Protein AF-0000000087418586 (afdb_homodimer)

Solvent-accessible surface area (backbone atoms only — not comparable to full-atom values): 34370 Å² total; per-residue (Å²): 130,86,79,67,45,50,27,26,28,8,31,23,42,46,46,51,40,34,38,41,31,36,26,47,48,90,53,94,56,73,76,43,78,44,77,47,77,43,59,61,83,60,32,40,68,51,51,50,52,46,50,56,50,46,52,48,64,65,28,51,88,71,74,44,54,54,76,41,34,44,19,29,7,34,12,32,47,40,51,45,36,47,85,77,23,21,34,31,73,30,95,53,37,49,69,34,60,66,32,48,54,29,59,46,34,31,72,75,57,56,24,47,52,47,46,41,27,30,39,42,18,25,25,48,19,29,38,70,74,30,68,27,46,96,49,52,34,30,36,24,35,36,29,22,69,47,36,38,22,13,37,30,51,76,81,35,78,48,39,48,68,60,75,40,33,21,40,56,24,49,36,61,54,57,50,57,92,90,48,80,88,64,91,61,59,30,38,22,46,46,45,8,36,48,17,45,34,49,52,48,43,56,33,60,74,35,56,66,59,27,37,53,50,16,61,73,37,54,63,88,54,56,71,72,64,55,68,47,84,69,59,90,46,62,40,35,55,43,33,60,77,35,73,68,35,65,89,64,56,41,57,66,48,38,52,54,23,26,74,74,60,28,25,33,35,40,39,53,45,47,45,17,26,38,47,48,8,39,52,50,15,48,45,41,32,41,49,18,34,42,30,34,33,40,32,44,68,56,53,70,64,34,54,80,70,29,51,51,46,21,50,52,27,21,61,72,49,26,41,70,94,52,56,82,55,44,45,80,42,64,50,65,53,67,93,51,24,33,40,50,8,5,32,48,50,14,31,73,70,54,98,130,86,81,67,48,48,26,26,29,7,31,23,44,45,47,51,41,35,39,39,30,37,26,46,49,91,52,91,57,73,75,44,79,44,79,46,78,44,60,62,84,60,33,39,67,51,53,49,51,48,50,55,48,46,52,48,65,64,28,50,86,70,75,44,54,55,78,41,34,44,18,29,7,34,10,32,46,39,51,47,35,49,85,77,22,22,34,31,72,28,96,54,35,50,70,34,60,66,33,48,54,30,59,46,34,31,72,76,58,56,24,49,50,46,49,41,26,30,41,41,17,26,26,49,20,28,37,70,75,30,66,28,45,94,50,53,34,30,35,25,36,35,29,23,69,46,37,37,22,12,39,29,50,75,81,35,77,50,38,49,66,64,76,40,32,20,40,56,24,50,37,59,56,56,51,57,90,90,48,80,89,62,91,61,58,30,39,21,47,46,46,7,38,49,18,44,35,51,51,48,44,55,33,61,74,35,57,66,59,27,37,54,49,16,60,73,37,53,63,88,54,56,73,73,64,57,66,48,82,71,59,89,46,62,39,35,55,44,32,60,75,35,74,69,35,66,89,64,57,42,56,65,49,37,51,54,24,26,74,74,62,31,25,34,36,41,39,54,43,46,46,18,27,38,47,49,8,39,51,49,14,48,47,40,31,40,48,18,32,42,30,34,34,37,32,44,70,57,52,68,64,34,54,80,70,29,52,51,46,21,51,53,27,20,62,74,49,26,40,70,95,52,57,81,54,43,45,80,42,66,49,64,54,67,92,49,24,33,39,49,7,5,32,47,48,14,31,74,70,53,96

Organism: NCBI:txid2527985

Radius of gyration: 28.53 Å; Cα contacts (8 Å, |Δi|>4): 1600; chains: 2; bounding box: 80×79×68 Å

Structure (mmCIF, N/CA/C/O backbone):
data_AF-0000000087418586-model_v1
#
loop_
_entity.id
_entity.type
_entity.pdbx_description
1 polymer Glucokinase
#
loop_
_atom_site.group_PDB
_atom_site.id
_atom_site.type_symbol
_atom_site.label_atom_id
_atom_site.label_alt_id
_atom_site.label_comp_id
_atom_site.label_asym_id
_atom_site.label_entity_id
_atom_site.label_seq_id
_atom_site.pdbx_PDB_ins_code
_atom_site.Cartn_x
_atom_site.Cartn_y
_atom_site.Cartn_z
_atom_site.occupancy
_atom_site.B_iso_or_equiv
_atom_site.auth_seq_id
_atom_site.auth_comp_id
_atom_site.auth_asym_id
_atom_site.auth_atom_id
_atom_site.pdbx_PDB_model_num
ATOM 1 N N . MET A 1 1 ? 45.812 -18.609 -8.195 1 31.28 1 MET A N 1
ATOM 2 C CA . MET A 1 1 ? 44.844 -18.391 -9.258 1 31.28 1 MET A CA 1
ATOM 3 C C . MET A 1 1 ? 43.438 -18.234 -8.672 1 31.28 1 MET A C 1
ATOM 5 O O . MET A 1 1 ? 42.938 -19.141 -7.988 1 31.28 1 MET A O 1
ATOM 9 N N . THR A 1 2 ? 43 -17.297 -8.055 1 42.44 2 THR A N 1
ATOM 10 C CA . THR A 1 2 ? 42 -16.859 -7.078 1 42.44 2 THR A CA 1
ATOM 11 C C . THR A 1 2 ? 40.594 -17.297 -7.5 1 42.44 2 THR A C 1
ATOM 13 O O . THR A 1 2 ? 40.094 -16.859 -8.531 1 42.44 2 THR A O 1
ATOM 16 N N . ASP A 1 3 ? 40.188 -18.562 -7.496 1 49.25 3 ASP A N 1
ATOM 17 C CA . ASP A 1 3 ? 39.25 -19.516 -8.039 1 49.25 3 ASP A CA 1
ATOM 18 C C . ASP A 1 3 ? 37.812 -19 -7.945 1 49.25 3 ASP A C 1
ATOM 20 O O . ASP A 1 3 ? 37.219 -19 -6.867 1 49.25 3 ASP A O 1
ATOM 24 N N . LYS A 1 4 ? 37.5 -17.984 -8.562 1 61.44 4 LYS A N 1
ATOM 25 C CA . LYS A 1 4 ? 36.25 -17.203 -8.5 1 61.44 4 LYS A CA 1
ATOM 26 C C . LYS A 1 4 ? 35.062 -18.047 -8.891 1 61.44 4 LYS A C 1
ATOM 28 O O . LYS A 1 4 ? 35 -18.594 -9.992 1 61.44 4 LYS A O 1
ATOM 33 N N . ARG A 1 5 ? 34.344 -18.594 -7.973 1 70.88 5 ARG A N 1
ATOM 34 C CA . ARG A 1 5 ? 33.062 -19.25 -8.219 1 70.88 5 ARG A CA 1
ATOM 35 C C . ARG A 1 5 ? 32.25 -18.5 -9.266 1 70.88 5 ARG A C 1
ATOM 37 O O . ARG A 1 5 ? 31.984 -17.312 -9.125 1 70.88 5 ARG A O 1
ATOM 44 N N . ALA A 1 6 ? 32 -19.266 -10.43 1 90.19 6 ALA A N 1
ATOM 45 C CA . ALA A 1 6 ? 31.469 -18.578 -11.602 1 90.19 6 ALA A CA 1
ATOM 46 C C . ALA A 1 6 ? 30 -18.938 -11.812 1 90.19 6 ALA A C 1
ATOM 48 O O . ALA A 1 6 ? 29.312 -18.312 -12.617 1 90.19 6 ALA A O 1
ATOM 49 N N . TYR A 1 7 ? 29.578 -19.891 -11 1 96.75 7 TYR A N 1
ATOM 50 C CA . TYR A 1 7 ? 28.234 -20.406 -11.281 1 96.75 7 TYR A CA 1
ATOM 51 C C . TYR A 1 7 ? 27.281 -20.078 -10.148 1 96.75 7 TYR A C 1
ATOM 53 O O . TYR A 1 7 ? 27.703 -19.797 -9.023 1 96.75 7 TYR A O 1
ATOM 61 N N . ALA A 1 8 ? 26.047 -20.047 -10.477 1 97.88 8 ALA A N 1
ATOM 62 C CA . ALA A 1 8 ? 24.953 -19.875 -9.531 1 97.88 8 ALA A CA 1
ATOM 63 C C . ALA A 1 8 ? 23.859 -20.922 -9.758 1 97.88 8 ALA A C 1
ATOM 65 O O . ALA A 1 8 ? 23.703 -21.422 -10.875 1 97.88 8 ALA A O 1
ATOM 66 N N . LEU A 1 9 ? 23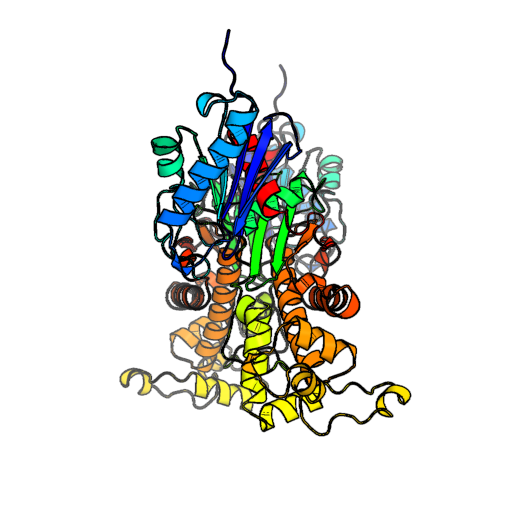.188 -21.219 -8.695 1 98.25 9 LEU A N 1
ATOM 67 C CA . LEU A 1 9 ? 22.031 -22.109 -8.773 1 98.25 9 LEU A CA 1
ATOM 68 C C . LEU A 1 9 ? 20.766 -21.391 -8.352 1 98.25 9 LEU A C 1
ATOM 70 O O . LEU A 1 9 ? 20.797 -20.547 -7.461 1 98.25 9 LEU A O 1
ATOM 74 N N . GLY A 1 10 ? 19.688 -21.688 -9.047 1 98.38 10 GLY A N 1
ATOM 75 C CA . GLY A 1 10 ? 18.328 -21.375 -8.609 1 98.38 10 GLY A CA 1
ATOM 76 C C . GLY A 1 10 ? 17.516 -22.594 -8.242 1 98.38 10 GLY A C 1
ATOM 77 O O . GLY A 1 10 ? 17.562 -23.609 -8.938 1 98.38 10 GLY A O 1
ATOM 78 N N . VAL A 1 11 ? 16.781 -22.531 -7.109 1 98 11 VAL A N 1
ATOM 79 C CA . VAL A 1 11 ? 15.938 -23.625 -6.668 1 98 11 VAL A CA 1
ATOM 80 C C . VAL A 1 11 ? 14.516 -23.125 -6.422 1 98 11 VAL A C 1
ATOM 82 O O . VAL A 1 11 ? 14.312 -22.172 -5.664 1 98 11 VAL A O 1
ATOM 85 N N . GLU A 1 12 ? 13.578 -23.688 -7.062 1 96.25 12 GLU A N 1
ATOM 86 C CA . GLU A 1 12 ? 12.156 -23.438 -6.805 1 96.25 12 GLU A CA 1
ATOM 87 C C . GLU A 1 12 ? 11.516 -24.625 -6.102 1 96.25 12 GLU A C 1
ATOM 89 O O . GLU A 1 12 ? 11.516 -25.75 -6.629 1 96.25 12 GLU A O 1
ATOM 94 N N . ILE A 1 13 ? 11.008 -24.359 -4.953 1 92.62 13 ILE A N 1
ATOM 95 C CA . ILE A 1 13 ? 10.273 -25.375 -4.207 1 92.62 13 ILE A CA 1
ATOM 96 C C . ILE A 1 13 ? 8.781 -25.047 -4.207 1 92.62 13 ILE A C 1
ATOM 98 O O . ILE A 1 13 ? 8.328 -24.188 -3.441 1 92.62 13 ILE A O 1
ATOM 102 N N . GLY A 1 14 ? 8.07 -25.703 -5.066 1 86.5 14 GLY A N 1
ATOM 103 C CA . GLY A 1 14 ? 6.633 -25.516 -5.145 1 86.5 14 GLY A CA 1
ATOM 104 C C . GLY A 1 14 ? 5.852 -26.594 -4.41 1 86.5 14 GLY A C 1
ATOM 105 O O . GLY A 1 14 ? 6.434 -27.422 -3.705 1 86.5 14 GLY A O 1
ATOM 106 N N . GLY A 1 15 ? 4.57 -26.531 -4.531 1 77.81 15 GLY A N 1
ATOM 107 C CA . GLY A 1 15 ? 3.727 -27.531 -3.912 1 77.81 15 GLY A CA 1
ATOM 108 C C . GLY A 1 15 ? 3.801 -28.891 -4.609 1 77.81 15 GLY A C 1
ATOM 109 O O . GLY A 1 15 ? 3.76 -29.922 -3.955 1 77.81 15 GLY A O 1
ATOM 110 N N . THR A 1 16 ? 3.945 -28.844 -5.949 1 77 16 THR A N 1
ATOM 111 C CA . THR A 1 16 ? 3.885 -30.094 -6.699 1 77 16 THR A CA 1
ATOM 112 C C . THR A 1 16 ? 5.141 -30.266 -7.551 1 77 16 THR A C 1
ATOM 114 O O . THR A 1 16 ? 5.398 -31.359 -8.055 1 77 16 THR A O 1
ATOM 117 N N . LYS A 1 17 ? 5.898 -29.172 -7.637 1 85.19 17 LYS A N 1
ATOM 118 C CA . LYS A 1 17 ? 7.051 -29.25 -8.531 1 85.19 17 LYS A CA 1
ATOM 119 C C . LYS A 1 17 ? 8.305 -28.688 -7.863 1 85.19 17 LYS A C 1
ATOM 121 O O . LYS A 1 17 ? 8.227 -27.75 -7.078 1 85.19 17 LYS A O 1
ATOM 126 N N . LEU A 1 18 ? 9.383 -29.328 -8.188 1 93 18 LEU A N 1
ATOM 127 C CA . LEU A 1 18 ? 10.719 -28.891 -7.812 1 93 18 LEU A CA 1
ATOM 128 C C . LEU A 1 18 ? 11.57 -28.609 -9.055 1 93 18 LEU A C 1
ATOM 130 O O . LEU A 1 18 ? 11.625 -29.438 -9.961 1 93 18 LEU A O 1
ATOM 134 N N . GLN A 1 19 ? 12.133 -27.406 -9.102 1 96.62 19 GLN A N 1
ATOM 135 C CA . GLN A 1 19 ? 13.008 -27.047 -10.211 1 96.62 19 GLN A CA 1
ATOM 136 C C . GLN A 1 19 ? 14.344 -26.516 -9.703 1 96.62 19 GLN A C 1
ATOM 138 O O . GLN A 1 19 ? 14.391 -25.797 -8.695 1 96.62 19 GLN A O 1
ATOM 143 N N . ILE A 1 20 ? 15.398 -26.906 -10.391 1 98.19 20 ILE A N 1
ATOM 144 C CA . ILE A 1 20 ? 16.734 -26.391 -10.117 1 98.19 20 ILE A CA 1
ATOM 145 C C . ILE A 1 20 ? 17.391 -25.938 -11.414 1 98.19 20 ILE A C 1
ATOM 147 O O . ILE A 1 20 ? 17.422 -26.672 -12.398 1 98.19 20 ILE A O 1
ATOM 151 N N . GLY A 1 21 ? 17.844 -24.672 -11.398 1 97.69 21 GLY A N 1
ATOM 152 C CA . GLY A 1 21 ? 18.516 -24.109 -12.562 1 97.69 21 GLY A CA 1
ATOM 153 C C . GLY A 1 21 ? 19.984 -23.781 -12.312 1 97.69 21 GLY A C 1
ATOM 154 O O . GLY A 1 21 ? 20.344 -23.344 -11.227 1 97.69 21 GLY A O 1
ATOM 155 N N . LEU A 1 22 ? 20.797 -24.062 -13.352 1 97.88 22 LEU A N 1
ATOM 156 C CA . LEU A 1 22 ? 22.219 -23.719 -13.336 1 97.88 22 LEU A CA 1
ATOM 157 C C . LEU A 1 22 ? 22.531 -22.609 -14.336 1 97.88 22 LEU A C 1
ATOM 159 O O . LEU A 1 22 ? 22.031 -22.641 -15.469 1 97.88 22 LEU A O 1
ATOM 163 N N . GLY A 1 23 ? 23.25 -21.578 -13.883 1 96.38 23 GLY A N 1
ATOM 164 C CA . GLY A 1 23 ? 23.734 -20.516 -14.742 1 96.38 23 GLY A CA 1
ATOM 165 C C . GLY A 1 23 ? 25.031 -19.891 -14.266 1 96.38 23 GLY A C 1
ATOM 166 O O . GLY A 1 23 ? 25.484 -20.172 -13.148 1 96.38 23 GLY A O 1
ATOM 167 N N . THR A 1 24 ? 25.641 -19.109 -15.156 1 95.62 24 THR A N 1
ATOM 168 C CA . THR A 1 24 ? 26.828 -18.359 -14.734 1 95.62 24 THR A CA 1
ATOM 169 C C . THR A 1 24 ? 26.453 -17.062 -14.047 1 95.62 24 THR A C 1
ATOM 171 O O . THR A 1 24 ? 25.312 -16.594 -14.172 1 95.62 24 THR A O 1
ATOM 174 N N . LEU A 1 25 ? 27.344 -16.484 -13.25 1 94.56 25 LEU A N 1
ATOM 175 C CA . LEU A 1 25 ? 27.062 -15.25 -12.508 1 94.56 25 LEU A CA 1
ATOM 176 C C . LEU A 1 25 ? 26.922 -14.062 -13.453 1 94.56 25 LEU A C 1
ATOM 178 O O . LEU A 1 25 ? 26.219 -13.094 -13.133 1 94.56 25 LEU A O 1
ATOM 182 N N . ASP A 1 26 ? 27.406 -14.148 -14.664 1 89.75 26 ASP A N 1
ATOM 183 C CA . ASP A 1 26 ? 27.453 -13 -15.57 1 89.75 26 ASP A CA 1
ATOM 184 C C . ASP A 1 26 ? 26.406 -13.125 -16.672 1 89.75 26 ASP A C 1
ATOM 186 O O . ASP A 1 26 ? 26.406 -12.367 -17.641 1 89.75 26 ASP A O 1
ATOM 190 N N . SER A 1 27 ? 25.547 -14.148 -16.562 1 87.38 27 SER A N 1
ATOM 191 C CA . SER A 1 27 ? 24.516 -14.359 -17.578 1 87.38 27 SER A CA 1
ATOM 192 C C . SER A 1 27 ? 23.125 -14.156 -17 1 87.38 27 SER A C 1
ATOM 194 O O . SER A 1 27 ? 22.953 -14.117 -15.773 1 87.38 27 SER A O 1
ATOM 196 N N . GLU A 1 28 ? 22.219 -13.945 -17.953 1 89.62 28 GLU A N 1
ATOM 197 C CA . GLU A 1 28 ? 20.828 -13.828 -17.547 1 89.62 28 GLU A CA 1
ATOM 198 C C . GLU A 1 28 ? 20.031 -15.086 -17.891 1 89.62 28 GLU A C 1
ATOM 200 O O . GLU A 1 28 ? 18.844 -15.188 -17.594 1 89.62 28 GLU A O 1
ATOM 205 N N . THR A 1 29 ? 20.719 -16.047 -18.406 1 91.06 29 THR A N 1
ATOM 206 C CA . THR A 1 29 ? 20.031 -17.219 -18.938 1 91.06 29 THR A CA 1
ATOM 207 C C . THR A 1 29 ? 20.172 -18.406 -17.984 1 91.06 29 THR A C 1
ATOM 209 O O . THR A 1 29 ? 21.062 -18.422 -17.141 1 91.06 29 THR A O 1
ATOM 212 N N . ILE A 1 30 ? 19.219 -19.328 -18.094 1 95.12 30 ILE A N 1
ATOM 213 C CA . ILE A 1 30 ? 19.344 -20.641 -17.469 1 95.12 30 ILE A CA 1
ATOM 214 C C . ILE A 1 30 ? 20.094 -21.594 -18.406 1 95.12 30 ILE A C 1
ATOM 216 O O . ILE A 1 30 ? 19.609 -21.906 -19.484 1 95.12 30 ILE A O 1
ATOM 220 N N . GLU A 1 31 ? 21.234 -22.047 -18.047 1 95.06 31 GLU A N 1
ATOM 221 C CA . GLU A 1 31 ? 22.031 -22.922 -18.891 1 95.06 31 GLU A CA 1
ATOM 222 C C . GLU A 1 31 ? 21.484 -24.344 -18.906 1 95.06 31 GLU A C 1
ATOM 224 O O . GLU A 1 31 ? 21.484 -25.016 -19.938 1 95.06 31 GLU A O 1
ATOM 229 N N . GLN A 1 32 ? 21.125 -24.781 -17.719 1 96.31 32 GLN A N 1
ATOM 230 C CA . GLN A 1 32 ? 20.531 -26.109 -17.562 1 96.31 32 GLN A CA 1
ATOM 231 C C . GLN A 1 32 ? 19.406 -26.078 -16.516 1 96.31 32 GLN A C 1
ATOM 233 O O . GLN A 1 32 ? 19.469 -25.312 -15.555 1 96.31 32 GLN A O 1
ATOM 238 N N . LEU A 1 33 ? 18.438 -26.922 -16.812 1 97 33 LEU A N 1
ATOM 239 C CA . LEU A 1 33 ? 17.281 -27.016 -15.922 1 97 33 LEU A CA 1
ATOM 240 C C . LEU A 1 33 ? 17.016 -28.453 -15.523 1 97 33 LEU A C 1
ATOM 242 O O . LEU A 1 33 ? 17.031 -29.359 -16.375 1 97 33 LEU A O 1
ATOM 246 N N . TRP A 1 34 ? 16.875 -28.672 -14.203 1 97.31 34 TRP A N 1
ATOM 247 C CA . TRP A 1 34 ? 16.484 -29.953 -13.625 1 97.31 34 TRP A CA 1
ATOM 248 C C . TRP A 1 34 ? 15.094 -29.875 -13 1 97.31 34 TRP A C 1
ATOM 250 O O . TRP A 1 34 ? 14.75 -28.875 -12.367 1 97.31 34 TRP A O 1
ATOM 260 N N . ARG A 1 35 ? 14.234 -30.875 -13.25 1 96.19 35 ARG A N 1
ATOM 261 C CA . ARG A 1 35 ? 12.867 -30.859 -12.742 1 96.19 35 ARG A CA 1
ATOM 262 C C . ARG A 1 35 ? 12.516 -32.188 -12.086 1 96.19 35 ARG A C 1
ATOM 264 O O . ARG A 1 35 ? 12.992 -33.25 -12.516 1 96.19 35 ARG A O 1
ATOM 271 N N . ALA A 1 36 ? 11.719 -32.094 -11.07 1 93.25 36 ALA A N 1
ATOM 272 C CA . ALA A 1 36 ? 11.141 -33.25 -10.43 1 93.25 36 ALA A CA 1
ATOM 273 C C . ALA A 1 36 ? 9.758 -32.969 -9.875 1 93.25 36 ALA A C 1
ATOM 275 O O . ALA A 1 36 ? 9.453 -31.812 -9.531 1 93.25 36 ALA A O 1
ATOM 276 N N . ASP A 1 37 ? 8.914 -34 -9.758 1 88.56 37 ASP A N 1
ATOM 277 C CA . ASP A 1 37 ? 7.621 -33.875 -9.102 1 88.56 37 ASP A CA 1
ATOM 278 C C . ASP A 1 37 ? 7.758 -34.062 -7.59 1 88.56 37 ASP A C 1
ATOM 280 O O . ASP A 1 37 ? 8.602 -34.812 -7.125 1 88.56 37 ASP A O 1
ATOM 284 N N . ILE A 1 38 ? 7.059 -33.156 -6.93 1 81.75 38 ILE A N 1
ATOM 285 C CA . ILE A 1 38 ? 7.031 -33.281 -5.473 1 81.75 38 ILE A CA 1
ATOM 286 C C . ILE A 1 38 ? 5.781 -34.031 -5.039 1 81.75 38 ILE A C 1
ATOM 288 O O . ILE A 1 38 ? 4.676 -33.75 -5.508 1 81.75 38 ILE A O 1
ATOM 292 N N . ASP A 1 39 ? 6.004 -35.156 -4.332 1 74.44 39 ASP A N 1
ATOM 293 C CA . ASP A 1 39 ? 4.91 -35.812 -3.617 1 74.44 39 ASP A CA 1
ATOM 294 C C . ASP A 1 39 ? 4.691 -35.156 -2.248 1 74.44 39 ASP A C 1
ATOM 296 O O . ASP A 1 39 ? 5.516 -35.344 -1.345 1 74.44 39 ASP A O 1
ATOM 300 N N . ALA A 1 40 ? 3.684 -34.375 -2.1 1 66.5 40 ALA A N 1
ATOM 301 C CA . ALA A 1 40 ? 3.4 -33.594 -0.892 1 66.5 40 ALA A CA 1
ATOM 302 C C . ALA A 1 40 ? 3.445 -34.469 0.349 1 66.5 40 ALA A C 1
ATOM 304 O O . ALA A 1 40 ? 3.705 -34 1.454 1 66.5 40 ALA A O 1
ATOM 305 N N . THR A 1 41 ? 3.336 -35.812 0.14 1 68.5 41 THR A N 1
ATOM 306 C CA . THR A 1 41 ? 3.275 -36.75 1.263 1 68.5 41 THR A CA 1
ATOM 307 C C . THR A 1 41 ? 4.68 -37.125 1.726 1 68.5 41 THR A C 1
ATOM 309 O O . THR A 1 41 ? 4.855 -37.625 2.83 1 68.5 41 THR A O 1
ATOM 312 N N . GLN A 1 42 ? 5.609 -36.938 0.854 1 71.75 42 GLN A N 1
ATOM 313 C CA . GLN A 1 42 ? 6.949 -37.406 1.184 1 71.75 42 GLN A CA 1
ATOM 314 C C . GLN A 1 42 ? 7.668 -36.438 2.098 1 71.75 42 GLN A C 1
ATOM 316 O O . GLN A 1 42 ? 8.672 -36.75 2.725 1 71.75 42 GLN A O 1
ATOM 321 N N . GLY A 1 43 ? 7.07 -35.281 2.355 1 74.38 43 GLY A N 1
ATOM 322 C CA . GLY A 1 43 ? 7.566 -34.312 3.336 1 74.38 43 GLY A CA 1
ATOM 323 C C . GLY A 1 43 ? 8.836 -33.625 2.896 1 74.38 43 GLY A C 1
ATOM 324 O O . GLY A 1 43 ? 9.336 -33.844 1.794 1 74.38 43 GLY A O 1
ATOM 325 N N . ALA A 1 44 ? 9.562 -32.906 3.799 1 84.5 44 ALA A N 1
ATOM 326 C CA . ALA A 1 44 ? 10.688 -32 3.547 1 84.5 44 ALA A CA 1
ATOM 327 C C . ALA A 1 44 ? 11.984 -32.781 3.354 1 84.5 44 ALA A C 1
ATOM 329 O O . ALA A 1 44 ? 12.836 -32.375 2.553 1 84.5 44 ALA A O 1
ATOM 330 N N . GLU A 1 45 ? 12.141 -33.875 3.99 1 87.88 45 GLU A N 1
ATOM 331 C CA . GLU A 1 45 ? 13.367 -34.688 3.91 1 87.88 45 GLU A CA 1
ATOM 332 C C . GLU A 1 45 ? 13.586 -35.219 2.498 1 87.88 45 GLU A C 1
ATOM 334 O O . GLU A 1 45 ? 14.711 -35.188 1.986 1 87.88 45 GLU A O 1
ATOM 339 N N . ARG A 1 46 ? 12.523 -35.688 1.927 1 89.56 46 ARG A N 1
ATOM 340 C CA . ARG A 1 46 ? 12.625 -36.219 0.567 1 89.56 46 ARG A CA 1
ATOM 341 C C . ARG A 1 46 ? 12.953 -35.094 -0.422 1 89.56 46 ARG A C 1
ATOM 343 O O . ARG A 1 46 ? 13.734 -35.281 -1.354 1 89.56 46 ARG A O 1
ATOM 350 N N . ILE A 1 47 ? 12.352 -34 -0.233 1 91.06 47 ILE A N 1
ATOM 351 C CA . ILE A 1 47 ? 12.594 -32.875 -1.124 1 91.06 47 ILE A CA 1
ATOM 352 C C . ILE A 1 47 ? 14.047 -32.438 -1.009 1 91.06 47 ILE A C 1
ATOM 354 O O . ILE A 1 47 ? 14.688 -32.125 -2.014 1 91.06 47 ILE A O 1
ATOM 358 N N . ARG A 1 48 ? 14.57 -32.469 0.174 1 93.31 48 ARG A N 1
ATOM 359 C CA . ARG A 1 48 ? 15.961 -32.125 0.398 1 93.31 48 ARG A CA 1
ATOM 360 C C . ARG A 1 48 ? 16.891 -33.062 -0.341 1 93.31 48 ARG A C 1
ATOM 362 O O . ARG A 1 48 ? 17.875 -32.656 -0.958 1 93.31 48 ARG A O 1
ATOM 369 N N . ALA A 1 49 ? 16.562 -34.281 -0.217 1 94.12 49 ALA A N 1
ATOM 370 C CA . ALA A 1 49 ? 17.344 -35.281 -0.925 1 94.12 49 ALA A CA 1
ATOM 371 C C . ALA A 1 49 ? 17.297 -35.062 -2.434 1 94.12 49 ALA A C 1
ATOM 373 O O . ALA A 1 49 ? 18.297 -35.219 -3.131 1 94.12 49 ALA A O 1
ATOM 374 N N . GLN A 1 50 ? 16.141 -34.688 -2.928 1 94.81 50 GLN A N 1
ATOM 375 C CA . GLN A 1 50 ? 15.961 -34.406 -4.348 1 94.81 50 GLN A CA 1
ATOM 376 C C . GLN A 1 50 ? 16.781 -33.188 -4.77 1 94.81 50 GLN A C 1
ATOM 378 O O . GLN A 1 50 ? 17.344 -33.156 -5.867 1 94.81 50 GLN A O 1
ATOM 383 N N . ILE A 1 51 ? 16.797 -32.25 -3.891 1 96.44 51 ILE A N 1
ATOM 384 C CA . ILE A 1 51 ? 17.578 -31.062 -4.188 1 96.44 51 ILE A CA 1
ATOM 385 C C . ILE A 1 51 ? 19.062 -31.438 -4.324 1 96.44 51 ILE A C 1
ATOM 387 O O . ILE A 1 51 ? 19.719 -31.062 -5.297 1 96.44 51 ILE A O 1
ATOM 391 N N . ALA A 1 52 ? 19.562 -32.219 -3.393 1 97.19 52 ALA A N 1
ATOM 392 C CA . ALA A 1 52 ? 20.969 -32.656 -3.43 1 97.19 52 ALA A CA 1
ATOM 393 C C . ALA A 1 52 ? 21.266 -33.438 -4.699 1 97.19 52 ALA A C 1
ATOM 395 O O . ALA A 1 52 ? 22.266 -33.188 -5.367 1 97.19 52 ALA A O 1
ATOM 396 N N . GLN A 1 53 ? 20.391 -34.281 -4.996 1 97.25 53 GLN A N 1
ATOM 397 C CA . GLN A 1 53 ? 20.547 -35.094 -6.191 1 97.25 53 GLN A CA 1
ATOM 398 C C . GLN A 1 53 ? 20.531 -34.25 -7.453 1 97.25 53 GLN A C 1
ATOM 400 O O . GLN A 1 53 ? 21.359 -34.438 -8.352 1 97.25 53 GLN A O 1
ATOM 405 N N . GLY A 1 54 ? 19.562 -33.375 -7.531 1 97.81 54 GLY A N 1
ATOM 406 C CA . GLY A 1 54 ? 19.453 -32.5 -8.68 1 97.81 54 GLY A CA 1
ATOM 407 C C . GLY A 1 54 ? 20.672 -31.625 -8.891 1 97.81 54 GLY A C 1
ATOM 408 O O . GLY A 1 54 ? 21.125 -31.422 -10.023 1 97.81 54 GLY A O 1
ATOM 409 N N . VAL A 1 55 ? 21.188 -31.109 -7.793 1 98.25 55 VAL A N 1
ATOM 410 C CA . VAL A 1 55 ? 22.406 -30.297 -7.859 1 98.25 55 VAL A CA 1
ATOM 411 C C . VAL A 1 55 ? 23.547 -31.125 -8.422 1 98.25 55 VAL A C 1
ATOM 413 O O . VAL A 1 55 ? 24.25 -30.672 -9.336 1 98.25 55 VAL A O 1
ATOM 416 N N . ASP A 1 56 ? 23.734 -32.281 -7.977 1 98 56 ASP A N 1
ATOM 417 C CA . ASP A 1 56 ? 24.797 -33.156 -8.453 1 98 56 ASP A CA 1
ATOM 418 C C . ASP A 1 56 ? 24.625 -33.469 -9.945 1 98 56 ASP A C 1
ATOM 420 O O . ASP A 1 56 ? 25.609 -33.469 -10.695 1 98 56 ASP A O 1
ATOM 424 N N . GLU A 1 57 ? 23.391 -33.688 -10.258 1 98.19 57 GLU A N 1
ATOM 425 C CA . GLU A 1 57 ? 23.094 -34.062 -11.641 1 98.19 57 GLU A CA 1
ATOM 426 C C . GLU A 1 57 ? 23.359 -32.906 -12.586 1 98.19 57 GLU A C 1
ATOM 428 O O . GLU A 1 57 ? 23.656 -33.094 -13.766 1 98.19 57 GLU A O 1
ATOM 433 N N . LEU A 1 58 ? 23.297 -31.719 -12.086 1 97.81 58 LEU A N 1
ATOM 434 C CA . LEU A 1 58 ? 23.547 -30.531 -12.906 1 97.81 58 LEU A CA 1
ATOM 435 C C . LEU A 1 58 ? 25.031 -30.25 -13 1 97.81 58 LEU A C 1
ATOM 437 O O . LEU A 1 58 ? 25.516 -29.812 -14.047 1 97.81 58 LEU A O 1
ATOM 441 N N . LEU A 1 59 ? 25.75 -30.578 -12.016 1 97.12 59 LEU A N 1
ATOM 442 C CA . LEU A 1 59 ? 27.156 -30.172 -11.938 1 97.12 59 LEU A CA 1
ATOM 443 C C . LEU A 1 59 ? 28.078 -31.234 -12.508 1 97.12 59 LEU A C 1
ATOM 445 O O . LEU A 1 59 ? 28.938 -30.938 -13.336 1 97.12 59 LEU A O 1
ATOM 449 N N . LYS A 1 60 ? 27.906 -32.5 -12.203 1 96.94 60 LYS A N 1
ATOM 450 C CA . LYS A 1 60 ? 28.859 -33.562 -12.453 1 96.94 60 LYS A CA 1
ATOM 451 C C . LYS A 1 60 ? 29.125 -33.75 -13.945 1 96.94 60 LYS A C 1
ATOM 453 O O . LYS A 1 60 ? 30.281 -33.844 -14.367 1 96.94 60 LYS A O 1
ATOM 458 N N . PRO A 1 61 ? 28.062 -33.75 -14.75 1 96.81 61 PRO A N 1
ATOM 459 C CA . PRO A 1 61 ? 28.312 -33.938 -16.188 1 96.81 61 PRO A CA 1
ATOM 460 C C . PRO A 1 61 ? 29.156 -32.812 -16.781 1 96.81 61 PRO A C 1
ATOM 462 O O . PRO A 1 61 ? 29.719 -33 -17.859 1 96.81 61 PRO A O 1
ATOM 465 N N . ARG A 1 62 ? 29.312 -31.734 -16.094 1 94.81 62 ARG A N 1
ATOM 466 C CA . ARG A 1 62 ? 30.016 -30.562 -16.609 1 94.81 62 ARG A CA 1
ATOM 467 C C . ARG A 1 62 ? 31.391 -30.438 -15.945 1 94.81 62 ARG A C 1
ATOM 469 O O . ARG A 1 62 ? 32.094 -29.438 -16.156 1 94.81 62 ARG A O 1
ATOM 476 N N . GLY A 1 63 ? 31.703 -31.375 -15.094 1 96 63 GLY A N 1
ATOM 477 C CA . GLY A 1 63 ? 32.969 -31.359 -14.398 1 96 63 GLY A CA 1
ATOM 478 C C . GLY A 1 63 ? 33.031 -30.297 -13.312 1 96 63 GLY A C 1
ATOM 479 O O . GLY A 1 63 ? 34.125 -29.859 -12.93 1 96 63 GLY A O 1
ATOM 480 N N . LEU A 1 64 ? 31.875 -29.906 -12.93 1 95.94 64 LEU A N 1
ATOM 481 C CA . LEU A 1 64 ? 31.812 -28.891 -11.883 1 95.94 64 LEU A CA 1
ATOM 482 C C . LEU A 1 64 ? 31.656 -29.531 -10.508 1 95.94 64 LEU A C 1
ATOM 484 O O . LEU A 1 64 ? 31.141 -30.656 -10.398 1 95.94 64 LEU A O 1
ATOM 488 N N . GLN A 1 65 ? 32.188 -28.828 -9.477 1 96.12 65 GLN A N 1
ATOM 489 C CA . GLN A 1 65 ? 32.031 -29.188 -8.07 1 96.12 65 GLN A CA 1
ATOM 490 C C . GLN A 1 65 ? 31.188 -28.141 -7.332 1 96.12 65 GLN A C 1
ATOM 492 O O . GLN A 1 65 ? 30.938 -27.047 -7.848 1 96.12 65 GLN A O 1
ATOM 497 N N . HIS A 1 66 ? 30.734 -28.578 -6.168 1 97.06 66 HIS A N 1
ATOM 498 C CA . HIS A 1 66 ? 29.953 -27.656 -5.355 1 97.06 66 HIS A CA 1
ATOM 499 C C . HIS A 1 66 ? 30.719 -26.359 -5.094 1 97.06 66 HIS A C 1
ATOM 501 O O . HIS A 1 66 ? 30.125 -25.281 -5.051 1 97.06 66 HIS A O 1
ATOM 507 N N . GLY A 1 67 ? 32 -26.484 -5.012 1 95.5 67 GLY A N 1
ATOM 508 C CA . GLY A 1 67 ? 32.875 -25.344 -4.754 1 95.5 67 GLY A CA 1
ATOM 509 C C . GLY A 1 67 ? 32.969 -24.375 -5.918 1 95.5 67 GLY A C 1
ATOM 510 O O . GLY A 1 67 ? 33.406 -23.234 -5.758 1 95.5 67 GLY A O 1
ATOM 511 N N . ASP A 1 68 ? 32.438 -24.75 -7.07 1 96.12 68 ASP A N 1
ATOM 512 C CA . ASP A 1 68 ? 32.438 -23.875 -8.242 1 96.12 68 ASP A CA 1
ATOM 513 C C . ASP A 1 68 ? 31.188 -22.969 -8.234 1 96.12 68 ASP A C 1
ATOM 515 O O . ASP A 1 68 ? 31.078 -22.047 -9.047 1 96.12 68 ASP A O 1
ATOM 519 N N . VAL A 1 69 ? 30.297 -23.25 -7.332 1 97.44 69 VAL A N 1
ATOM 520 C CA . VAL A 1 69 ? 29.047 -22.516 -7.234 1 97.44 69 VAL A CA 1
ATOM 521 C C . VAL A 1 69 ? 29.172 -21.406 -6.188 1 97.44 69 VAL A C 1
ATOM 523 O O . VAL A 1 69 ? 29.453 -21.688 -5.02 1 97.44 69 VAL A O 1
ATOM 526 N N . ALA A 1 70 ? 28.953 -20.125 -6.641 1 97.31 70 ALA A N 1
ATOM 527 C CA . ALA A 1 70 ? 29.094 -18.969 -5.758 1 97.31 70 ALA A CA 1
ATOM 528 C C . ALA A 1 70 ? 27.953 -18.922 -4.746 1 97.31 70 ALA A C 1
ATOM 530 O O . ALA A 1 70 ? 28.141 -18.453 -3.615 1 97.31 70 ALA A O 1
ATOM 531 N N . GLY A 1 71 ? 26.797 -19.359 -5.188 1 97.81 71 GLY A N 1
ATOM 532 C CA . GLY A 1 71 ? 25.641 -19.312 -4.309 1 97.81 71 GLY A CA 1
ATOM 533 C C . GLY A 1 71 ? 24.375 -19.828 -4.965 1 97.81 71 GLY A C 1
ATOM 534 O O . GLY A 1 71 ? 24.344 -20.062 -6.176 1 97.81 71 GLY A O 1
ATOM 535 N N . MET A 1 72 ? 23.391 -20.031 -4.121 1 97.69 72 MET A N 1
ATOM 536 C CA . MET A 1 72 ? 22.109 -20.562 -4.559 1 97.69 72 MET A CA 1
ATOM 537 C C . MET A 1 72 ? 20.969 -19.656 -4.109 1 97.69 72 MET A C 1
ATOM 539 O O . MET A 1 72 ? 20.922 -19.219 -2.957 1 97.69 72 MET A O 1
ATOM 543 N N . GLY A 1 73 ? 20.094 -19.25 -5.078 1 98.06 73 GLY A N 1
ATOM 544 C CA . GLY A 1 73 ? 18.828 -18.594 -4.746 1 98.06 73 GLY A CA 1
ATOM 545 C C . GLY A 1 73 ? 17.672 -19.578 -4.625 1 98.06 73 GLY A C 1
ATOM 546 O O . GLY A 1 73 ? 17.516 -20.469 -5.457 1 98.06 73 GLY A O 1
ATOM 547 N N . ILE A 1 74 ? 16.891 -19.406 -3.568 1 97.62 74 ILE A N 1
ATOM 548 C CA . ILE A 1 74 ? 15.797 -20.344 -3.305 1 97.62 74 ILE A CA 1
ATOM 549 C C . ILE A 1 74 ? 14.469 -19.578 -3.295 1 97.62 74 ILE A C 1
ATOM 551 O O . ILE A 1 74 ? 14.289 -18.641 -2.529 1 97.62 74 ILE A O 1
ATOM 555 N N . GLY A 1 75 ? 13.586 -19.906 -4.203 1 96.06 75 GLY A N 1
ATOM 556 C CA . GLY A 1 75 ? 12.203 -19.469 -4.184 1 96.06 75 GLY A CA 1
ATOM 557 C C . GLY A 1 75 ? 11.266 -20.5 -3.59 1 96.06 75 GLY A C 1
ATOM 558 O O . GLY A 1 75 ? 11.078 -21.578 -4.16 1 96.06 75 GLY A O 1
ATOM 559 N N . PHE A 1 76 ? 10.68 -20.172 -2.449 1 92.81 76 PHE A N 1
ATOM 560 C CA . PHE A 1 76 ? 9.875 -21.125 -1.688 1 92.81 76 PHE A CA 1
ATOM 561 C C . PHE A 1 76 ? 8.391 -20.797 -1.831 1 92.81 76 PHE A C 1
ATOM 563 O O . PHE A 1 76 ? 7.977 -19.656 -1.658 1 92.81 76 PHE A O 1
ATOM 570 N N . GLY A 1 77 ? 7.625 -21.844 -2.156 1 87.62 77 GLY A N 1
ATOM 571 C CA . GLY A 1 77 ? 6.184 -21.703 -2.293 1 87.62 77 GLY A CA 1
ATOM 572 C C . GLY A 1 77 ? 5.477 -21.516 -0.965 1 87.62 77 GLY A C 1
ATOM 573 O O . GLY A 1 77 ? 4.664 -22.359 -0.57 1 87.62 77 GLY A O 1
ATOM 574 N N . GLY A 1 78 ? 5.707 -20.453 -0.313 1 82.19 78 GLY A N 1
ATOM 575 C CA . GLY A 1 78 ? 5.129 -20.156 0.992 1 82.19 78 GLY A CA 1
ATOM 576 C C . GLY A 1 78 ? 5.859 -19.062 1.741 1 82.19 78 GLY A C 1
ATOM 577 O O . GLY A 1 78 ? 6.793 -18.453 1.211 1 82.19 78 GLY A O 1
ATOM 578 N N . PRO A 1 79 ? 5.355 -18.797 2.945 1 82.12 79 PRO A N 1
ATOM 579 C CA . PRO A 1 79 ? 5.984 -17.75 3.748 1 82.12 79 PRO A CA 1
ATOM 580 C C . PRO A 1 79 ? 7.395 -18.125 4.199 1 82.12 79 PRO A C 1
ATOM 582 O O . PRO A 1 79 ? 7.691 -19.297 4.418 1 82.12 79 PRO A O 1
ATOM 585 N N . VAL A 1 80 ? 8.242 -17.078 4.309 1 88.88 80 VAL A N 1
ATOM 586 C CA . VAL A 1 80 ? 9.625 -17.297 4.715 1 88.88 80 VAL A CA 1
ATOM 587 C C . VAL A 1 80 ? 10.062 -16.203 5.691 1 88.88 80 VAL A C 1
ATOM 589 O O . VAL A 1 80 ? 9.406 -15.172 5.805 1 88.88 80 VAL A O 1
ATOM 592 N N . ASP A 1 81 ? 10.984 -16.531 6.484 1 86.56 81 ASP A N 1
ATOM 593 C CA . ASP A 1 81 ? 11.812 -15.539 7.168 1 86.56 81 ASP A CA 1
ATOM 594 C C . ASP A 1 81 ? 13.156 -15.352 6.453 1 86.56 81 ASP A C 1
ATOM 596 O O . ASP A 1 81 ? 14.109 -16.078 6.719 1 86.56 81 ASP A O 1
ATOM 600 N N . ALA A 1 82 ? 13.188 -14.414 5.586 1 87.75 82 ALA A N 1
ATOM 601 C CA . ALA A 1 82 ? 14.328 -14.234 4.695 1 87.75 82 ALA A CA 1
ATOM 602 C C . ALA A 1 82 ? 15.578 -13.828 5.473 1 87.75 82 ALA A C 1
ATOM 604 O O . ALA A 1 82 ? 16.688 -14.203 5.109 1 87.75 82 ALA A O 1
ATOM 605 N N . ASP A 1 83 ? 15.43 -13.102 6.523 1 84.69 83 ASP A N 1
ATOM 606 C CA . ASP A 1 83 ? 16.562 -12.664 7.324 1 84.69 83 ASP A CA 1
ATOM 607 C C . ASP A 1 83 ? 17.234 -13.844 8.023 1 84.69 83 ASP A C 1
ATOM 609 O O . ASP A 1 83 ? 18.469 -13.914 8.086 1 84.69 83 ASP A O 1
ATOM 613 N N . ARG A 1 84 ? 16.406 -14.742 8.484 1 88.25 84 ARG A N 1
ATOM 614 C CA . ARG A 1 84 ? 16.938 -15.906 9.188 1 88.25 84 ARG A CA 1
ATOM 615 C C . ARG A 1 84 ? 17.281 -17.031 8.211 1 88.25 84 ARG A C 1
ATOM 617 O O . ARG A 1 84 ? 17.953 -18 8.578 1 88.25 84 ARG A O 1
ATOM 624 N N . GLY A 1 85 ? 16.719 -16.875 7 1 92.56 85 GLY A N 1
ATOM 625 C CA . GLY A 1 85 ? 16.938 -17.922 6.016 1 92.56 85 GLY A CA 1
ATOM 626 C C . GLY A 1 85 ? 16.125 -19.172 6.293 1 92.56 85 GLY A C 1
ATOM 627 O O . GLY A 1 85 ? 16.594 -20.281 6.035 1 92.56 85 GLY A O 1
ATOM 628 N N . CYS A 1 86 ? 14.914 -18.953 6.898 1 93.06 86 CYS A N 1
ATOM 629 C CA . CYS A 1 86 ? 14.078 -20.078 7.293 1 93.06 86 CYS A CA 1
ATOM 630 C C . CYS A 1 86 ? 12.734 -20.031 6.582 1 93.06 86 CYS A C 1
ATOM 632 O O . CYS A 1 86 ? 12.195 -18.953 6.328 1 93.06 86 CYS A O 1
ATOM 634 N N . THR A 1 87 ? 12.266 -21.234 6.246 1 88.38 87 THR A N 1
ATOM 635 C CA . THR A 1 87 ? 10.891 -21.359 5.785 1 88.38 87 THR A CA 1
ATOM 636 C C . THR A 1 87 ? 9.914 -21.281 6.957 1 88.38 87 THR A C 1
ATOM 638 O O . THR A 1 87 ? 10.305 -21.484 8.109 1 88.38 87 THR A O 1
ATOM 641 N N . MET A 1 88 ? 8.766 -20.812 6.676 1 83.88 88 MET A N 1
ATOM 642 C CA . MET A 1 88 ? 7.703 -20.797 7.68 1 83.88 88 MET A CA 1
ATOM 643 C C . MET A 1 88 ? 6.594 -21.781 7.312 1 83.88 88 MET A C 1
ATOM 645 O O . MET A 1 88 ? 6.656 -22.438 6.27 1 83.88 88 MET A O 1
ATOM 649 N N . THR A 1 89 ? 5.684 -21.906 8.25 1 77.62 89 THR A N 1
ATOM 650 C CA . THR A 1 89 ? 4.594 -22.844 8.008 1 77.62 89 THR A CA 1
ATOM 651 C C . THR A 1 89 ? 3.861 -22.5 6.715 1 77.62 89 THR A C 1
ATOM 653 O O . THR A 1 89 ? 3.533 -21.328 6.477 1 77.62 89 THR A O 1
ATOM 656 N N . SER A 1 90 ? 3.789 -23.531 5.867 1 74.25 90 SER A N 1
ATOM 657 C CA . SER A 1 90 ? 3.121 -23.359 4.582 1 74.25 90 SER A CA 1
ATOM 658 C C . SER A 1 90 ? 2.014 -24.391 4.391 1 74.25 90 SER A C 1
ATOM 660 O O . SER A 1 90 ? 2.162 -25.547 4.785 1 74.25 90 SER A O 1
ATOM 662 N N . HIS A 1 91 ? 0.919 -23.906 3.893 1 66.56 91 HIS A N 1
ATOM 663 C CA . HIS A 1 91 ? -0.175 -24.812 3.566 1 66.56 91 HIS A CA 1
ATOM 664 C C . HIS A 1 91 ? 0.088 -25.547 2.256 1 66.56 91 HIS A C 1
ATOM 666 O O . HIS A 1 91 ? -0.515 -26.594 1.989 1 66.56 91 HIS A O 1
ATOM 672 N N . GLN A 1 92 ? 1.002 -25.062 1.537 1 67.75 92 GLN A N 1
ATOM 673 C CA . GLN A 1 92 ? 1.27 -25.625 0.216 1 67.75 92 GLN A CA 1
ATOM 674 C C . GLN A 1 92 ? 2.34 -26.703 0.283 1 67.75 92 GLN A C 1
ATOM 676 O O . GLN A 1 92 ? 2.312 -27.656 -0.497 1 67.75 92 GLN A O 1
ATOM 681 N N . VAL A 1 93 ? 3.299 -26.484 1.196 1 72.44 93 VAL A N 1
ATOM 682 C CA . VAL A 1 93 ? 4.418 -27.406 1.302 1 72.44 93 VAL A CA 1
ATOM 683 C C . VAL A 1 93 ? 4.543 -27.906 2.74 1 72.44 93 VAL A C 1
ATOM 685 O O . VAL A 1 93 ? 4.875 -27.141 3.645 1 72.44 93 VAL A O 1
ATOM 688 N N . ALA A 1 94 ? 4.297 -29.172 2.889 1 71.88 94 ALA A N 1
ATOM 689 C CA . ALA A 1 94 ? 4.262 -29.719 4.246 1 71.88 94 ALA A CA 1
ATOM 690 C C . ALA A 1 94 ? 5.668 -30.078 4.727 1 71.88 94 ALA A C 1
ATOM 692 O O . ALA A 1 94 ? 6.535 -30.422 3.926 1 71.88 94 ALA A O 1
ATOM 693 N N . GLY A 1 95 ? 5.938 -29.891 5.949 1 77.62 95 GLY A N 1
ATOM 694 C CA . GLY A 1 95 ? 7.125 -30.422 6.594 1 77.62 95 GLY A CA 1
ATOM 695 C C . GLY A 1 95 ? 8.273 -29.438 6.645 1 77.62 95 GLY A C 1
ATOM 696 O O . GLY A 1 95 ? 9.398 -29.797 6.996 1 77.62 95 GLY A O 1
ATOM 697 N N . TRP A 1 96 ? 7.969 -28.141 6.312 1 83.62 96 TRP A N 1
ATOM 698 C CA . TRP A 1 96 ? 9.047 -27.156 6.219 1 83.62 96 TRP A CA 1
ATOM 699 C C . TRP A 1 96 ? 8.961 -26.141 7.355 1 83.62 96 TRP A C 1
ATOM 701 O O . TRP A 1 96 ? 9.578 -25.078 7.293 1 83.62 96 TRP A O 1
ATOM 711 N N . ASP A 1 97 ? 8.25 -26.469 8.367 1 83.38 97 ASP A N 1
ATOM 712 C CA . ASP A 1 97 ? 7.996 -25.5 9.438 1 83.38 97 ASP A CA 1
ATOM 713 C C . ASP A 1 97 ? 9.305 -25.078 10.109 1 83.38 97 ASP A C 1
ATOM 715 O O . ASP A 1 97 ? 10.016 -25.906 10.672 1 83.38 97 ASP A O 1
ATOM 719 N N . ASP A 1 98 ? 9.617 -23.812 9.992 1 87.38 98 ASP A N 1
ATOM 720 C CA . ASP A 1 98 ? 10.781 -23.156 10.586 1 87.38 98 ASP A CA 1
ATOM 721 C C . ASP A 1 98 ? 12.07 -23.859 10.172 1 87.38 98 ASP A C 1
ATOM 723 O O . ASP A 1 98 ? 12.984 -24.031 10.992 1 87.38 98 ASP A O 1
ATOM 727 N N . PHE A 1 99 ? 12.125 -24.328 9.031 1 90.25 99 PHE A N 1
ATOM 728 C CA . PHE A 1 99 ? 13.297 -25.047 8.547 1 90.25 99 PHE A CA 1
ATOM 729 C C . PHE A 1 99 ? 14.367 -24.062 8.062 1 90.25 99 PHE A C 1
ATOM 731 O O . PHE A 1 99 ? 14.094 -23.219 7.215 1 90.25 99 PHE A O 1
ATOM 738 N N . PRO A 1 100 ? 15.578 -24.188 8.641 1 95.19 100 PRO A N 1
ATOM 739 C CA . PRO A 1 100 ? 16.672 -23.297 8.234 1 95.19 100 PRO A CA 1
ATOM 740 C C . PRO A 1 100 ? 17.312 -23.734 6.914 1 95.19 100 PRO A C 1
ATOM 742 O O . PRO A 1 100 ? 18.469 -24.188 6.902 1 95.19 100 PRO A O 1
ATOM 745 N N . ILE A 1 101 ? 16.719 -23.469 5.816 1 95.31 101 ILE A N 1
ATOM 746 C CA . ILE A 1 101 ? 17.062 -24.016 4.516 1 95.31 101 ILE A CA 1
ATOM 747 C C . ILE A 1 101 ? 18.375 -23.422 4.027 1 95.31 101 ILE A C 1
ATOM 749 O O . ILE A 1 101 ? 19.156 -24.078 3.318 1 95.31 101 ILE A O 1
ATOM 753 N N . VAL A 1 102 ? 18.656 -22.203 4.367 1 97.06 102 VAL A N 1
ATOM 754 C CA . VAL A 1 102 ? 19.891 -21.562 3.945 1 97.06 102 VAL A CA 1
ATOM 755 C C . VAL A 1 102 ? 21.078 -22.203 4.656 1 97.06 102 VAL A C 1
ATOM 757 O O . VAL A 1 102 ? 22.078 -22.531 4.023 1 97.06 102 VAL A O 1
ATOM 760 N N . ASP A 1 103 ? 20.922 -22.391 5.957 1 97.12 103 ASP A N 1
ATOM 761 C CA . ASP A 1 103 ? 21.953 -23.078 6.719 1 97.12 103 ASP A CA 1
ATOM 762 C C . ASP A 1 103 ? 22.141 -24.516 6.219 1 97.12 103 ASP A C 1
ATOM 764 O O . ASP A 1 103 ? 23.266 -24.984 6.102 1 97.12 103 ASP A O 1
ATOM 768 N N . TRP A 1 104 ? 21.031 -25.125 5.996 1 96.56 104 TRP A N 1
ATOM 769 C CA . TRP A 1 104 ? 21.078 -26.484 5.492 1 96.56 104 TRP A CA 1
ATOM 770 C C . TRP A 1 104 ? 21.875 -26.562 4.188 1 96.56 104 TRP A C 1
ATOM 772 O O . TRP A 1 104 ? 22.703 -27.453 4.004 1 96.56 104 TRP A O 1
ATOM 782 N N . ALA A 1 105 ? 21.641 -25.672 3.25 1 97.12 105 ALA A N 1
ATOM 783 C CA . ALA A 1 105 ? 22.344 -25.641 1.969 1 97.12 105 ALA A CA 1
ATOM 784 C C . ALA A 1 105 ? 23.844 -25.469 2.168 1 97.12 105 ALA A C 1
ATOM 786 O O . ALA A 1 105 ? 24.641 -26.156 1.535 1 97.12 105 ALA A O 1
ATOM 787 N N . ALA A 1 106 ? 24.188 -24.609 3.033 1 97.31 106 ALA A N 1
ATOM 788 C CA . ALA A 1 106 ? 25.594 -24.344 3.322 1 97.31 106 ALA A CA 1
ATOM 789 C C . ALA A 1 106 ? 26.266 -25.562 3.945 1 97.31 106 ALA A C 1
ATOM 791 O O . ALA A 1 106 ? 27.391 -25.906 3.574 1 97.31 106 ALA A O 1
ATOM 792 N N . GLU A 1 107 ? 25.625 -26.172 4.863 1 97.31 107 GLU A N 1
ATOM 793 C CA . GLU A 1 107 ? 26.203 -27.281 5.625 1 97.31 107 GLU A CA 1
ATOM 794 C C . GLU A 1 107 ? 26.234 -28.562 4.801 1 97.31 107 GLU A C 1
ATOM 796 O O . GLU A 1 107 ? 27.219 -29.312 4.855 1 97.31 107 GLU A O 1
ATOM 801 N N . THR A 1 108 ? 25.203 -28.812 4.082 1 96.88 108 THR A N 1
ATOM 802 C CA . THR A 1 108 ? 25.047 -30.094 3.395 1 96.88 108 THR A CA 1
ATOM 803 C C . THR A 1 108 ? 25.656 -30.031 1.994 1 96.88 108 THR A C 1
ATOM 805 O O . THR A 1 108 ? 26.266 -31 1.531 1 96.88 108 THR A O 1
ATOM 808 N N . LEU A 1 109 ? 25.406 -28.906 1.325 1 97.38 109 LEU A N 1
ATOM 809 C CA . LEU A 1 109 ? 25.844 -28.797 -0.061 1 97.38 109 LEU A CA 1
ATOM 810 C C . LEU A 1 109 ? 27.141 -27.984 -0.157 1 97.38 109 LEU A C 1
ATOM 812 O O . LEU A 1 109 ? 27.797 -27.984 -1.194 1 97.38 109 LEU A O 1
ATOM 816 N N . GLY A 1 110 ? 27.453 -27.266 0.904 1 97.31 110 GLY A N 1
ATOM 817 C CA . GLY A 1 110 ? 28.609 -26.391 0.86 1 97.31 110 GLY A CA 1
ATOM 818 C C . GLY A 1 110 ? 28.406 -25.156 -0.002 1 97.31 110 GLY A C 1
ATOM 819 O O . GLY A 1 110 ? 29.359 -24.578 -0.522 1 97.31 110 GLY A O 1
ATOM 820 N N . ILE A 1 111 ? 27.203 -24.797 -0.262 1 97.62 111 ILE A N 1
ATOM 821 C CA . ILE A 1 111 ? 26.844 -23.672 -1.126 1 97.62 111 ILE A CA 1
ATOM 822 C C . ILE A 1 111 ? 26.078 -22.625 -0.328 1 97.62 111 ILE A C 1
ATOM 824 O O . ILE A 1 111 ? 25.031 -22.938 0.253 1 97.62 111 ILE A O 1
ATOM 828 N N . PRO A 1 112 ? 26.609 -21.344 -0.267 1 97.56 112 PRO A N 1
ATOM 829 C CA . PRO A 1 112 ? 25.812 -20.312 0.384 1 97.56 112 PRO A CA 1
ATOM 830 C C . PRO A 1 112 ? 24.469 -20.078 -0.299 1 97.56 112 PRO A C 1
ATOM 832 O O . PRO A 1 112 ? 24.359 -20.25 -1.514 1 97.56 112 PRO A O 1
ATOM 835 N N . GLY A 1 113 ? 23.469 -19.688 0.516 1 97.44 113 GLY A N 1
ATOM 836 C CA . GLY A 1 113 ? 22.141 -19.547 -0.06 1 97.44 113 GLY A CA 1
ATOM 837 C C . GLY A 1 113 ? 21.453 -18.25 0.327 1 97.44 113 GLY A C 1
ATOM 838 O O . GLY A 1 113 ? 21.906 -17.562 1.247 1 97.44 113 GLY A O 1
ATOM 839 N N . ILE A 1 114 ? 20.484 -17.875 -0.421 1 96.62 114 ILE A N 1
ATOM 840 C CA . ILE A 1 114 ? 19.547 -16.797 -0.125 1 96.62 114 ILE A CA 1
ATOM 841 C C . ILE A 1 114 ? 18.109 -17.266 -0.426 1 96.62 114 ILE A C 1
ATOM 843 O O . ILE A 1 114 ? 17.891 -17.984 -1.398 1 96.62 114 ILE A O 1
ATOM 847 N N . LEU A 1 115 ? 17.203 -16.859 0.5 1 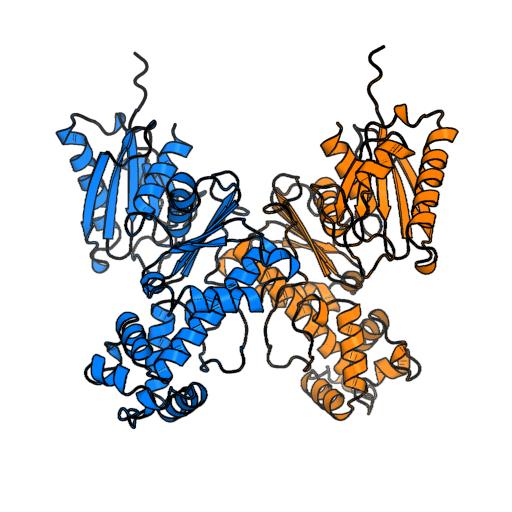95.5 115 LEU A N 1
ATOM 848 C CA . LEU A 1 115 ? 15.836 -17.375 0.46 1 95.5 115 LEU A CA 1
ATOM 849 C C . LEU A 1 115 ? 14.828 -16.25 0.293 1 95.5 115 LEU A C 1
ATOM 851 O O . LEU A 1 115 ? 14.953 -15.203 0.939 1 95.5 115 LEU A O 1
ATOM 855 N N . GLN A 1 116 ? 13.898 -16.438 -0.626 1 94.44 116 GLN A N 1
ATOM 856 C CA . GLN A 1 116 ? 12.719 -15.594 -0.755 1 94.44 116 GLN A CA 1
ATOM 857 C C . GLN A 1 116 ? 11.469 -16.422 -1.03 1 94.44 116 GLN A C 1
ATOM 859 O O . GLN A 1 116 ? 11.562 -17.578 -1.446 1 94.44 116 GLN A O 1
ATOM 864 N N . ASN A 1 117 ? 10.344 -15.867 -0.714 1 92.25 117 ASN A N 1
ATOM 865 C CA . ASN A 1 117 ? 9.117 -16.547 -1.114 1 92.25 117 ASN A CA 1
ATOM 866 C C . ASN A 1 117 ? 8.922 -16.516 -2.627 1 92.25 117 ASN A C 1
ATOM 868 O O . ASN A 1 117 ? 9.562 -15.719 -3.32 1 92.25 117 ASN A O 1
ATOM 872 N N . ASP A 1 118 ? 8.094 -17.328 -3.145 1 92.69 118 ASP A N 1
ATOM 873 C CA . ASP A 1 118 ? 7.926 -17.531 -4.582 1 92.69 118 ASP A CA 1
ATOM 874 C C . ASP A 1 118 ? 7.422 -16.266 -5.262 1 92.69 118 ASP A C 1
ATOM 876 O O . ASP A 1 118 ? 7.863 -15.922 -6.359 1 92.69 118 ASP A O 1
ATOM 880 N N . ALA A 1 119 ? 6.523 -15.539 -4.664 1 95.06 119 ALA A N 1
ATOM 881 C CA . ALA A 1 119 ? 5.984 -14.336 -5.285 1 95.06 119 ALA A CA 1
ATOM 882 C C . ALA A 1 119 ? 7.062 -13.266 -5.434 1 95.06 119 ALA A C 1
ATOM 884 O O . ALA A 1 119 ? 7.168 -12.625 -6.48 1 95.06 119 ALA A O 1
ATOM 885 N N . ASP A 1 120 ? 7.844 -13.086 -4.406 1 96.56 120 ASP A N 1
ATOM 886 C CA . ASP A 1 120 ? 8.953 -12.141 -4.477 1 96.56 120 ASP A CA 1
ATOM 887 C C . ASP A 1 120 ? 9.969 -12.57 -5.535 1 96.56 120 ASP A C 1
ATOM 889 O O . ASP A 1 120 ? 10.484 -11.734 -6.281 1 96.56 120 ASP A O 1
ATOM 893 N N . THR A 1 121 ? 10.211 -13.82 -5.547 1 97 121 THR A N 1
ATOM 894 C CA . THR A 1 121 ? 11.156 -14.359 -6.516 1 97 121 THR A CA 1
ATOM 895 C C . THR A 1 121 ? 10.641 -14.148 -7.941 1 97 121 THR A C 1
ATOM 897 O O . THR A 1 121 ? 11.406 -13.766 -8.828 1 97 121 THR A O 1
ATOM 900 N N . ALA A 1 122 ? 9.406 -14.406 -8.109 1 97.69 122 ALA A N 1
ATOM 901 C CA . ALA A 1 122 ? 8.781 -14.172 -9.414 1 97.69 122 ALA A CA 1
ATOM 902 C C . ALA A 1 122 ? 8.828 -12.695 -9.789 1 97.69 122 ALA A C 1
ATOM 904 O O . ALA A 1 122 ? 9.102 -12.352 -10.938 1 97.69 122 ALA A O 1
ATOM 905 N N . ALA A 1 123 ? 8.562 -11.859 -8.836 1 98.5 123 ALA A N 1
ATOM 906 C CA . ALA A 1 123 ? 8.617 -10.422 -9.062 1 98.5 123 ALA A CA 1
ATOM 907 C C . ALA A 1 123 ? 10 -10 -9.555 1 98.5 123 ALA A C 1
ATOM 909 O O . ALA A 1 123 ? 10.117 -9.219 -10.5 1 98.5 123 ALA A O 1
ATOM 910 N N . LEU A 1 124 ? 10.945 -10.523 -8.922 1 97.94 124 LEU A N 1
ATOM 911 C CA . LEU A 1 124 ? 12.32 -10.203 -9.297 1 97.94 124 LEU A CA 1
ATOM 912 C C . LEU A 1 124 ? 12.609 -10.625 -10.734 1 97.94 124 LEU A C 1
ATOM 914 O O . LEU A 1 124 ? 13.203 -9.859 -11.5 1 97.94 124 LEU A O 1
ATOM 918 N N . ALA A 1 125 ? 12.156 -11.805 -11.086 1 98.19 125 ALA A N 1
ATOM 919 C CA . ALA A 1 125 ? 12.359 -12.312 -12.438 1 98.19 125 ALA A CA 1
ATOM 920 C C . ALA A 1 125 ? 11.703 -11.406 -13.469 1 98.19 125 ALA A C 1
ATOM 922 O O . ALA A 1 125 ? 12.336 -11.023 -14.461 1 98.19 125 ALA A O 1
ATOM 923 N N . GLU A 1 126 ? 10.477 -11.078 -13.234 1 98.5 126 GLU A N 1
ATOM 924 C CA . GLU A 1 126 ? 9.75 -10.242 -14.188 1 98.5 126 GLU A CA 1
ATOM 925 C C . GLU A 1 126 ? 10.367 -8.852 -14.289 1 98.5 126 GLU A C 1
ATOM 927 O O . GLU A 1 126 ? 10.359 -8.242 -15.359 1 98.5 126 GLU A O 1
ATOM 932 N N . ALA A 1 127 ? 10.883 -8.344 -13.211 1 97.94 127 ALA A N 1
ATOM 933 C CA . ALA A 1 127 ? 11.516 -7.027 -13.203 1 97.94 127 ALA A CA 1
ATOM 934 C C . ALA A 1 127 ? 12.82 -7.043 -13.992 1 97.94 127 ALA A C 1
ATOM 936 O O . ALA A 1 127 ? 13.164 -6.062 -14.656 1 97.94 127 ALA A O 1
ATOM 937 N N . HIS A 1 128 ? 13.508 -8.117 -13.945 1 96.56 128 HIS A N 1
ATOM 938 C CA . HIS A 1 128 ? 14.82 -8.188 -14.57 1 96.56 128 HIS A CA 1
ATOM 939 C C . HIS A 1 128 ? 14.719 -8.664 -16.016 1 96.56 128 HIS A C 1
ATOM 941 O O . HIS A 1 128 ? 15.453 -8.188 -16.891 1 96.56 128 HIS A O 1
ATOM 947 N N . TYR A 1 129 ? 13.789 -9.656 -16.234 1 96.56 129 TYR A N 1
ATOM 948 C CA . TYR A 1 129 ? 13.859 -10.391 -17.5 1 96.56 129 TYR A CA 1
ATOM 949 C C . TYR A 1 129 ? 12.523 -10.359 -18.219 1 96.56 129 TYR A C 1
ATOM 951 O O . TYR A 1 129 ? 12.43 -10.766 -19.391 1 96.56 129 TYR A O 1
ATOM 959 N N . GLY A 1 130 ? 11.555 -9.922 -17.594 1 97.88 130 GLY A N 1
ATOM 960 C CA . GLY A 1 130 ? 10.219 -10.07 -18.156 1 97.88 130 GLY A CA 1
ATOM 961 C C . GLY A 1 130 ? 9.523 -8.742 -18.391 1 97.88 130 GLY A C 1
ATOM 962 O O . GLY A 1 130 ? 10.133 -7.801 -18.906 1 97.88 130 GLY A O 1
ATOM 963 N N . ALA A 1 131 ? 8.242 -8.688 -18.047 1 98.5 131 ALA A N 1
ATOM 964 C CA . ALA A 1 131 ? 7.348 -7.59 -18.422 1 98.5 131 ALA A CA 1
ATOM 965 C C . ALA A 1 131 ? 7.633 -6.352 -17.578 1 98.5 131 ALA A C 1
ATOM 967 O O . ALA A 1 131 ? 7.156 -5.258 -17.891 1 98.5 131 ALA A O 1
ATOM 968 N N . GLY A 1 132 ? 8.391 -6.477 -16.531 1 98.12 132 GLY A N 1
ATOM 969 C CA . GLY A 1 132 ? 8.734 -5.352 -15.672 1 98.12 132 GLY A CA 1
ATOM 970 C C . GLY A 1 132 ? 10.062 -4.715 -16.031 1 98.12 132 GLY A C 1
ATOM 971 O O . GLY A 1 132 ? 10.5 -3.764 -15.375 1 98.12 132 GLY A O 1
ATOM 972 N N . ARG A 1 133 ? 10.711 -5.246 -17.062 1 97.19 133 ARG A N 1
ATOM 973 C CA . ARG A 1 133 ? 12.023 -4.727 -17.453 1 97.19 133 ARG A CA 1
ATOM 974 C C . ARG A 1 133 ? 11.93 -3.264 -17.875 1 97.19 133 ARG A C 1
ATOM 976 O O . ARG A 1 133 ? 11.016 -2.879 -18.609 1 97.19 133 ARG A O 1
ATOM 983 N N . GLY A 1 134 ? 12.875 -2.428 -17.375 1 96.69 134 GLY A N 1
ATOM 984 C CA . GLY A 1 134 ? 12.945 -1.027 -17.75 1 96.69 134 GLY A CA 1
ATOM 985 C C . GLY A 1 134 ? 12.195 -0.11 -16.812 1 96.69 134 GLY A C 1
ATOM 986 O O . GLY A 1 134 ? 12.242 1.113 -16.953 1 96.69 134 GLY A O 1
ATOM 987 N N . PHE A 1 135 ? 11.555 -0.708 -15.82 1 96.5 135 PHE A N 1
ATOM 988 C CA . PHE A 1 135 ? 10.805 0.089 -14.859 1 96.5 135 PHE A CA 1
ATOM 989 C C . PHE A 1 135 ? 11.445 0.022 -13.477 1 96.5 135 PHE A C 1
ATOM 991 O O . PHE A 1 135 ? 11.922 -1.037 -13.055 1 96.5 135 PHE A O 1
ATOM 998 N N . ASP A 1 136 ? 11.445 1.104 -12.75 1 95.12 136 ASP A N 1
ATOM 999 C CA . ASP A 1 136 ? 12.094 1.204 -11.445 1 95.12 136 ASP A CA 1
ATOM 1000 C C . ASP A 1 136 ? 11.203 0.63 -10.344 1 95.12 136 ASP A C 1
ATOM 1002 O O . ASP A 1 136 ? 11.703 0.078 -9.359 1 95.12 136 ASP A O 1
ATOM 1006 N N . THR A 1 137 ? 9.945 0.857 -10.492 1 97 137 THR A N 1
ATOM 1007 C CA . THR A 1 137 ? 8.969 0.366 -9.531 1 97 137 THR A CA 1
ATOM 1008 C C . THR A 1 137 ? 7.988 -0.596 -10.195 1 97 137 THR A C 1
ATOM 1010 O O . THR A 1 137 ? 7.195 -0.19 -11.047 1 97 137 THR A O 1
ATOM 1013 N N . VAL A 1 138 ? 8.086 -1.887 -9.789 1 98.31 138 VAL A N 1
ATOM 1014 C CA . VAL A 1 138 ? 7.277 -2.945 -10.383 1 98.31 138 VAL A CA 1
ATOM 1015 C C . VAL A 1 138 ? 6.543 -3.711 -9.289 1 98.31 138 VAL A C 1
ATOM 1017 O O . VAL A 1 138 ? 7.133 -4.039 -8.25 1 98.31 138 VAL A O 1
ATOM 1020 N N . PHE A 1 139 ? 5.289 -3.848 -9.438 1 98.81 139 PHE A N 1
ATOM 1021 C CA . PHE A 1 139 ? 4.512 -4.723 -8.57 1 98.81 139 PHE A CA 1
ATOM 1022 C C . PHE A 1 139 ? 4.051 -5.965 -9.328 1 98.81 139 PHE A C 1
ATOM 1024 O O . PHE A 1 139 ? 3.461 -5.855 -10.406 1 98.81 139 PHE A O 1
ATOM 1031 N N . TYR A 1 140 ? 4.41 -7.145 -8.805 1 98.75 140 TYR A N 1
ATOM 1032 C CA . TYR A 1 140 ? 4.027 -8.422 -9.398 1 98.75 140 TYR A CA 1
ATOM 1033 C C . TYR A 1 140 ? 2.922 -9.086 -8.586 1 98.75 140 TYR A C 1
ATOM 1035 O O . TYR A 1 140 ? 2.947 -9.07 -7.355 1 98.75 140 TYR A O 1
ATOM 1043 N N . ILE A 1 141 ? 1.956 -9.648 -9.281 1 98.69 141 ILE A N 1
ATOM 1044 C CA . ILE A 1 141 ? 0.867 -10.398 -8.672 1 98.69 141 ILE A CA 1
ATOM 1045 C C . ILE A 1 141 ? 0.763 -11.773 -9.328 1 98.69 141 ILE A C 1
ATOM 1047 O O . ILE A 1 141 ? 0.708 -11.883 -10.555 1 98.69 141 ILE A O 1
ATOM 1051 N N . THR A 1 142 ? 0.814 -12.789 -8.555 1 96.62 142 THR A N 1
ATOM 1052 C CA . THR A 1 142 ? 0.489 -14.125 -9.055 1 96.62 142 THR A CA 1
ATOM 1053 C C . THR A 1 142 ? -0.896 -14.555 -8.578 1 96.62 142 THR A C 1
ATOM 1055 O O . THR A 1 142 ? -1.199 -14.484 -7.387 1 96.62 142 THR A O 1
ATOM 1058 N N . VAL A 1 143 ? -1.754 -14.883 -9.531 1 96.81 143 VAL A N 1
ATOM 1059 C CA . VAL A 1 143 ? -3.098 -15.367 -9.227 1 96.81 143 VAL A CA 1
ATOM 1060 C C . VAL A 1 143 ? -3.223 -16.828 -9.633 1 96.81 143 VAL A C 1
ATOM 1062 O O . VAL A 1 143 ? -3.473 -17.141 -10.805 1 96.81 143 VAL A O 1
ATOM 1065 N N . GLY A 1 144 ? -3.025 -17.672 -8.758 1 92.25 144 GLY A N 1
ATOM 1066 C CA . GLY A 1 144 ? -3.16 -19.109 -8.906 1 92.25 144 GLY A CA 1
ATOM 1067 C C . GLY A 1 144 ? -4.062 -19.75 -7.867 1 92.25 144 GLY A C 1
ATOM 1068 O O . GLY A 1 144 ? -5.176 -19.266 -7.629 1 92.25 144 GLY A O 1
ATOM 1069 N N . SER A 1 145 ? -3.535 -20.875 -7.258 1 87.81 145 SER A N 1
ATOM 1070 C CA . SER A 1 145 ? -4.301 -21.422 -6.148 1 87.81 145 SER A CA 1
ATOM 1071 C C . SER A 1 145 ? -4.508 -20.391 -5.047 1 87.81 145 SER A C 1
ATOM 1073 O O . SER A 1 145 ? -5.559 -20.359 -4.406 1 87.81 145 SER A O 1
ATOM 1075 N N . GLY A 1 146 ? -3.525 -19.609 -4.824 1 90.88 146 GLY A N 1
ATOM 1076 C CA . GLY A 1 146 ? -3.582 -18.438 -3.973 1 90.88 146 GLY A CA 1
ATOM 1077 C C . GLY A 1 146 ? -3.229 -17.156 -4.703 1 90.88 1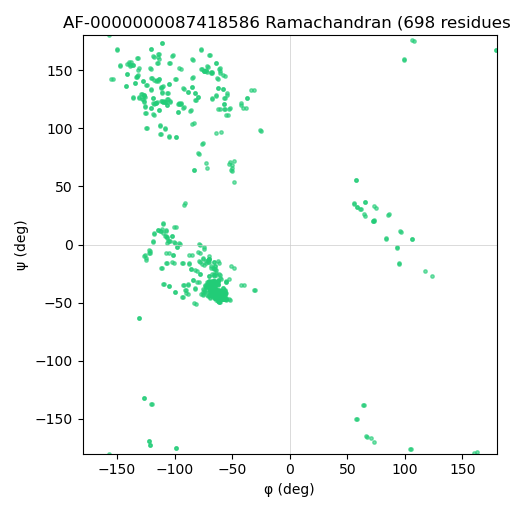46 GLY A C 1
ATOM 1078 O O . GLY A 1 146 ? -3.193 -17.125 -5.934 1 90.88 146 GLY A O 1
ATOM 1079 N N . ILE A 1 147 ? -3.125 -16.094 -3.947 1 95.12 147 ILE A N 1
ATOM 1080 C CA . ILE A 1 147 ? -2.705 -14.82 -4.527 1 95.12 147 ILE A CA 1
ATOM 1081 C C . ILE A 1 147 ? -1.506 -14.273 -3.756 1 95.12 147 ILE A C 1
ATOM 1083 O O . ILE A 1 147 ? -1.575 -14.086 -2.541 1 95.12 147 ILE A O 1
ATOM 1087 N N . GLY A 1 148 ? -0.394 -14.102 -4.43 1 94.88 148 GLY A N 1
ATOM 1088 C CA . GLY A 1 148 ? 0.816 -13.523 -3.869 1 94.88 148 GLY A CA 1
ATOM 1089 C C . GLY A 1 148 ? 1.246 -12.25 -4.574 1 94.88 148 GLY A C 1
ATOM 1090 O O . GLY A 1 148 ? 0.799 -11.969 -5.688 1 94.88 148 GLY A O 1
ATOM 1091 N N . GLY A 1 149 ? 2.08 -11.508 -3.896 1 97.06 149 GLY A N 1
ATOM 1092 C CA . GLY A 1 149 ? 2.604 -10.273 -4.473 1 97.06 149 GLY A CA 1
ATOM 1093 C C . GLY A 1 149 ? 4.066 -10.039 -4.148 1 97.06 149 GLY A C 1
ATOM 1094 O O . GLY A 1 149 ? 4.609 -10.648 -3.223 1 97.06 149 GLY A O 1
ATOM 1095 N N . GLY A 1 150 ? 4.703 -9.289 -4.98 1 97.81 150 GLY A N 1
ATOM 1096 C CA . GLY A 1 150 ? 6.059 -8.797 -4.789 1 97.81 150 GLY A CA 1
ATOM 1097 C C . GLY A 1 150 ? 6.258 -7.383 -5.297 1 97.81 150 GLY A C 1
ATOM 1098 O O . GLY A 1 150 ? 5.719 -7.012 -6.34 1 97.81 150 GLY A O 1
ATOM 1099 N N . LEU A 1 151 ? 6.926 -6.613 -4.516 1 98 151 LEU A N 1
ATOM 1100 C CA . LEU A 1 151 ? 7.254 -5.238 -4.879 1 98 151 LEU A CA 1
ATOM 1101 C C . LEU A 1 151 ? 8.75 -5.09 -5.148 1 98 151 LEU A C 1
ATOM 1103 O O . LEU A 1 151 ? 9.578 -5.48 -4.32 1 98 151 LEU A O 1
ATOM 1107 N N . ILE A 1 152 ? 9.047 -4.629 -6.332 1 97.62 152 ILE A N 1
ATOM 1108 C CA . ILE A 1 152 ? 10.438 -4.375 -6.715 1 97.62 152 ILE A CA 1
ATOM 1109 C C . ILE A 1 152 ? 10.688 -2.871 -6.789 1 97.62 152 ILE A C 1
ATOM 1111 O O . ILE A 1 152 ? 9.969 -2.148 -7.488 1 97.62 152 ILE A O 1
ATOM 1115 N N . LEU A 1 153 ? 11.617 -2.414 -6.043 1 95.94 153 LEU A N 1
ATOM 1116 C CA . LEU A 1 153 ? 12.102 -1.037 -6.086 1 95.94 153 LEU A CA 1
ATOM 1117 C C . LEU A 1 153 ? 13.562 -0.987 -6.512 1 95.94 153 LEU A C 1
ATOM 1119 O O . LEU A 1 153 ? 14.422 -1.595 -5.867 1 95.94 153 LEU A O 1
ATOM 1123 N N . GLY A 1 154 ? 13.891 -0.31 -7.547 1 93.88 154 GLY A N 1
ATOM 1124 C CA . GLY A 1 154 ? 15.266 -0.214 -8.016 1 93.88 154 GLY A CA 1
ATOM 1125 C C . GLY A 1 154 ? 15.883 -1.562 -8.328 1 93.88 154 GLY A C 1
ATOM 1126 O O . GLY A 1 154 ? 17.047 -1.812 -7.988 1 93.88 154 GLY A O 1
ATOM 1127 N N . GLY A 1 155 ? 15.086 -2.406 -8.758 1 94.81 155 GLY A N 1
ATOM 1128 C CA . GLY A 1 155 ? 15.578 -3.705 -9.195 1 94.81 155 GLY A CA 1
ATOM 1129 C C . GLY A 1 155 ? 15.758 -4.688 -8.055 1 94.81 155 GLY A C 1
ATOM 1130 O O . GLY A 1 155 ? 16.234 -5.805 -8.258 1 94.81 155 GLY A O 1
ATOM 1131 N N . GLN A 1 156 ? 15.367 -4.297 -6.84 1 93.44 156 GLN A N 1
ATOM 1132 C CA . GLN A 1 156 ? 15.516 -5.16 -5.676 1 93.44 156 GLN A CA 1
ATOM 1133 C C . GLN A 1 156 ? 14.164 -5.441 -5.023 1 93.44 156 GLN A C 1
ATOM 1135 O O . GLN A 1 156 ? 13.266 -4.594 -5.055 1 93.44 156 GLN A O 1
ATOM 1140 N N . VAL A 1 157 ? 14.094 -6.617 -4.391 1 94.44 157 VAL A N 1
ATOM 1141 C CA . VAL A 1 157 ? 12.875 -6.969 -3.666 1 94.44 157 VAL A CA 1
ATOM 1142 C C . VAL A 1 157 ? 12.711 -6.043 -2.461 1 94.44 157 VAL A C 1
ATOM 1144 O O . VAL A 1 157 ? 13.648 -5.852 -1.684 1 94.44 157 VAL A O 1
ATOM 1147 N N . TYR A 1 158 ? 11.562 -5.43 -2.414 1 95.25 158 TYR A N 1
ATOM 1148 C CA . TYR A 1 158 ? 11.211 -4.672 -1.216 1 95.25 158 TYR A CA 1
ATOM 1149 C C . TYR A 1 158 ? 10.719 -5.594 -0.11 1 95.25 158 TYR A C 1
ATOM 1151 O O . TYR A 1 158 ? 9.758 -6.348 -0.304 1 95.25 158 TYR A O 1
ATOM 1159 N N . ARG A 1 159 ? 11.312 -5.492 1.07 1 89.75 159 ARG A N 1
ATOM 1160 C CA . ARG A 1 159 ? 11.031 -6.477 2.107 1 89.75 159 ARG A CA 1
ATOM 1161 C C . ARG A 1 159 ? 10.398 -5.816 3.332 1 89.75 159 ARG A C 1
ATOM 1163 O O . ARG A 1 159 ? 10.32 -6.43 4.398 1 89.75 159 ARG A O 1
ATOM 1170 N N . GLY A 1 160 ? 10.031 -4.551 3.205 1 91.31 160 GLY A N 1
ATOM 1171 C CA . GLY A 1 160 ? 9.461 -3.887 4.367 1 91.31 160 GLY A CA 1
ATOM 1172 C C . GLY A 1 160 ? 10.391 -3.889 5.566 1 91.31 160 GLY A C 1
ATOM 1173 O O . GLY A 1 160 ? 11.609 -3.768 5.418 1 91.31 160 GLY A O 1
ATOM 1174 N N . SER A 1 161 ? 9.883 -3.896 6.793 1 85.88 161 SER A N 1
ATOM 1175 C CA . SER A 1 161 ? 10.688 -3.842 8.016 1 85.88 161 SER A CA 1
ATOM 1176 C C . SER A 1 161 ? 11.031 -5.242 8.508 1 85.88 161 SER A C 1
ATOM 1178 O O . SER A 1 161 ? 11.211 -5.457 9.711 1 85.88 161 SER A O 1
ATOM 1180 N N . GLY A 1 162 ? 11.273 -6.25 7.547 1 69.31 162 GLY A N 1
ATOM 1181 C CA . GLY A 1 162 ? 11.93 -7.496 7.898 1 69.31 162 GLY A CA 1
ATOM 1182 C C . GLY A 1 162 ? 11.062 -8.719 7.684 1 69.31 162 GLY A C 1
ATOM 1183 O O . GLY A 1 162 ? 11.555 -9.844 7.652 1 69.31 162 GLY A O 1
ATOM 1184 N N . ARG A 1 163 ? 9.812 -8.672 7.66 1 73.06 163 ARG A N 1
ATOM 1185 C CA . ARG A 1 163 ? 9.023 -9.898 7.566 1 73.06 163 ARG A CA 1
ATOM 1186 C C . ARG A 1 163 ? 8.352 -10.016 6.203 1 73.06 163 ARG A C 1
ATOM 1188 O O . ARG A 1 163 ? 7.488 -10.867 6 1 73.06 163 ARG A O 1
ATOM 1195 N N . GLY A 1 164 ? 8.75 -9.164 5.375 1 85.19 164 GLY A N 1
ATOM 1196 C CA . GLY A 1 164 ? 8.117 -9.203 4.066 1 85.19 164 GLY A CA 1
ATOM 1197 C C . GLY A 1 164 ? 7.168 -8.047 3.824 1 85.19 164 GLY A C 1
ATOM 1198 O O . GLY A 1 164 ? 6.973 -7.203 4.703 1 85.19 164 GLY A O 1
ATOM 1199 N N . ALA A 1 165 ? 6.645 -7.984 2.607 1 93.25 165 ALA A N 1
ATOM 1200 C CA . ALA A 1 165 ? 5.719 -6.945 2.164 1 93.25 165 ALA A CA 1
ATOM 1201 C C . ALA A 1 165 ? 4.875 -7.43 0.986 1 93.25 165 ALA A C 1
ATOM 1203 O O . ALA A 1 165 ? 4.93 -8.602 0.616 1 93.25 165 ALA A O 1
ATOM 1204 N N . ALA A 1 166 ? 4.043 -6.629 0.517 1 96.5 166 ALA A N 1
ATOM 1205 C CA . ALA A 1 166 ? 3.291 -6.785 -0.725 1 96.5 166 ALA A CA 1
ATOM 1206 C C . ALA A 1 166 ? 2.336 -7.973 -0.64 1 96.5 166 ALA A C 1
ATOM 1208 O O . ALA A 1 166 ? 2.148 -8.695 -1.62 1 96.5 166 ALA A O 1
ATOM 1209 N N . GLU A 1 167 ? 1.75 -8.195 0.53 1 94.5 167 GLU A N 1
ATOM 1210 C CA . GLU A 1 167 ? 0.833 -9.32 0.722 1 94.5 167 GLU A CA 1
ATOM 1211 C C . GLU A 1 167 ? -0.571 -8.969 0.235 1 94.5 167 GLU A C 1
ATOM 1213 O O . GLU A 1 167 ? -1.537 -9.055 0.997 1 94.5 167 GLU A O 1
ATOM 1218 N N . ILE A 1 168 ? -0.667 -8.742 -1.016 1 97.69 168 ILE A N 1
ATOM 1219 C CA . ILE A 1 168 ? -1.867 -8.211 -1.648 1 97.69 168 ILE A CA 1
ATOM 1220 C C . ILE A 1 168 ? -3.027 -9.188 -1.464 1 97.69 168 ILE A C 1
ATOM 1222 O O . ILE A 1 168 ? -4.184 -8.773 -1.341 1 97.69 168 ILE A O 1
ATOM 1226 N N . GLY A 1 169 ? -2.795 -10.469 -1.396 1 96.75 169 GLY A N 1
ATOM 1227 C CA . GLY A 1 169 ? -3.842 -11.469 -1.228 1 96.75 169 GLY A CA 1
ATOM 1228 C C . GLY A 1 169 ? -4.543 -11.375 0.115 1 96.75 169 GLY A C 1
ATOM 1229 O O . GLY A 1 169 ? -5.648 -11.891 0.281 1 96.75 169 GLY A O 1
ATOM 1230 N N . HIS A 1 170 ? -3.961 -10.672 1.023 1 95.44 170 HIS A N 1
ATOM 1231 C CA . HIS A 1 170 ? -4.488 -10.641 2.383 1 95.44 170 HIS A CA 1
ATOM 1232 C C . HIS A 1 170 ? -5.137 -9.297 2.688 1 95.44 170 HIS A C 1
ATOM 1234 O O . HIS A 1 170 ? -5.527 -9.031 3.828 1 95.44 170 HIS A O 1
ATOM 1240 N N . LEU A 1 171 ? -5.262 -8.453 1.68 1 97.12 171 LEU A N 1
ATOM 1241 C CA . LEU A 1 171 ? -6.086 -7.266 1.842 1 97.12 171 LEU A CA 1
ATOM 1242 C C . LEU A 1 171 ? -7.547 -7.641 2.064 1 97.12 171 LEU A C 1
ATOM 1244 O O . LEU A 1 171 ? -7.98 -8.727 1.664 1 97.12 171 LEU A O 1
ATOM 1248 N N . ARG A 1 172 ? -8.281 -6.742 2.691 1 94.5 172 ARG A N 1
ATOM 1249 C CA . ARG A 1 172 ? -9.672 -7.008 3.043 1 94.5 172 ARG A CA 1
ATOM 1250 C C . ARG A 1 172 ? -10.594 -5.934 2.473 1 94.5 172 ARG A C 1
ATOM 1252 O O . ARG A 1 172 ? -10.719 -4.848 3.039 1 94.5 172 ARG A O 1
ATOM 1259 N N . PRO A 1 173 ? -11.312 -6.137 1.354 1 92.5 173 PRO A N 1
ATOM 1260 C CA . PRO A 1 173 ? -12.164 -5.145 0.695 1 92.5 173 PRO A CA 1
ATOM 1261 C C . PRO A 1 173 ? -13.477 -4.902 1.44 1 92.5 173 PRO A C 1
ATOM 1263 O O . PRO A 1 173 ? -14.203 -3.961 1.123 1 92.5 173 PRO A O 1
ATOM 1266 N N . GLY A 1 174 ? -13.805 -5.516 2.43 1 85.5 174 GLY A N 1
ATOM 1267 C CA . GLY A 1 174 ? -15.117 -5.41 3.035 1 85.5 174 GLY A CA 1
ATOM 1268 C C . GLY A 1 174 ? -16.219 -5.98 2.166 1 85.5 174 GLY A C 1
ATOM 1269 O O . GLY A 1 174 ? -15.953 -6.703 1.205 1 85.5 174 GLY A O 1
ATOM 1270 N N . ASN A 1 175 ? -17.438 -5.621 2.551 1 83.31 175 ASN A N 1
ATOM 1271 C CA . ASN A 1 175 ? -18.594 -6.121 1.81 1 83.31 175 ASN A CA 1
ATOM 1272 C C . ASN A 1 175 ? -18.859 -5.289 0.558 1 83.31 175 ASN A C 1
ATOM 1274 O O . ASN A 1 175 ? -18.844 -4.055 0.611 1 83.31 175 ASN A O 1
ATOM 1278 N N . VAL A 1 176 ? -19.016 -5.973 -0.537 1 83.5 176 VAL A N 1
ATOM 1279 C CA . VAL A 1 176 ? -19.344 -5.312 -1.799 1 83.5 176 VAL A CA 1
ATOM 1280 C C . VAL A 1 176 ? -20.766 -5.684 -2.225 1 83.5 176 VAL A C 1
ATOM 1282 O O . VAL A 1 176 ? -21.078 -6.863 -2.41 1 83.5 176 VAL A O 1
ATOM 1285 N N . PRO A 1 177 ? -21.516 -4.664 -2.404 1 80.25 177 PRO A N 1
ATOM 1286 C CA . PRO A 1 177 ? -22.875 -4.965 -2.859 1 80.25 177 PRO A CA 1
ATOM 1287 C C . PRO A 1 177 ? -22.891 -5.742 -4.172 1 80.25 177 PRO A C 1
ATOM 1289 O O . PRO A 1 177 ? -22.109 -5.449 -5.082 1 80.25 177 PRO A O 1
ATOM 1292 N N . GLY A 1 178 ? -23.75 -6.824 -4.191 1 82.38 178 GLY A N 1
ATOM 1293 C CA . GLY A 1 178 ? -23.922 -7.582 -5.414 1 82.38 178 GLY A CA 1
ATOM 1294 C C . GLY A 1 178 ? -23.031 -8.805 -5.5 1 82.38 178 GLY A C 1
ATOM 1295 O O . GLY A 1 178 ? -23.266 -9.703 -6.312 1 82.38 178 GLY A O 1
ATOM 1296 N N . HIS A 1 179 ? -22 -8.852 -4.668 1 88.25 179 HIS A N 1
ATOM 1297 C CA . HIS A 1 179 ? -21.156 -10.031 -4.648 1 88.25 179 HIS A CA 1
ATOM 1298 C C . HIS A 1 179 ? -21.859 -11.211 -3.988 1 88.25 179 HIS A C 1
ATOM 1300 O O . HIS A 1 179 ? -22.703 -11.023 -3.117 1 88.25 179 HIS A O 1
ATOM 1306 N N . LEU A 1 180 ? -21.516 -12.383 -4.418 1 87.69 180 LEU A N 1
ATOM 1307 C CA . LEU A 1 180 ? -22 -13.602 -3.768 1 87.69 180 LEU A CA 1
ATOM 1308 C C . LEU A 1 180 ? -21.625 -13.617 -2.293 1 87.69 180 LEU A C 1
ATOM 1310 O O . LEU A 1 180 ? -20.453 -13.43 -1.953 1 87.69 180 LEU A O 1
ATOM 1314 N N . PRO A 1 181 ? -22.625 -13.703 -1.438 1 81.62 181 PRO A N 1
ATOM 1315 C CA . PRO A 1 181 ? -22.281 -13.805 -0.018 1 81.62 181 PRO A CA 1
ATOM 1316 C C . PRO A 1 181 ? -21.328 -14.961 0.275 1 81.62 181 PRO A C 1
ATOM 1318 O O . PRO A 1 181 ? -21.484 -16.062 -0.27 1 81.62 181 PRO A O 1
ATOM 1321 N N . TYR A 1 182 ? -20.266 -14.711 0.944 1 81.81 182 TYR A N 1
ATOM 1322 C CA . TYR A 1 182 ? -19.203 -15.664 1.261 1 81.81 182 TYR A CA 1
ATOM 1323 C C . TYR A 1 182 ? -18.469 -15.258 2.533 1 81.81 182 TYR A C 1
ATOM 1325 O O . TYR A 1 182 ? -18.281 -14.07 2.791 1 81.81 182 TYR A O 1
ATOM 1333 N N . PRO A 1 183 ? -18.078 -16.234 3.361 1 80.44 183 PRO A N 1
ATOM 1334 C CA . PRO A 1 183 ? -17.438 -15.922 4.645 1 80.44 183 PRO A CA 1
ATOM 1335 C C . PRO A 1 183 ? -16.031 -15.352 4.48 1 80.44 183 PRO A C 1
ATOM 1337 O O . PRO A 1 183 ? -15.508 -14.711 5.395 1 80.44 183 PRO A O 1
ATOM 1340 N N . GLY A 1 184 ? -15.445 -15.719 3.408 1 80.69 184 GLY A N 1
ATOM 1341 C CA . GLY A 1 184 ? -14.102 -15.211 3.197 1 80.69 184 GLY A CA 1
ATOM 1342 C C . GLY A 1 184 ? -14.047 -13.703 3.078 1 80.69 184 GLY A C 1
ATOM 1343 O O . GLY A 1 184 ? -14.93 -13.086 2.484 1 80.69 184 GLY A O 1
ATOM 1344 N N . THR A 1 185 ? -12.93 -13.164 3.672 1 87.12 185 THR A N 1
ATOM 1345 C CA . THR A 1 185 ? -12.906 -11.711 3.807 1 87.12 185 THR A CA 1
ATOM 1346 C C . THR A 1 185 ? -11.688 -11.125 3.098 1 87.12 185 THR A C 1
ATOM 1348 O O . THR A 1 185 ? -11.555 -9.898 2.988 1 87.12 185 THR A O 1
ATOM 1351 N N . THR A 1 186 ? -10.789 -12.047 2.623 1 95.5 186 THR A N 1
ATOM 1352 C CA . THR A 1 186 ? -9.578 -11.516 2.008 1 95.5 186 THR A CA 1
ATOM 1353 C C . THR A 1 186 ? -9.672 -11.578 0.486 1 95.5 186 THR A C 1
ATOM 1355 O O . THR A 1 186 ? -10.484 -12.32 -0.061 1 95.5 186 THR A O 1
ATOM 1358 N N . VAL A 1 187 ? -8.852 -10.844 -0.2 1 97.5 187 VAL A N 1
ATOM 1359 C CA . VAL A 1 187 ? -8.773 -10.852 -1.657 1 97.5 187 VAL A CA 1
ATOM 1360 C C . VAL A 1 187 ? -8.516 -12.266 -2.154 1 97.5 187 VAL A C 1
ATOM 1362 O O . VAL A 1 187 ? -9.156 -12.727 -3.104 1 97.5 187 VAL A O 1
ATOM 1365 N N . GLU A 1 188 ? -7.652 -13 -1.508 1 96.06 188 GLU A N 1
ATOM 1366 C CA . GLU A 1 188 ? -7.309 -14.359 -1.893 1 96.06 188 GLU A CA 1
ATOM 1367 C C . GLU A 1 188 ? -8.516 -15.289 -1.774 1 96.06 188 GLU A C 1
ATOM 1369 O O . GLU A 1 188 ? -8.773 -16.094 -2.668 1 96.06 188 GLU A O 1
ATOM 1374 N N . GLN A 1 189 ? -9.281 -15.148 -0.755 1 94.94 189 GLN A N 1
ATOM 1375 C CA . GLN A 1 189 ? -10.43 -16.016 -0.525 1 94.94 189 GLN A CA 1
ATOM 1376 C C . GLN A 1 189 ? -11.539 -15.75 -1.538 1 94.94 189 GLN A C 1
ATOM 1378 O O . GLN A 1 189 ? -12.438 -16.578 -1.717 1 94.94 189 GLN A O 1
ATOM 1383 N N . ILE A 1 190 ? -11.453 -14.641 -2.221 1 96.44 190 ILE A N 1
ATOM 1384 C CA . ILE A 1 190 ? -12.516 -14.266 -3.15 1 96.44 190 ILE A CA 1
ATOM 1385 C C . ILE A 1 190 ? -12.047 -14.5 -4.586 1 96.44 190 ILE A C 1
ATOM 1387 O O . ILE A 1 190 ? -12.812 -14.984 -5.426 1 96.44 190 ILE A O 1
ATOM 1391 N N . ALA A 1 191 ? -10.758 -14.25 -4.824 1 97.62 191 ALA A N 1
ATOM 1392 C CA . ALA A 1 191 ? -10.398 -14.039 -6.223 1 97.62 191 ALA A CA 1
ATOM 1393 C C . ALA A 1 191 ? -9.336 -15.039 -6.668 1 97.62 191 ALA A C 1
ATOM 1395 O O . ALA A 1 191 ? -8.977 -15.086 -7.848 1 97.62 191 ALA A O 1
ATOM 1396 N N . SER A 1 192 ? -8.836 -15.859 -5.734 1 96.44 192 SER A N 1
ATOM 1397 C CA . SER A 1 192 ? -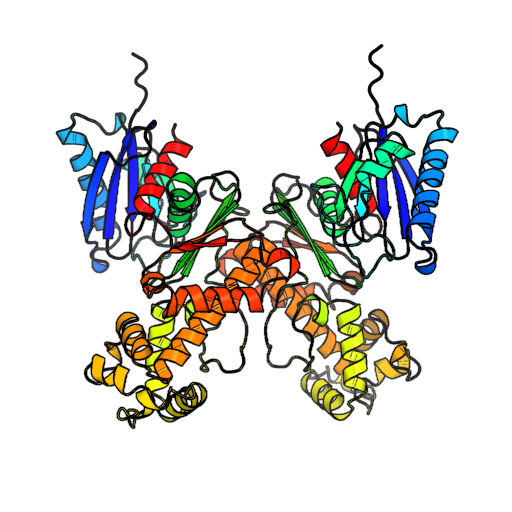7.883 -16.891 -6.129 1 96.44 192 SER A CA 1
ATOM 1398 C C . SER A 1 192 ? -8.586 -18.062 -6.797 1 96.44 192 SER A C 1
ATOM 1400 O O . SER A 1 192 ? -9.82 -18.141 -6.789 1 96.44 192 SER A O 1
ATOM 1402 N N . GLY A 1 193 ? -7.766 -18.938 -7.426 1 95.31 193 GLY A N 1
ATOM 1403 C CA . GLY A 1 193 ? -8.352 -20.156 -7.965 1 95.31 193 GLY A CA 1
ATOM 1404 C C . GLY A 1 193 ? -9.109 -20.969 -6.926 1 95.31 193 GLY A C 1
ATOM 1405 O O . GLY A 1 193 ? -10.25 -21.375 -7.152 1 95.31 193 GLY A O 1
ATOM 1406 N N . PHE A 1 194 ? -8.516 -21.172 -5.793 1 92.31 194 PHE A N 1
ATOM 1407 C CA . PHE A 1 194 ? -9.172 -21.891 -4.703 1 92.31 194 PHE A CA 1
ATOM 1408 C C . PHE A 1 194 ? -10.414 -21.141 -4.234 1 92.31 194 PHE A C 1
ATOM 1410 O O . PHE A 1 194 ? -11.469 -21.734 -4.031 1 92.31 194 PHE A O 1
ATOM 1417 N N . GLY A 1 195 ? -10.289 -19.828 -4.105 1 95.06 195 GLY A N 1
ATOM 1418 C CA . GLY A 1 195 ? -11.422 -19.031 -3.664 1 95.06 195 GLY A CA 1
ATOM 1419 C C . GLY A 1 195 ? -12.609 -19.094 -4.605 1 95.06 195 GLY A C 1
ATOM 1420 O O . GLY A 1 195 ? -13.734 -19.328 -4.172 1 95.06 195 GLY A O 1
ATOM 1421 N N . ILE A 1 196 ? -12.359 -18.953 -5.855 1 96.44 196 ILE A N 1
ATOM 1422 C CA . ILE A 1 196 ? -13.398 -18.984 -6.871 1 96.44 196 ILE A CA 1
ATOM 1423 C C . ILE A 1 196 ? -14.109 -20.328 -6.855 1 96.44 196 ILE A C 1
ATOM 1425 O O . ILE A 1 196 ? -15.344 -20.406 -6.852 1 96.44 196 ILE A O 1
ATOM 1429 N N . THR A 1 197 ? -13.367 -21.406 -6.801 1 96 197 THR A N 1
ATOM 1430 C CA . THR A 1 197 ? -13.93 -22.75 -6.852 1 96 197 THR A CA 1
ATOM 1431 C C . THR A 1 197 ? -14.703 -23.062 -5.574 1 96 197 THR A C 1
ATOM 1433 O O . THR A 1 197 ? -15.789 -23.641 -5.629 1 96 197 THR A O 1
ATOM 1436 N N . GLN A 1 198 ? -14.188 -22.672 -4.449 1 94.69 198 GLN A N 1
ATOM 1437 C CA . GLN A 1 198 ? -14.867 -22.906 -3.184 1 94.69 198 GLN A CA 1
ATOM 1438 C C . GLN A 1 198 ? -16.188 -22.141 -3.111 1 94.69 198 GLN A C 1
ATOM 1440 O O . GLN A 1 198 ? -17.188 -22.672 -2.646 1 94.69 198 GLN A O 1
ATOM 1445 N N . ARG A 1 199 ? -16.125 -20.938 -3.543 1 94.56 199 ARG A N 1
ATOM 1446 C CA . ARG A 1 199 ? -17.328 -20.125 -3.572 1 94.56 199 ARG A CA 1
ATOM 1447 C C . ARG A 1 199 ? -18.391 -20.75 -4.48 1 94.56 199 ARG A C 1
ATOM 1449 O O . ARG A 1 199 ? -19.578 -20.75 -4.148 1 94.56 199 ARG A O 1
ATOM 1456 N N . ALA A 1 200 ? -17.969 -21.266 -5.602 1 94.5 200 ALA A N 1
ATOM 1457 C CA . ALA A 1 200 ? -18.891 -21.953 -6.512 1 94.5 200 ALA A CA 1
ATOM 1458 C C . ALA A 1 200 ? -19.531 -23.172 -5.84 1 94.5 200 ALA A C 1
ATOM 1460 O O . ALA A 1 200 ? -20.75 -23.328 -5.859 1 94.5 200 ALA A O 1
ATOM 1461 N N . ARG A 1 201 ? -18.719 -23.984 -5.246 1 93.75 201 ARG A N 1
ATOM 1462 C CA . ARG A 1 201 ? -19.188 -25.203 -4.602 1 93.75 201 ARG A CA 1
ATOM 1463 C C . ARG A 1 201 ? -20.188 -24.875 -3.49 1 93.75 201 ARG A C 1
ATOM 1465 O O . ARG A 1 201 ? -21.234 -25.516 -3.398 1 93.75 201 ARG A O 1
ATOM 1472 N N . GLN A 1 202 ? -19.891 -23.859 -2.73 1 92 202 GLN A N 1
ATOM 1473 C CA . GLN A 1 202 ? -20.75 -23.484 -1.618 1 92 202 GLN A CA 1
ATOM 1474 C C . GLN A 1 202 ? -22.094 -22.938 -2.119 1 92 202 GLN A C 1
ATOM 1476 O O . GLN A 1 202 ? -23.141 -23.266 -1.561 1 92 202 GLN A O 1
ATOM 1481 N N . ALA A 1 203 ? -22 -22.141 -3.111 1 91.06 203 ALA A N 1
ATOM 1482 C CA . ALA A 1 203 ? -23.219 -21.547 -3.643 1 91.06 203 ALA A CA 1
ATOM 1483 C C . ALA A 1 203 ? -24.141 -22.594 -4.254 1 91.06 203 ALA A C 1
ATOM 1485 O O . ALA A 1 203 ? -25.359 -22.547 -4.094 1 91.06 203 ALA A O 1
ATOM 1486 N N . ILE A 1 204 ? -23.578 -23.516 -4.969 1 89.81 204 ILE A N 1
ATOM 1487 C CA . ILE A 1 204 ? -24.344 -24.547 -5.66 1 89.81 204 ILE A CA 1
ATOM 1488 C C . ILE A 1 204 ? -25.031 -25.453 -4.637 1 89.81 204 ILE A C 1
ATOM 1490 O O . ILE A 1 204 ? -26.125 -25.953 -4.879 1 89.81 204 ILE A O 1
ATOM 1494 N N . ALA A 1 205 ? -24.375 -25.594 -3.508 1 88.56 205 ALA A N 1
ATOM 1495 C CA . ALA A 1 205 ? -24.984 -26.375 -2.436 1 88.56 205 ALA A CA 1
ATOM 1496 C C . ALA A 1 205 ? -26.25 -25.703 -1.905 1 88.56 205 ALA A C 1
ATOM 1498 O O . ALA A 1 205 ? -27.141 -26.359 -1.376 1 88.56 205 ALA A O 1
ATOM 1499 N N . ASP A 1 206 ? -26.266 -24.375 -2.055 1 85.94 206 ASP A N 1
ATOM 1500 C CA . ASP A 1 206 ? -27.453 -23.578 -1.739 1 85.94 206 ASP A CA 1
ATOM 1501 C C . ASP A 1 206 ? -28.172 -23.125 -3.012 1 85.94 206 ASP A C 1
ATOM 1503 O O . ASP A 1 206 ? -27.938 -22.031 -3.504 1 85.94 206 ASP A O 1
ATOM 1507 N N . GLN A 1 207 ? -29.094 -23.859 -3.443 1 78.44 207 GLN A N 1
ATOM 1508 C CA . GLN A 1 207 ? -29.719 -23.672 -4.742 1 78.44 207 GLN A CA 1
ATOM 1509 C C . GLN A 1 207 ? -30.406 -22.312 -4.824 1 78.44 207 GLN A C 1
ATOM 1511 O O . GLN A 1 207 ? -30.391 -21.672 -5.875 1 78.44 207 GLN A O 1
ATOM 1516 N N . THR A 1 208 ? -30.922 -21.906 -3.77 1 81 208 THR A N 1
ATOM 1517 C CA . THR A 1 208 ? -31.625 -20.625 -3.75 1 81 208 THR A CA 1
ATOM 1518 C C . THR A 1 208 ? -30.641 -19.469 -3.928 1 81 208 THR A C 1
ATOM 1520 O O . THR A 1 208 ? -30.875 -18.562 -4.719 1 81 208 THR A O 1
ATOM 1523 N N . ALA A 1 209 ? -29.594 -19.562 -3.268 1 81.25 209 ALA A N 1
ATOM 1524 C CA . ALA A 1 209 ? -28.578 -18.531 -3.383 1 81.25 209 ALA A CA 1
ATOM 1525 C C . ALA A 1 209 ? -27.984 -18.484 -4.789 1 81.25 209 ALA A C 1
ATOM 1527 O O . ALA A 1 209 ? -27.797 -17.406 -5.355 1 81.25 209 ALA A O 1
ATOM 1528 N N . ALA A 1 210 ? -27.844 -19.625 -5.305 1 85.06 210 ALA A N 1
ATOM 1529 C CA . ALA A 1 210 ? -27.266 -19.719 -6.645 1 85.06 210 ALA A CA 1
ATOM 1530 C C . ALA A 1 210 ? -28.219 -19.141 -7.688 1 85.06 210 ALA A C 1
ATOM 1532 O O . ALA A 1 210 ? -27.781 -18.438 -8.602 1 85.06 210 ALA A O 1
ATOM 1533 N N . ALA A 1 211 ? -29.422 -19.438 -7.508 1 85.81 211 ALA A N 1
ATOM 1534 C CA . ALA A 1 211 ? -30.438 -18.953 -8.453 1 85.81 211 ALA A CA 1
ATOM 1535 C C . ALA A 1 211 ? -30.562 -17.438 -8.398 1 85.81 211 ALA A C 1
ATOM 1537 O O . ALA A 1 211 ? -30.625 -16.781 -9.445 1 85.81 211 ALA A O 1
ATOM 1538 N N . SER A 1 212 ? -30.547 -16.969 -7.219 1 86.5 212 SER A N 1
ATOM 1539 C CA . SER A 1 212 ? -30.656 -15.516 -7.051 1 86.5 212 SER A CA 1
ATOM 1540 C C . SER A 1 212 ? -29.422 -14.805 -7.617 1 86.5 212 SER A C 1
ATOM 1542 O O . SER A 1 212 ? -29.547 -13.781 -8.281 1 86.5 212 SER A O 1
ATOM 1544 N N . PHE A 1 213 ? -28.344 -15.328 -7.383 1 89.69 213 PHE A N 1
ATOM 1545 C CA . PHE A 1 213 ? -27.094 -14.758 -7.863 1 89.69 213 PHE A CA 1
ATOM 1546 C C . PHE A 1 213 ? -27.016 -14.805 -9.383 1 89.69 213 PHE A C 1
ATOM 1548 O O . PHE A 1 213 ? -26.672 -13.812 -10.031 1 89.69 213 PHE A O 1
ATOM 1555 N N . ALA A 1 214 ? -27.438 -15.867 -9.906 1 87.88 214 ALA A N 1
ATOM 1556 C CA . ALA A 1 214 ? -27.469 -16 -11.359 1 87.88 214 ALA A CA 1
ATOM 1557 C C . ALA A 1 214 ? -28.438 -15.016 -11.992 1 87.88 214 ALA A C 1
ATOM 1559 O O . ALA A 1 214 ? -28.141 -14.414 -13.023 1 87.88 214 ALA A O 1
ATOM 1560 N N . ALA A 1 215 ? -29.484 -14.828 -11.367 1 85.94 215 ALA A N 1
ATOM 1561 C CA . ALA A 1 215 ? -30.516 -13.922 -11.875 1 85.94 215 ALA A CA 1
ATOM 1562 C C . ALA A 1 215 ? -30 -12.484 -11.938 1 85.94 215 ALA A C 1
ATOM 1564 O O . ALA A 1 215 ? -30.312 -11.742 -12.867 1 85.94 215 ALA A O 1
ATOM 1565 N N . ALA A 1 216 ? -29.172 -12.18 -11.016 1 85.5 216 ALA A N 1
ATOM 1566 C CA . ALA A 1 216 ? -28.656 -10.82 -10.922 1 85.5 216 ALA A CA 1
ATOM 1567 C C . ALA A 1 216 ? -27.594 -10.562 -11.992 1 85.5 216 ALA A C 1
ATOM 1569 O O . ALA A 1 216 ? -27.25 -9.414 -12.273 1 85.5 216 ALA A O 1
ATOM 1570 N N . HIS A 1 217 ? -27.109 -11.594 -12.531 1 84.06 217 HIS A N 1
ATOM 1571 C CA . HIS A 1 217 ? -26 -11.453 -13.477 1 84.06 217 HIS A CA 1
ATOM 1572 C C . HIS A 1 217 ? -26.422 -11.875 -14.875 1 84.06 217 HIS A C 1
ATOM 1574 O O . HIS A 1 217 ? -25.578 -12.102 -15.742 1 84.06 217 HIS A O 1
ATOM 1580 N N . ARG A 1 218 ? -27.641 -12 -14.977 1 75.62 218 ARG A N 1
ATOM 1581 C CA . ARG A 1 218 ? -28.172 -12.328 -16.297 1 75.62 218 ARG A CA 1
ATOM 1582 C C . ARG A 1 218 ? -28.141 -11.109 -17.219 1 75.62 218 ARG A C 1
ATOM 1584 O O . ARG A 1 218 ? -28.531 -10.016 -16.812 1 75.62 218 ARG A O 1
ATOM 1591 N N . THR A 1 219 ? -27.031 -10.914 -17.891 1 60.56 219 THR A N 1
ATOM 1592 C CA . THR A 1 219 ? -27.016 -9.836 -18.875 1 60.56 219 THR A CA 1
ATOM 1593 C C . THR A 1 219 ? -28.109 -10.047 -19.922 1 60.56 219 THR A C 1
ATOM 1595 O O . THR A 1 219 ? -28.516 -11.172 -20.188 1 60.56 219 THR A O 1
ATOM 1598 N N . ALA A 1 220 ? -28.734 -8.875 -20.453 1 44.56 220 ALA A N 1
ATOM 1599 C CA . ALA A 1 220 ? -29.562 -8.945 -21.641 1 44.56 220 ALA A CA 1
ATOM 1600 C C . ALA A 1 220 ? -28.844 -9.664 -22.781 1 44.56 220 ALA A C 1
ATOM 1602 O O . ALA A 1 220 ? -27.859 -9.148 -23.312 1 44.56 220 ALA A O 1
ATOM 1603 N N . ALA A 1 221 ? -28.531 -10.883 -22.656 1 36.56 221 ALA A N 1
ATOM 1604 C CA . ALA A 1 221 ? -27.922 -11.586 -23.781 1 36.56 221 ALA A CA 1
ATOM 1605 C C . ALA A 1 221 ? -28.406 -11.031 -25.109 1 36.56 221 ALA A C 1
ATOM 1607 O O . ALA A 1 221 ? -29.547 -10.547 -25.219 1 36.56 221 ALA A O 1
ATOM 1608 N N . ALA A 1 222 ? -27.516 -10.805 -25.922 1 37.84 222 ALA A N 1
ATOM 1609 C CA . ALA A 1 222 ? -27.953 -10.609 -27.312 1 37.84 222 ALA A CA 1
ATOM 1610 C C . ALA A 1 222 ? -29.109 -11.547 -27.656 1 37.84 222 ALA A C 1
ATOM 1612 O O . ALA A 1 222 ? -29.094 -12.711 -27.25 1 37.84 222 ALA A O 1
ATOM 1613 N N . PRO A 1 223 ? -30.125 -10.953 -28.125 1 39.16 223 PRO A N 1
ATOM 1614 C CA . PRO A 1 223 ? -31.266 -11.758 -28.547 1 39.16 223 PRO A CA 1
ATOM 1615 C C . PRO A 1 223 ? -30.859 -13.133 -29.062 1 39.16 223 PRO A C 1
ATOM 1617 O O . PRO A 1 223 ? -31.578 -14.117 -28.875 1 39.16 223 PRO A O 1
ATOM 1620 N N . GLU A 1 224 ? -29.766 -13.086 -29.781 1 37.94 224 GLU A N 1
ATOM 1621 C CA . GLU A 1 224 ? -29.422 -14.305 -30.5 1 37.94 224 GLU A CA 1
ATOM 1622 C C . GLU A 1 224 ? -28.922 -15.383 -29.562 1 37.94 224 GLU A C 1
ATOM 1624 O O . GLU A 1 224 ? -28.984 -16.578 -29.875 1 37.94 224 GLU A O 1
ATOM 1629 N N . MET A 1 225 ? -28.219 -14.953 -28.594 1 39.44 225 MET A N 1
ATOM 1630 C CA . MET A 1 225 ? -27.656 -15.961 -27.703 1 39.44 225 MET A CA 1
ATOM 1631 C C . MET A 1 225 ? -28.688 -16.406 -26.672 1 39.44 225 MET A C 1
ATOM 1633 O O . MET A 1 225 ? -28.5 -17.422 -25.984 1 39.44 225 MET A O 1
ATOM 1637 N N . ILE A 1 226 ? -29.656 -15.594 -26.453 1 41.19 226 ILE A N 1
ATOM 1638 C CA . ILE A 1 226 ? -30.828 -15.992 -25.688 1 41.19 226 ILE A CA 1
ATOM 1639 C C . ILE A 1 226 ? -31.453 -17.234 -26.312 1 41.19 226 ILE A C 1
ATOM 1641 O O . ILE A 1 226 ? -32.406 -17.797 -25.75 1 41.19 226 ILE A O 1
ATOM 1645 N N . ALA A 1 227 ? -31.422 -17.062 -27.625 1 40.22 227 ALA A N 1
ATOM 1646 C CA . ALA A 1 227 ? -32.188 -18.109 -28.266 1 40.22 227 ALA A CA 1
ATOM 1647 C C . ALA A 1 227 ? -31.734 -19.484 -27.812 1 40.22 227 ALA A C 1
ATOM 1649 O O . ALA A 1 227 ? -32.344 -20.5 -28.156 1 40.22 227 ALA A O 1
ATOM 1650 N N . GLN A 1 228 ? -30.359 -19.562 -27.438 1 40.53 228 GLN A N 1
ATOM 1651 C CA . GLN A 1 228 ? -30.062 -20.906 -27 1 40.53 228 GLN A CA 1
ATOM 1652 C C . GLN A 1 228 ? -30.641 -21.172 -25.609 1 40.53 228 GLN A C 1
ATOM 1654 O O . GLN A 1 228 ? -30.703 -20.266 -24.781 1 40.53 228 GLN A O 1
ATOM 1659 N N . ALA A 1 229 ? -31.062 -22.453 -25.203 1 40.16 229 ALA A N 1
ATOM 1660 C CA . ALA A 1 229 ? -31.781 -22.969 -24.031 1 40.16 229 ALA A CA 1
ATOM 1661 C C . ALA A 1 229 ? -31.109 -22.484 -22.734 1 40.16 229 ALA A C 1
ATOM 1663 O O . ALA A 1 229 ? -29.953 -22.828 -22.469 1 40.16 229 ALA A O 1
ATOM 1664 N N . GLU A 1 230 ? -31.125 -21.266 -22.281 1 49.53 230 GLU A N 1
ATOM 1665 C CA . GLU A 1 230 ? -30.703 -20.891 -20.922 1 49.53 230 GLU A CA 1
ATOM 1666 C C . GLU A 1 230 ? -30.859 -22.047 -19.953 1 49.53 230 GLU A C 1
ATOM 1668 O O . GLU A 1 230 ? -31.938 -22.656 -19.859 1 49.53 230 GLU A O 1
ATOM 1673 N N . PRO A 1 231 ? -29.812 -22.797 -19.625 1 52.06 231 PRO A N 1
ATOM 1674 C CA . PRO A 1 231 ? -30.016 -23.906 -18.703 1 52.06 231 PRO A CA 1
ATOM 1675 C C . PRO A 1 231 ? -30.922 -23.531 -17.531 1 52.06 231 PRO A C 1
ATOM 1677 O O . PRO A 1 231 ? -30.938 -22.375 -17.094 1 52.06 231 PRO A O 1
ATOM 1680 N N . SER A 1 232 ? -32 -24.25 -17.375 1 54.38 232 SER A N 1
ATOM 1681 C CA . SER A 1 232 ? -33.031 -24.188 -16.328 1 54.38 232 SER A CA 1
ATOM 1682 C C . SER A 1 232 ? -32.406 -24 -14.953 1 54.38 232 SER A C 1
ATOM 1684 O O . SER A 1 232 ? -32.969 -23.328 -14.086 1 54.38 232 SER A O 1
ATOM 1686 N N . ALA A 1 233 ? -31.156 -24.609 -14.672 1 66.94 233 ALA A N 1
ATOM 1687 C CA . ALA A 1 233 ? -30.625 -24.578 -13.312 1 66.94 233 ALA A CA 1
ATOM 1688 C C . ALA A 1 233 ? -29.594 -23.469 -13.148 1 66.94 233 ALA A C 1
ATOM 1690 O O . ALA A 1 233 ? -28.875 -23.141 -14.094 1 66.94 233 ALA A O 1
ATOM 1691 N N . PRO A 1 234 ? -29.672 -22.922 -12.031 1 74.62 234 PRO A N 1
ATOM 1692 C CA . PRO A 1 234 ? -28.578 -22.016 -11.703 1 74.62 234 PRO A CA 1
ATOM 1693 C C . PRO A 1 234 ? -27.203 -22.656 -11.836 1 74.62 234 PRO A C 1
ATOM 1695 O O . PRO A 1 234 ? -27.047 -23.844 -11.516 1 74.62 234 PRO A O 1
ATOM 1698 N N . ALA A 1 235 ? -26.375 -22.281 -12.781 1 87.5 235 ALA A N 1
ATOM 1699 C CA . ALA A 1 235 ? -25.047 -22.828 -13.062 1 87.5 235 ALA A CA 1
ATOM 1700 C C . ALA A 1 235 ? -25.125 -24.062 -13.953 1 87.5 235 ALA A C 1
ATOM 1702 O O . ALA A 1 235 ? -24.344 -25 -13.789 1 87.5 235 ALA A O 1
ATOM 1703 N N . GLY A 1 236 ? -26.094 -24.203 -14.711 1 87.44 236 GLY A N 1
ATOM 1704 C CA . GLY A 1 236 ? -26.375 -25.391 -15.508 1 87.44 236 GLY A CA 1
ATOM 1705 C C . GLY A 1 236 ? -25.203 -25.828 -16.359 1 87.44 236 GLY A C 1
ATOM 1706 O O . GLY A 1 236 ? -24.844 -27.016 -16.359 1 87.44 236 GLY A O 1
ATOM 1707 N N . ARG A 1 237 ? -24.578 -24.969 -17.047 1 90.31 237 ARG A N 1
ATOM 1708 C CA . ARG A 1 237 ? -23.469 -25.312 -17.922 1 90.31 237 ARG A CA 1
ATOM 1709 C C . ARG A 1 237 ? -22.281 -25.828 -17.109 1 90.31 237 ARG A C 1
ATOM 1711 O O . ARG A 1 237 ? -21.594 -26.766 -17.516 1 90.31 237 ARG A O 1
ATOM 1718 N N . LEU A 1 238 ? -22.016 -25.234 -15.977 1 93.38 238 LEU A N 1
ATOM 1719 C CA . LEU A 1 238 ? -20.938 -25.641 -15.094 1 93.38 238 LEU A CA 1
ATOM 1720 C C . LEU A 1 238 ? -21.125 -27.078 -14.617 1 93.38 238 LEU A C 1
ATOM 1722 O O . LEU A 1 238 ? -20.203 -27.891 -14.656 1 93.38 238 LEU A O 1
ATOM 1726 N N . LEU A 1 239 ? -22.344 -27.344 -14.234 1 91.62 239 LEU A N 1
ATOM 1727 C CA . LEU A 1 239 ? -22.656 -28.688 -13.734 1 91.62 239 LEU A CA 1
ATOM 1728 C C . LEU A 1 239 ? -22.547 -29.719 -14.852 1 91.62 239 LEU A C 1
ATOM 1730 O O . LEU A 1 239 ? -22.078 -30.828 -14.625 1 91.62 239 LEU A O 1
ATOM 1734 N N . GLU A 1 240 ? -22.922 -29.297 -15.977 1 92.38 240 GLU A N 1
ATOM 1735 C CA . GLU A 1 240 ? -22.781 -30.188 -17.125 1 92.38 240 GLU A CA 1
ATOM 1736 C C . GLU A 1 240 ? -21.312 -30.516 -17.391 1 92.38 240 GLU A C 1
ATOM 1738 O O . GLU A 1 240 ? -20.969 -31.688 -17.625 1 92.38 240 GLU A O 1
ATOM 1743 N N . LEU A 1 241 ? -20.469 -29.531 -17.328 1 93.44 241 LEU A N 1
ATOM 1744 C CA . LEU A 1 241 ? -19.047 -29.688 -17.625 1 93.44 241 LEU A CA 1
ATOM 1745 C C . LEU A 1 241 ? -18.375 -30.578 -16.578 1 93.44 241 LEU A C 1
ATOM 1747 O O . LEU A 1 241 ? -17.328 -31.156 -16.844 1 93.44 241 LEU A O 1
ATOM 1751 N N . THR A 1 242 ? -19.031 -30.703 -15.391 1 94.19 242 THR A N 1
ATOM 1752 C CA . THR A 1 242 ? -18.391 -31.422 -14.297 1 94.19 242 THR A CA 1
ATOM 1753 C C . THR A 1 242 ? -19.125 -32.719 -13.992 1 94.19 242 THR A C 1
ATOM 1755 O O . THR A 1 242 ? -18.953 -33.312 -12.922 1 94.19 242 THR A O 1
ATOM 1758 N N . GLY A 1 243 ? -20.062 -33.125 -14.891 1 93.25 243 GLY A N 1
ATOM 1759 C CA . GLY A 1 243 ? -20.859 -34.312 -14.664 1 93.25 243 GLY A CA 1
ATOM 1760 C C . GLY A 1 243 ? -21.719 -34.25 -13.422 1 93.25 243 GLY A C 1
ATOM 1761 O O . GLY A 1 243 ? -21.844 -35.219 -12.688 1 93.25 243 GLY A O 1
ATOM 1762 N N . ASN A 1 244 ? -22.094 -33.031 -13.148 1 91.19 244 ASN A N 1
ATOM 1763 C CA . ASN A 1 244 ? -22.969 -32.75 -12.016 1 91.19 244 ASN A CA 1
ATOM 1764 C C . ASN A 1 244 ? -22.297 -33.094 -10.688 1 91.19 244 ASN A C 1
ATOM 1766 O O . ASN A 1 244 ? -22.969 -33.438 -9.719 1 91.19 244 ASN A O 1
ATOM 1770 N N . ASP A 1 245 ? -20.984 -33.062 -10.641 1 93.5 245 ASP A N 1
ATOM 1771 C CA . ASP A 1 245 ? -20.188 -33.25 -9.422 1 93.5 245 ASP A CA 1
ATOM 1772 C C . ASP A 1 245 ? -19.469 -31.953 -9.023 1 93.5 245 ASP A C 1
ATOM 1774 O O . ASP A 1 245 ? -18.422 -31.625 -9.578 1 93.5 245 ASP A O 1
ATOM 1778 N N . PRO A 1 246 ? -20 -31.297 -8.055 1 91.69 246 PRO A N 1
ATOM 1779 C CA . PRO A 1 246 ? -19.406 -30.016 -7.648 1 91.69 246 PRO A CA 1
ATOM 1780 C C . PRO A 1 246 ? -17.953 -30.172 -7.18 1 91.69 246 PRO A C 1
ATOM 1782 O O . PRO A 1 246 ? -17.172 -29.219 -7.262 1 91.69 246 PRO A O 1
ATOM 1785 N N . GLU A 1 247 ? -17.516 -31.281 -6.699 1 92.94 247 GLU A N 1
ATOM 1786 C CA . GLU A 1 247 ? -16.172 -31.5 -6.18 1 92.94 247 GLU A CA 1
ATOM 1787 C C . GLU A 1 247 ? -15.141 -31.5 -7.305 1 92.94 247 GLU A C 1
ATOM 1789 O O . GLU A 1 247 ? -13.945 -31.375 -7.055 1 92.94 247 GLU A O 1
ATOM 1794 N N . LYS A 1 248 ? -15.594 -31.562 -8.555 1 94.88 248 LYS A N 1
ATOM 1795 C CA . LYS A 1 248 ? -14.703 -31.609 -9.711 1 94.88 248 LYS A CA 1
ATOM 1796 C C . LYS A 1 248 ? -14.531 -30.234 -10.328 1 94.88 248 LYS A C 1
ATOM 1798 O O . LYS A 1 248 ? -13.75 -30.047 -11.266 1 94.88 248 LYS A O 1
ATOM 1803 N N . ILE A 1 249 ? -15.219 -29.281 -9.773 1 95.31 249 ILE A N 1
ATOM 1804 C CA . ILE A 1 249 ? -15.195 -27.938 -10.336 1 95.31 249 ILE A CA 1
ATOM 1805 C C . ILE A 1 249 ? -13.789 -27.359 -10.234 1 95.31 249 ILE A C 1
ATOM 1807 O O . ILE A 1 249 ? -13.164 -27.406 -9.172 1 95.31 249 ILE A O 1
ATOM 1811 N N . THR A 1 250 ? -13.266 -26.859 -11.367 1 95.06 250 THR A N 1
ATOM 1812 C CA . THR A 1 250 ? -12.008 -26.109 -11.445 1 95.06 250 THR A CA 1
ATOM 1813 C C . THR A 1 250 ? -12.242 -24.719 -12.016 1 95.06 250 THR A C 1
ATOM 1815 O O . THR A 1 250 ? -13.328 -24.422 -12.523 1 95.06 250 THR A O 1
ATOM 1818 N N . THR A 1 251 ? -11.242 -23.938 -11.883 1 95.5 251 THR A N 1
ATOM 1819 C CA . THR A 1 251 ? -11.352 -22.594 -12.453 1 95.5 251 THR A CA 1
ATOM 1820 C C . THR A 1 251 ? -11.523 -22.672 -13.969 1 95.5 251 THR A C 1
ATOM 1822 O O . THR A 1 251 ? -12.188 -21.812 -14.562 1 95.5 251 THR A O 1
ATOM 1825 N N . LYS A 1 252 ? -10.953 -23.672 -14.562 1 95.38 252 LYS A N 1
ATOM 1826 C CA . LYS A 1 252 ? -11.094 -23.859 -16 1 95.38 252 LYS A CA 1
ATOM 1827 C C . LYS A 1 252 ? -12.555 -24.141 -16.375 1 95.38 252 LYS A C 1
ATOM 1829 O O . LYS A 1 252 ? -13.055 -23.609 -17.375 1 95.38 252 LYS A O 1
ATOM 1834 N N . HIS A 1 253 ? -13.219 -24.969 -15.617 1 96.56 253 HIS A N 1
ATOM 1835 C CA . HIS A 1 253 ? -14.641 -25.234 -15.844 1 96.56 253 HIS A CA 1
ATOM 1836 C C . HIS A 1 253 ? -15.453 -23.938 -15.75 1 96.56 253 HIS A C 1
ATOM 1838 O O . HIS A 1 253 ? -16.328 -23.703 -16.578 1 96.56 253 HIS A O 1
ATOM 1844 N N . ILE A 1 254 ? -15.117 -23.141 -14.781 1 96.62 254 ILE A N 1
ATOM 1845 C CA . ILE A 1 254 ? -15.852 -21.906 -14.539 1 96.62 254 ILE A CA 1
ATOM 1846 C C . ILE A 1 254 ? -15.625 -20.938 -15.695 1 96.62 254 ILE A C 1
ATOM 1848 O O . ILE A 1 254 ? -16.578 -20.328 -16.188 1 96.62 254 ILE A O 1
ATOM 1852 N N . ALA A 1 255 ? -14.422 -20.844 -16.109 1 96.62 255 ALA A N 1
ATOM 1853 C CA . ALA A 1 255 ? -14.094 -19.969 -17.25 1 96.62 255 ALA A CA 1
ATOM 1854 C C . ALA A 1 255 ? -14.82 -20.422 -18.5 1 96.62 255 ALA A C 1
ATOM 1856 O O . ALA A 1 255 ? -15.375 -19.594 -19.234 1 96.62 255 ALA A O 1
ATOM 1857 N N . THR A 1 256 ? -14.828 -21.703 -18.75 1 95.75 256 THR A N 1
ATOM 1858 C CA . THR A 1 256 ? -15.492 -22.25 -19.922 1 95.75 256 THR A CA 1
ATOM 1859 C C . THR A 1 256 ? -16.984 -21.969 -19.875 1 95.75 256 THR A C 1
ATOM 1861 O O . THR A 1 256 ? -17.562 -21.531 -20.875 1 95.75 256 THR A O 1
ATOM 1864 N N . ALA A 1 257 ? -17.562 -22.219 -18.75 1 94.94 257 ALA A N 1
ATOM 1865 C CA . ALA A 1 257 ? -19 -21.969 -18.594 1 94.94 257 ALA A CA 1
ATOM 1866 C C . ALA A 1 257 ? -19.312 -20.484 -18.75 1 94.94 257 ALA A C 1
ATOM 1868 O O . ALA A 1 257 ? -20.312 -20.109 -19.391 1 94.94 257 ALA A O 1
ATOM 1869 N N . ALA A 1 258 ? -18.5 -19.641 -18.219 1 94.44 258 ALA A N 1
ATOM 1870 C CA . ALA A 1 258 ? -18.703 -18.203 -18.344 1 94.44 258 ALA A CA 1
ATOM 1871 C C . ALA A 1 258 ? -18.594 -17.766 -19.797 1 94.44 258 ALA A C 1
ATOM 1873 O O . ALA A 1 258 ? -19.375 -16.922 -20.25 1 94.44 258 ALA A O 1
ATOM 1874 N N . ALA A 1 259 ? -17.672 -18.328 -20.484 1 92.44 259 ALA A N 1
ATOM 1875 C CA . ALA A 1 259 ? -17.438 -17.953 -21.875 1 92.44 259 ALA A CA 1
ATOM 1876 C C . ALA A 1 259 ? -18.641 -18.281 -22.75 1 92.44 259 ALA A C 1
ATOM 1878 O O . ALA A 1 259 ? -18.891 -17.609 -23.75 1 92.44 259 ALA A O 1
ATOM 1879 N N . VAL A 1 260 ? -19.406 -19.219 -22.328 1 89.69 260 VAL A N 1
ATOM 1880 C CA . VAL A 1 260 ? -20.562 -19.594 -23.125 1 89.69 260 VAL A CA 1
ATOM 1881 C C . VAL A 1 260 ? -21.828 -19 -22.531 1 89.69 260 VAL A C 1
ATOM 1883 O O . VAL A 1 260 ? -22.938 -19.391 -22.891 1 89.69 260 VAL A O 1
ATOM 1886 N N . GLY A 1 261 ? -21.656 -18.125 -21.484 1 87.94 261 GLY A N 1
ATOM 1887 C CA . GLY A 1 261 ? -22.766 -17.266 -21.094 1 87.94 261 GLY A CA 1
ATOM 1888 C C . GLY A 1 261 ? -23.438 -17.703 -19.797 1 87.94 261 GLY A C 1
ATOM 1889 O O . GLY A 1 261 ? -24.5 -17.188 -19.438 1 87.94 261 GLY A O 1
ATOM 1890 N N . ASP A 1 262 ? -22.953 -18.688 -19.109 1 91.25 262 ASP A N 1
ATOM 1891 C CA . ASP A 1 262 ? -23.516 -19.062 -17.812 1 91.25 262 ASP A CA 1
ATOM 1892 C C . ASP A 1 262 ? -23.5 -17.875 -16.844 1 91.25 262 ASP A C 1
ATOM 1894 O O . ASP A 1 262 ? -22.422 -17.406 -16.453 1 91.25 262 ASP A O 1
ATOM 1898 N N . PRO A 1 263 ? -24.656 -17.453 -16.438 1 92.19 263 PRO A N 1
ATOM 1899 C CA . PRO A 1 263 ? -24.688 -16.219 -15.648 1 92.19 263 PRO A CA 1
ATOM 1900 C C . PRO A 1 263 ? -24.094 -16.391 -14.258 1 92.19 263 PRO A C 1
ATOM 1902 O O . PRO A 1 263 ? -23.516 -15.453 -13.711 1 92.19 263 PRO A O 1
ATOM 1905 N N . PHE A 1 264 ? -24.234 -17.594 -13.711 1 93.62 264 PHE A N 1
ATOM 1906 C CA . PHE A 1 264 ? -23.641 -17.875 -12.406 1 93.62 264 PHE A CA 1
ATOM 1907 C C . PHE A 1 264 ? -22.125 -17.75 -12.469 1 93.62 264 PHE A C 1
ATOM 1909 O O . PHE A 1 264 ? -21.516 -17.062 -11.633 1 93.62 264 PHE A O 1
ATOM 1916 N N . CYS A 1 265 ? -21.578 -18.328 -13.469 1 95.31 265 CYS A N 1
ATOM 1917 C CA . CYS A 1 265 ? -20.125 -18.328 -13.625 1 95.31 265 CYS A CA 1
ATOM 1918 C C . CYS A 1 265 ? -19.625 -16.938 -14.008 1 95.31 265 CYS A C 1
ATOM 1920 O O . CYS A 1 265 ? -18.562 -16.516 -13.555 1 95.31 265 CYS A O 1
ATOM 1922 N N . ARG A 1 266 ? -20.359 -16.266 -14.789 1 94.31 266 ARG A N 1
ATOM 1923 C CA . ARG A 1 266 ? -20 -14.883 -15.109 1 94.31 266 ARG A CA 1
ATOM 1924 C C . ARG A 1 266 ? -20 -14.016 -13.852 1 94.31 266 ARG A C 1
ATOM 1926 O O . ARG A 1 266 ? -19.094 -13.18 -13.672 1 94.31 266 ARG A O 1
ATOM 1933 N N . GLY A 1 267 ? -21 -14.211 -13.047 1 94.94 267 GLY A N 1
ATOM 1934 C CA . GLY A 1 267 ? -21.047 -13.492 -11.781 1 94.94 267 GLY A CA 1
ATOM 1935 C C . GLY A 1 267 ? -19.875 -13.773 -10.875 1 94.94 267 GLY A C 1
ATOM 1936 O O . GLY A 1 267 ? -19.312 -12.859 -10.281 1 94.94 267 GLY A O 1
ATOM 1937 N N . LEU A 1 268 ? -19.484 -15.023 -10.805 1 95.56 268 LEU A N 1
ATOM 1938 C CA . LEU A 1 268 ? -18.359 -15.43 -9.969 1 95.56 268 LEU A CA 1
ATOM 1939 C C . LEU A 1 268 ? -17.062 -14.773 -10.445 1 95.56 268 LEU A C 1
ATOM 1941 O O . LEU A 1 268 ? -16.281 -14.266 -9.641 1 95.56 268 LEU A O 1
ATOM 1945 N N . LEU A 1 269 ? -16.891 -14.781 -11.719 1 96.88 269 LEU A N 1
ATOM 1946 C CA . LEU A 1 269 ? -15.688 -14.18 -12.273 1 96.88 269 LEU A CA 1
ATOM 1947 C C . LEU A 1 269 ? -15.719 -12.664 -12.125 1 96.88 269 LEU A C 1
ATOM 1949 O O . LEU A 1 269 ? -14.68 -12.039 -11.898 1 96.88 269 LEU A O 1
ATOM 1953 N N . ASN A 1 270 ? -16.859 -12.117 -12.258 1 96.06 270 ASN A N 1
ATOM 1954 C CA . ASN A 1 270 ? -16.984 -10.68 -12.023 1 96.06 270 ASN A CA 1
ATOM 1955 C C . ASN A 1 270 ? -16.609 -10.305 -10.594 1 96.06 270 ASN A C 1
ATOM 1957 O O . ASN A 1 270 ? -15.891 -9.328 -10.375 1 96.06 270 ASN A O 1
ATOM 1961 N N . ASP A 1 271 ? -17.078 -11.078 -9.641 1 96.44 271 ASP A N 1
ATOM 1962 C CA . ASP A 1 271 ? -16.703 -10.859 -8.25 1 96.44 271 ASP A CA 1
ATOM 1963 C C . ASP A 1 271 ? -15.18 -10.883 -8.078 1 96.44 271 ASP A C 1
ATOM 1965 O O . ASP A 1 271 ? -14.602 -10.008 -7.43 1 96.44 271 ASP A O 1
ATOM 1969 N N . ALA A 1 272 ? -14.602 -11.891 -8.672 1 97.5 272 ALA A N 1
ATOM 1970 C CA . ALA A 1 272 ? -13.172 -12.109 -8.523 1 97.5 272 ALA A CA 1
ATOM 1971 C C . ALA A 1 272 ? -12.367 -10.977 -9.164 1 97.5 272 ALA A C 1
ATOM 1973 O O . ALA A 1 272 ? -11.453 -10.43 -8.547 1 97.5 272 ALA A O 1
ATOM 1974 N N . THR A 1 273 ? -12.734 -10.594 -10.359 1 98.12 273 THR A N 1
ATOM 1975 C CA . THR A 1 273 ? -11.977 -9.578 -11.086 1 98.12 273 THR A CA 1
ATOM 1976 C C . THR A 1 273 ? -12.227 -8.195 -10.492 1 98.12 273 THR A C 1
ATOM 1978 O O . THR A 1 273 ? -11.32 -7.355 -10.461 1 98.12 273 THR A O 1
ATOM 1981 N N . ASP A 1 274 ? -13.438 -7.945 -10.016 1 97.38 274 ASP A N 1
ATOM 1982 C CA . ASP A 1 274 ? -13.734 -6.703 -9.305 1 97.38 274 ASP A CA 1
ATOM 1983 C C . ASP A 1 274 ? -12.875 -6.574 -8.055 1 97.38 274 ASP A C 1
ATOM 1985 O O . ASP A 1 274 ? -12.289 -5.516 -7.797 1 97.38 274 ASP A O 1
ATOM 1989 N N . THR A 1 275 ? -12.789 -7.648 -7.324 1 97.62 275 THR A N 1
ATOM 1990 C CA . THR A 1 275 ? -12.008 -7.688 -6.09 1 97.62 275 THR A CA 1
ATOM 1991 C C . THR A 1 275 ? -10.531 -7.473 -6.383 1 97.62 275 THR A C 1
ATOM 1993 O O . THR A 1 275 ? -9.852 -6.727 -5.672 1 97.62 275 THR A O 1
ATOM 1996 N N . LEU A 1 276 ? -10.039 -8.102 -7.371 1 98.44 276 LEU A N 1
ATOM 1997 C CA . LEU A 1 276 ? -8.641 -7.941 -7.746 1 98.44 276 LEU A CA 1
ATOM 1998 C C . LEU A 1 276 ? -8.359 -6.516 -8.211 1 98.44 276 LEU A C 1
ATOM 2000 O O . LEU A 1 276 ? -7.34 -5.93 -7.844 1 98.44 276 LEU A O 1
ATOM 2004 N N . GLY A 1 277 ? -9.266 -5.98 -9.086 1 98.38 277 GLY A N 1
ATOM 2005 C CA . GLY A 1 277 ? -9.125 -4.594 -9.492 1 98.38 277 GLY A CA 1
ATOM 2006 C C . GLY A 1 277 ? -9.094 -3.627 -8.32 1 98.38 277 GLY A C 1
ATOM 2007 O O . GLY A 1 277 ? -8.305 -2.686 -8.305 1 98.38 277 GLY A O 1
ATOM 2008 N N . TRP A 1 278 ? -9.961 -3.865 -7.391 1 97.5 278 TRP A N 1
ATOM 2009 C CA . TRP A 1 278 ? -9.969 -3.078 -6.16 1 97.5 278 TRP A CA 1
ATOM 2010 C C . TRP A 1 278 ? -8.625 -3.174 -5.445 1 97.5 278 TRP A C 1
ATOM 2012 O O . TRP A 1 278 ? -8.078 -2.162 -5.004 1 97.5 278 TRP A O 1
ATOM 2022 N N . ALA A 1 279 ? -8.086 -4.371 -5.309 1 98.44 279 ALA A N 1
ATOM 2023 C CA . ALA A 1 279 ? -6.809 -4.578 -4.633 1 98.44 279 ALA A CA 1
ATOM 2024 C C . ALA A 1 279 ? -5.688 -3.824 -5.34 1 98.44 279 ALA A C 1
ATOM 2026 O O . ALA A 1 279 ? -4.848 -3.197 -4.691 1 98.44 279 ALA A O 1
ATOM 2027 N N . ILE A 1 280 ? -5.68 -3.887 -6.625 1 98.62 280 ILE A N 1
ATOM 2028 C CA . ILE A 1 280 ? -4.684 -3.184 -7.422 1 98.62 280 ILE A CA 1
ATOM 2029 C C . ILE A 1 280 ? -4.816 -1.678 -7.207 1 98.62 280 ILE A C 1
ATOM 2031 O O . ILE A 1 280 ? -3.814 -0.966 -7.105 1 98.62 280 ILE A O 1
ATOM 2035 N N . ALA A 1 281 ? -6.027 -1.213 -7.117 1 97.75 281 ALA A N 1
ATOM 2036 C CA . ALA A 1 281 ? -6.262 0.203 -6.852 1 97.75 281 ALA A CA 1
ATOM 2037 C C . ALA A 1 281 ? -5.629 0.625 -5.527 1 97.75 281 ALA A C 1
ATOM 2039 O O . ALA A 1 281 ? -5.082 1.724 -5.414 1 97.75 281 ALA A O 1
ATOM 2040 N N . GLN A 1 282 ? -5.727 -0.254 -4.512 1 97.75 282 GLN A N 1
ATOM 2041 C CA . GLN A 1 282 ? -5.07 0.041 -3.244 1 97.75 282 GLN A CA 1
ATOM 2042 C C . GLN A 1 282 ? -3.561 0.153 -3.42 1 97.75 282 GLN A C 1
ATOM 2044 O O . GLN A 1 282 ? -2.934 1.069 -2.885 1 97.75 282 GLN A O 1
ATOM 2049 N N . VAL A 1 283 ? -2.975 -0.764 -4.168 1 98.38 283 VAL A N 1
ATOM 2050 C CA . VAL A 1 283 ? -1.537 -0.783 -4.418 1 98.38 283 VAL A CA 1
ATOM 2051 C C . VAL A 1 283 ? -1.111 0.525 -5.082 1 98.38 283 VAL A C 1
ATOM 2053 O O . VAL A 1 283 ? -0.149 1.163 -4.648 1 98.38 283 VAL A O 1
ATOM 2056 N N . VAL A 1 284 ? -1.852 0.937 -6.082 1 97.31 284 VAL A N 1
ATOM 2057 C CA . VAL A 1 284 ? -1.482 2.129 -6.84 1 97.31 284 VAL A CA 1
ATOM 2058 C C . VAL A 1 284 ? -1.672 3.371 -5.969 1 97.31 284 VAL A C 1
ATOM 2060 O O . VAL A 1 284 ? -0.823 4.266 -5.961 1 97.31 284 VAL A O 1
ATOM 2063 N N . THR A 1 285 ? -2.686 3.391 -5.211 1 96.19 285 THR A N 1
ATOM 2064 C CA . THR A 1 285 ? -2.977 4.535 -4.355 1 96.19 285 THR A CA 1
ATOM 2065 C C . THR A 1 285 ? -1.899 4.703 -3.287 1 96.19 285 THR A C 1
ATOM 2067 O O . THR A 1 285 ? -1.532 5.824 -2.938 1 96.19 285 THR A O 1
ATOM 2070 N N . LEU A 1 286 ? -1.302 3.662 -2.846 1 97.56 286 LEU A N 1
ATOM 2071 C CA . LEU A 1 286 ? -0.344 3.709 -1.747 1 97.56 286 LEU A CA 1
ATOM 2072 C C . LEU A 1 286 ? 1.088 3.695 -2.273 1 97.56 286 LEU A C 1
ATOM 2074 O O . LEU A 1 286 ? 1.947 4.418 -1.766 1 97.56 286 LEU A O 1
ATOM 2078 N N . VAL A 1 287 ? 1.332 2.846 -3.328 1 97.44 287 VAL A N 1
ATOM 2079 C CA . VAL A 1 287 ? 2.699 2.58 -3.764 1 97.44 287 VAL A CA 1
ATOM 2080 C C . VAL A 1 287 ? 2.947 3.24 -5.117 1 97.44 287 VAL A C 1
ATOM 2082 O O . VAL A 1 287 ? 4.066 3.664 -5.414 1 97.44 287 VAL A O 1
ATOM 2085 N N . ASN A 1 288 ? 2.002 3.312 -5.961 1 96.19 288 ASN A N 1
ATOM 2086 C CA . ASN A 1 288 ? 1.998 3.98 -7.258 1 96.19 288 ASN A CA 1
ATOM 2087 C C . ASN A 1 288 ? 3.107 3.455 -8.164 1 96.19 288 ASN A C 1
ATOM 2089 O O . ASN A 1 288 ? 3.906 4.23 -8.688 1 96.19 288 ASN A O 1
ATOM 2093 N N . PRO A 1 289 ? 3.141 2.127 -8.398 1 97.44 289 PRO A N 1
ATOM 2094 C CA . PRO A 1 289 ? 4.117 1.571 -9.336 1 97.44 289 PRO A CA 1
ATOM 2095 C C . PRO A 1 289 ? 3.803 1.916 -10.789 1 97.44 289 PRO A C 1
ATOM 2097 O O . PRO A 1 289 ? 2.635 2.098 -11.148 1 97.44 289 PRO A O 1
ATOM 2100 N N . ALA A 1 290 ? 4.832 1.971 -11.625 1 95.56 290 ALA A N 1
ATOM 2101 C CA . ALA A 1 290 ? 4.645 2.26 -13.047 1 95.56 290 ALA A CA 1
ATOM 2102 C C . ALA A 1 290 ? 4.141 1.029 -13.789 1 95.56 290 ALA A C 1
ATOM 2104 O O . ALA A 1 290 ? 3.527 1.149 -14.852 1 95.56 290 ALA A O 1
ATOM 2105 N N . ARG A 1 291 ? 4.457 -0.125 -13.234 1 98 291 ARG A N 1
ATOM 2106 C CA . ARG A 1 291 ? 4.148 -1.387 -13.898 1 98 291 ARG A CA 1
ATOM 2107 C C . ARG A 1 291 ? 3.57 -2.398 -12.914 1 98 291 ARG A C 1
ATOM 2109 O O . ARG A 1 291 ? 4.137 -2.619 -11.844 1 98 291 ARG A O 1
ATOM 2116 N N . ILE A 1 292 ? 2.436 -2.926 -13.25 1 98.62 292 ILE A N 1
ATOM 2117 C CA . ILE A 1 292 ? 1.826 -4.043 -12.539 1 98.62 292 ILE A CA 1
ATOM 2118 C C . ILE A 1 292 ? 1.785 -5.273 -13.445 1 98.62 292 ILE A C 1
ATOM 2120 O O . ILE A 1 292 ? 1.128 -5.262 -14.492 1 98.62 292 ILE A O 1
ATOM 2124 N N . VAL A 1 293 ? 2.51 -6.301 -13.055 1 98.88 293 VAL A N 1
ATOM 2125 C CA . VAL A 1 293 ? 2.609 -7.531 -13.836 1 98.88 293 VAL A CA 1
ATOM 2126 C C . VAL A 1 293 ? 1.788 -8.633 -13.172 1 98.88 293 VAL A C 1
ATOM 2128 O O . VAL A 1 293 ? 1.957 -8.906 -11.977 1 98.88 293 VAL A O 1
ATOM 2131 N N . ILE A 1 294 ? 0.871 -9.234 -13.945 1 98.75 294 ILE A N 1
ATOM 2132 C CA . ILE A 1 294 ? 0.02 -10.266 -13.359 1 98.75 294 ILE A CA 1
ATOM 2133 C C . ILE A 1 294 ? 0.296 -11.609 -14.031 1 98.75 294 ILE A C 1
ATOM 2135 O O . ILE A 1 294 ? 0.23 -11.719 -15.258 1 98.75 294 ILE A O 1
ATOM 2139 N N . GLY A 1 295 ? 0.667 -12.539 -13.203 1 97.75 295 GLY A N 1
ATOM 2140 C CA . GLY A 1 295 ? 0.811 -13.922 -13.633 1 97.75 295 GLY A CA 1
ATOM 2141 C C . GLY A 1 295 ? -0.052 -14.891 -12.844 1 97.75 295 GLY A C 1
ATOM 2142 O O . GLY A 1 295 ? -1.014 -14.477 -12.188 1 97.75 295 GLY A O 1
ATOM 2143 N N . GLY A 1 296 ? 0.205 -16.234 -13.031 1 94.62 296 GLY A N 1
ATOM 2144 C CA . GLY A 1 296 ? -0.565 -17.281 -12.375 1 94.62 296 GLY A CA 1
ATOM 2145 C C . GLY A 1 296 ? -1.632 -17.875 -13.266 1 94.62 296 GLY A C 1
ATOM 2146 O O . GLY A 1 296 ? -2.066 -17.25 -14.234 1 94.62 296 GLY A O 1
ATOM 2147 N N . GLY A 1 297 ? -2.045 -19.047 -12.914 1 93.69 297 GLY A N 1
ATOM 2148 C CA . GLY A 1 297 ? -2.926 -19.828 -13.758 1 93.69 297 GLY A CA 1
ATOM 2149 C C . GLY A 1 297 ? -4.27 -19.172 -14 1 93.69 297 GLY A C 1
ATOM 2150 O O . GLY A 1 297 ? -4.848 -19.312 -15.078 1 93.69 297 GLY A O 1
ATOM 2151 N N . VAL A 1 298 ? -4.82 -18.469 -13.094 1 95.44 298 VAL A N 1
ATOM 2152 C CA . VAL A 1 298 ? -6.133 -17.828 -13.203 1 95.44 298 VAL A CA 1
ATOM 2153 C C . VAL A 1 298 ? -6.078 -16.703 -14.227 1 95.44 298 VAL A C 1
ATOM 2155 O O . VAL A 1 298 ? -7.055 -16.453 -14.938 1 95.44 298 VAL A O 1
ATOM 2158 N N . SER A 1 299 ? -4.914 -16.047 -14.336 1 96.31 299 SER A N 1
ATOM 2159 C CA . SER A 1 299 ? -4.773 -14.922 -15.266 1 96.31 299 SER A CA 1
ATOM 2160 C C . SER A 1 299 ? -4.77 -15.398 -16.703 1 96.31 299 SER A C 1
ATOM 2162 O O . SER A 1 299 ? -4.953 -14.602 -17.625 1 96.31 299 SER A O 1
ATOM 2164 N N . LEU A 1 300 ? -4.617 -16.688 -16.922 1 94.5 300 LEU A N 1
ATOM 2165 C CA . LEU A 1 300 ? -4.523 -17.25 -18.25 1 94.5 300 LEU A CA 1
ATOM 2166 C C . LEU A 1 300 ? -5.902 -17.359 -18.906 1 94.5 300 LEU A C 1
ATOM 2168 O O . LEU A 1 300 ? -6.02 -17.766 -20.062 1 94.5 300 LEU A O 1
ATOM 2172 N N . MET A 1 301 ? -6.945 -16.953 -18.219 1 94.06 301 MET A N 1
ATOM 2173 C CA . MET A 1 301 ? -8.297 -16.922 -18.766 1 94.06 301 MET A CA 1
ATOM 2174 C C . MET A 1 301 ? -8.398 -15.93 -19.922 1 94.06 301 MET A C 1
ATOM 2176 O O . MET A 1 301 ? -9.359 -15.969 -20.688 1 94.06 301 MET A O 1
ATOM 2180 N N . GLY A 1 302 ? -7.496 -14.984 -19.969 1 92.38 302 GLY A N 1
ATOM 2181 C CA . GLY A 1 302 ? -7.391 -14.133 -21.156 1 92.38 302 GLY A CA 1
ATOM 2182 C C . GLY A 1 302 ? -7.957 -12.742 -20.938 1 92.38 302 GLY A C 1
ATOM 2183 O O . GLY A 1 302 ? -8.352 -12.391 -19.828 1 92.38 302 GLY A O 1
ATOM 2184 N N . ASP A 1 303 ? -7.949 -12 -22.016 1 96.06 303 ASP A N 1
ATOM 2185 C CA . ASP A 1 303 ? -8.273 -10.578 -21.938 1 96.06 303 ASP A CA 1
ATOM 2186 C C . ASP A 1 303 ? -9.742 -10.367 -21.578 1 96.06 303 ASP A C 1
ATOM 2188 O O . ASP A 1 303 ? -10.055 -9.594 -20.672 1 96.06 303 ASP A O 1
ATOM 2192 N N . THR A 1 304 ? -10.586 -11.094 -22.141 1 95.81 304 THR A N 1
ATOM 2193 C CA . THR A 1 304 ? -12.023 -10.836 -22.031 1 95.81 304 THR A CA 1
ATOM 2194 C C . THR A 1 304 ? -12.531 -11.219 -20.641 1 95.81 304 THR A C 1
ATOM 2196 O O . THR A 1 304 ? -13.344 -10.508 -20.062 1 95.81 304 THR A O 1
ATOM 2199 N N . LEU A 1 305 ? -12.031 -12.336 -20.141 1 96.69 305 LEU A N 1
ATOM 2200 C CA . LEU A 1 305 ? -12.586 -12.852 -18.891 1 96.69 305 LEU A CA 1
ATOM 2201 C C . LEU A 1 305 ? -11.805 -12.344 -17.688 1 96.69 305 LEU A C 1
ATOM 2203 O O . LEU A 1 305 ? -12.281 -12.398 -16.562 1 96.69 305 LEU A O 1
ATOM 2207 N N . PHE A 1 306 ? -10.609 -11.828 -17.984 1 97.62 306 PHE A N 1
ATOM 2208 C CA . PHE A 1 306 ? -9.781 -11.531 -16.828 1 97.62 306 PHE A CA 1
ATOM 2209 C C . PHE A 1 306 ? -9.211 -10.117 -16.922 1 97.62 306 PHE A C 1
ATOM 2211 O O . PHE A 1 306 ? -9.602 -9.234 -16.156 1 97.62 306 PHE A O 1
ATOM 2218 N N . PHE A 1 307 ? -8.414 -9.789 -17.875 1 98.38 307 PHE A N 1
ATOM 2219 C CA . PHE A 1 307 ? -7.633 -8.555 -17.875 1 98.38 307 PHE A CA 1
ATOM 2220 C C . PHE A 1 307 ? -8.531 -7.348 -18.109 1 98.38 307 PHE A C 1
ATOM 2222 O O . PHE A 1 307 ? -8.359 -6.305 -17.469 1 98.38 307 PHE A O 1
ATOM 2229 N N . GLU A 1 308 ? -9.477 -7.426 -19.047 1 98.12 308 GLU A N 1
ATOM 2230 C CA . GLU A 1 308 ? -10.367 -6.301 -19.328 1 98.12 308 GLU A CA 1
ATOM 2231 C C . GLU A 1 308 ? -11.219 -5.965 -18.094 1 98.12 308 GLU A C 1
ATOM 2233 O O . GLU A 1 308 ? -11.25 -4.816 -17.656 1 98.12 308 GLU A O 1
ATOM 2238 N N . PRO A 1 309 ? -11.836 -7.004 -17.5 1 98 309 PRO A N 1
ATOM 2239 C CA . PRO A 1 309 ? -12.633 -6.684 -16.312 1 98 309 PRO A CA 1
ATOM 2240 C C . PRO A 1 309 ? -11.773 -6.215 -15.141 1 98 309 PRO A C 1
ATOM 2242 O O . PRO A 1 309 ? -12.195 -5.352 -14.367 1 98 309 PRO A O 1
ATOM 2245 N N . VAL A 1 310 ? -10.578 -6.746 -14.938 1 98.56 310 VAL A N 1
ATOM 2246 C CA . VAL A 1 310 ? -9.672 -6.285 -13.891 1 98.56 310 VAL A CA 1
ATOM 2247 C C . VAL A 1 310 ? -9.328 -4.812 -14.109 1 98.56 310 VAL A C 1
ATOM 2249 O O . VAL A 1 310 ? -9.367 -4.012 -13.172 1 98.56 310 VAL A O 1
ATOM 2252 N N . GLY A 1 311 ? -9 -4.484 -15.359 1 98.38 311 GLY A N 1
ATOM 2253 C CA . GLY A 1 311 ? -8.703 -3.102 -15.695 1 98.38 311 GLY A CA 1
ATOM 2254 C C . GLY A 1 311 ? -9.859 -2.16 -15.422 1 98.38 311 GLY A C 1
ATOM 2255 O O . GLY A 1 311 ? -9.664 -1.061 -14.898 1 98.38 311 GLY A O 1
ATOM 2256 N N . ALA A 1 312 ? -11.039 -2.561 -15.781 1 97.81 312 ALA A N 1
ATOM 2257 C CA . ALA A 1 312 ? -12.234 -1.745 -15.547 1 97.81 312 ALA A CA 1
ATOM 2258 C C . ALA A 1 312 ? -12.461 -1.53 -14.055 1 97.81 312 ALA A C 1
ATOM 2260 O O . ALA A 1 312 ? -12.758 -0.415 -13.617 1 97.81 312 ALA A O 1
ATOM 2261 N N . ALA A 1 313 ? -12.344 -2.607 -13.32 1 97.25 313 ALA A N 1
ATOM 2262 C CA . ALA A 1 313 ? -12.5 -2.52 -11.875 1 97.25 313 ALA A CA 1
ATOM 2263 C C . ALA A 1 313 ? -11.438 -1.611 -11.258 1 97.25 313 ALA A C 1
ATOM 2265 O O . ALA A 1 313 ? -11.742 -0.793 -10.383 1 97.25 313 ALA A O 1
ATOM 2266 N N . TYR A 1 314 ? -10.211 -1.728 -11.727 1 97.75 314 TYR A N 1
ATOM 2267 C CA . TYR A 1 314 ? -9.109 -0.869 -11.281 1 97.75 314 TYR A CA 1
ATOM 2268 C C . TYR A 1 314 ? -9.461 0.602 -11.477 1 97.75 314 TYR A C 1
ATOM 2270 O O . TYR A 1 314 ? -9.352 1.4 -10.547 1 97.75 314 TYR A O 1
ATOM 2278 N N . ARG A 1 315 ? -9.945 0.936 -12.586 1 96.75 315 ARG A N 1
ATOM 2279 C CA . ARG A 1 315 ? -10.258 2.324 -12.914 1 96.75 315 ARG A CA 1
ATOM 2280 C C . ARG A 1 315 ? -11.391 2.85 -12.047 1 96.75 315 ARG A C 1
ATOM 2282 O O . ARG A 1 315 ? -11.414 4.031 -11.688 1 96.75 315 ARG A O 1
ATOM 2289 N N . LYS A 1 316 ? -12.25 1.994 -11.711 1 94.38 316 LYS A N 1
ATOM 2290 C CA . LYS A 1 316 ? -13.398 2.352 -10.883 1 94.38 316 LYS A CA 1
ATOM 2291 C C . LYS A 1 316 ? -12.961 2.719 -9.469 1 94.38 316 LYS A C 1
ATOM 2293 O O . LYS A 1 316 ? -13.586 3.561 -8.82 1 94.38 316 LYS A O 1
ATOM 2298 N N . HIS A 1 317 ? -11.891 2.123 -8.969 1 94.25 317 HIS A N 1
ATOM 2299 C CA . HIS A 1 317 ? -11.609 2.184 -7.539 1 94.25 317 HIS A CA 1
ATOM 2300 C C . HIS A 1 317 ? -10.375 3.035 -7.258 1 94.25 317 HIS A C 1
ATOM 2302 O O . HIS A 1 317 ? -10.172 3.482 -6.125 1 94.25 317 HIS A O 1
ATOM 2308 N N . VAL A 1 318 ? -9.531 3.246 -8.219 1 94.69 318 VAL A N 1
ATOM 2309 C CA . VAL A 1 318 ? -8.219 3.854 -7.984 1 94.69 318 VAL A CA 1
ATOM 2310 C C . VAL A 1 318 ? -8.383 5.352 -7.738 1 94.69 318 VAL A C 1
ATOM 2312 O O . VAL A 1 318 ? -9.359 5.961 -8.195 1 94.69 318 VAL A O 1
ATOM 2315 N N . PHE A 1 319 ? -7.492 5.926 -6.934 1 92.88 319 PHE A N 1
ATOM 2316 C CA . PHE A 1 319 ? -7.371 7.379 -6.84 1 92.88 319 PHE A CA 1
ATOM 2317 C C . PHE A 1 319 ? -7.203 8 -8.219 1 92.88 319 PHE A C 1
ATOM 2319 O O . PHE A 1 319 ? -6.195 7.777 -8.891 1 92.88 319 PHE A O 1
ATOM 2326 N N . ALA A 1 320 ? -8.125 8.812 -8.648 1 89.38 320 ALA A N 1
ATOM 2327 C CA . ALA A 1 320 ? -8.312 9.227 -10.031 1 89.38 320 ALA A CA 1
ATOM 2328 C C . ALA A 1 320 ? -7.047 9.852 -10.602 1 89.38 320 ALA A C 1
ATOM 2330 O O . ALA A 1 320 ? -6.652 9.562 -11.734 1 89.38 320 ALA A O 1
ATOM 2331 N N . PRO A 1 321 ? -6.289 10.664 -9.891 1 85.81 321 PRO A N 1
ATOM 2332 C CA . PRO A 1 321 ? -5.082 11.281 -10.445 1 85.81 321 PRO A CA 1
ATOM 2333 C C . PRO A 1 321 ? -4 10.258 -10.789 1 85.81 321 PRO A C 1
ATOM 2335 O O . PRO A 1 321 ? -3.08 10.555 -11.555 1 85.81 321 PRO A O 1
ATOM 2338 N N . PHE A 1 322 ? -4.133 9.016 -10.188 1 90.5 322 PHE A N 1
ATOM 2339 C CA . PHE A 1 322 ? -3.123 7.984 -10.414 1 90.5 322 PHE A CA 1
ATOM 2340 C C . PHE A 1 322 ? -3.594 6.984 -11.469 1 90.5 322 PHE A C 1
ATOM 2342 O O . PHE A 1 322 ? -2.869 6.051 -11.812 1 90.5 322 PHE A O 1
ATOM 2349 N N . ALA A 1 323 ? -4.785 7.156 -12.055 1 92.06 323 ALA A N 1
ATOM 2350 C CA . ALA A 1 323 ? -5.449 6.141 -12.867 1 92.06 323 ALA A CA 1
ATOM 2351 C C . ALA A 1 323 ? -4.586 5.746 -14.062 1 92.06 323 ALA A C 1
ATOM 2353 O O . ALA A 1 323 ? -4.59 4.586 -14.484 1 92.06 323 ALA A O 1
ATOM 2354 N N . ASP A 1 324 ? -3.768 6.66 -14.555 1 91.31 324 ASP A N 1
ATOM 2355 C CA . ASP A 1 324 ? -3.031 6.391 -15.789 1 91.31 324 ASP A CA 1
ATOM 2356 C C . ASP A 1 324 ? -1.55 6.16 -15.5 1 91.31 324 ASP A C 1
ATOM 2358 O O . ASP A 1 324 ? -0.732 6.129 -16.422 1 91.31 324 ASP A O 1
ATOM 2362 N N . VAL A 1 325 ? -1.211 5.988 -14.281 1 88.62 325 VAL A N 1
ATOM 2363 C CA . VAL A 1 325 ? 0.197 5.832 -13.93 1 88.62 325 VAL A CA 1
ATOM 2364 C C . VAL A 1 325 ? 0.627 4.383 -14.141 1 88.62 325 VAL A C 1
ATOM 2366 O O . VAL A 1 325 ? 1.578 4.113 -14.875 1 88.62 325 VAL A O 1
ATOM 2369 N N . ALA A 1 326 ? -0.147 3.494 -13.586 1 92.75 326 ALA A N 1
ATOM 2370 C CA . ALA A 1 326 ? 0.253 2.09 -13.641 1 92.75 326 ALA A CA 1
ATOM 2371 C C . ALA A 1 326 ? -0.261 1.423 -14.914 1 92.75 326 ALA A C 1
ATOM 2373 O O . ALA A 1 326 ? -1.418 1.614 -15.297 1 92.75 326 ALA A O 1
ATOM 2374 N N . GLN A 1 327 ? 0.6 0.747 -15.586 1 96.56 327 GLN A N 1
ATOM 2375 C CA . GLN A 1 327 ? 0.209 -0.155 -16.672 1 96.56 327 GLN A CA 1
ATOM 2376 C C . GLN A 1 327 ? 0.063 -1.587 -16.156 1 96.56 327 GLN A C 1
ATOM 2378 O O . GLN A 1 327 ? 1.017 -2.166 -15.633 1 96.56 327 GLN A O 1
ATOM 2383 N N . ILE A 1 328 ? -1.122 -2.143 -16.328 1 98.19 328 ILE A N 1
ATOM 2384 C CA . ILE A 1 328 ? -1.398 -3.521 -15.938 1 98.19 328 ILE A CA 1
ATOM 2385 C C . ILE A 1 328 ? -1.164 -4.449 -17.125 1 98.19 328 ILE A C 1
ATOM 2387 O O . ILE A 1 328 ? -1.842 -4.344 -18.141 1 98.19 328 ILE A O 1
ATOM 2391 N N . VAL A 1 329 ? -0.193 -5.387 -16.984 1 98.38 329 VAL A N 1
ATOM 2392 C CA . VAL A 1 329 ? 0.179 -6.219 -18.125 1 98.38 329 VAL A CA 1
ATOM 2393 C C . VAL A 1 329 ? 0.323 -7.672 -17.672 1 98.38 329 VAL A C 1
ATOM 2395 O O . VAL A 1 329 ? 0.577 -7.945 -16.5 1 98.38 329 VAL A O 1
ATOM 2398 N N . PRO A 1 330 ? 0.136 -8.648 -18.609 1 98.38 330 PRO A N 1
ATOM 2399 C CA . PRO A 1 330 ? 0.399 -10.047 -18.281 1 98.38 330 PRO A CA 1
ATOM 2400 C C . PRO A 1 330 ? 1.882 -10.336 -18.047 1 98.38 330 PRO A C 1
ATOM 2402 O O . PRO A 1 330 ? 2.74 -9.672 -18.641 1 98.38 330 PRO A O 1
ATOM 2405 N N . ALA A 1 331 ? 2.154 -11.258 -17.203 1 98.25 331 ALA A N 1
ATOM 2406 C CA . ALA A 1 331 ? 3.523 -11.734 -17.016 1 98.25 331 ALA A CA 1
ATOM 2407 C C . ALA A 1 331 ? 4.074 -12.336 -18.297 1 98.25 331 ALA A C 1
ATOM 2409 O O . ALA A 1 331 ? 3.322 -12.867 -19.125 1 98.25 331 ALA A O 1
ATOM 2410 N N . ALA A 1 332 ? 5.402 -12.242 -18.438 1 97.75 332 ALA A N 1
ATOM 2411 C CA . ALA A 1 332 ? 6.012 -12.625 -19.703 1 97.75 332 ALA A CA 1
ATOM 2412 C C . ALA A 1 332 ? 6.75 -13.953 -19.578 1 97.75 332 ALA A C 1
ATOM 2414 O O . ALA A 1 332 ? 7.012 -14.625 -20.578 1 97.75 332 ALA A O 1
ATOM 2415 N N . LEU A 1 333 ? 7.039 -14.422 -18.359 1 95.62 333 LEU A N 1
ATOM 2416 C CA . LEU A 1 333 ? 8 -15.508 -18.203 1 95.62 333 LEU A CA 1
ATOM 2417 C C . LEU A 1 333 ? 7.289 -16.844 -17.984 1 95.62 333 LEU A C 1
ATOM 2419 O O . LEU A 1 333 ? 7.93 -17.891 -17.922 1 95.62 333 LEU A O 1
ATOM 2423 N N . GLY A 1 334 ? 6.051 -16.812 -17.797 1 91.81 334 GLY A N 1
ATOM 2424 C CA . GLY A 1 334 ? 5.262 -18.031 -17.719 1 91.81 334 GLY A CA 1
ATOM 2425 C C . GLY A 1 334 ? 5.625 -18.906 -16.547 1 91.81 334 GLY A C 1
ATOM 2426 O O . GLY A 1 334 ? 5.785 -18.406 -15.422 1 91.81 334 GLY A O 1
ATOM 2427 N N . GLU A 1 335 ? 5.695 -20.219 -16.781 1 87.31 335 GLU A N 1
ATOM 2428 C CA . GLU A 1 335 ? 5.848 -21.219 -15.719 1 87.31 335 GLU A CA 1
ATOM 2429 C C . GLU A 1 335 ? 7.258 -21.203 -15.141 1 87.31 335 GLU A C 1
ATOM 2431 O O . GLU A 1 335 ? 7.5 -21.75 -14.062 1 87.31 335 GLU A O 1
ATOM 2436 N N . GLU A 1 336 ? 8.164 -20.578 -15.781 1 92 336 GLU A N 1
ATOM 2437 C CA . GLU A 1 336 ? 9.547 -20.594 -15.32 1 92 336 GLU A CA 1
ATOM 2438 C C . GLU A 1 336 ? 9.891 -19.312 -14.57 1 92 336 GLU A C 1
ATOM 2440 O O . GLU A 1 336 ? 11.062 -19.047 -14.297 1 92 336 GLU A O 1
ATOM 2445 N N . VAL A 1 337 ? 8.906 -18.578 -14.203 1 96.31 337 VAL A N 1
ATOM 2446 C CA . VAL A 1 337 ? 9.156 -17.25 -13.617 1 96.31 337 VAL A CA 1
ATOM 2447 C C . VAL A 1 337 ? 9.906 -17.406 -12.297 1 96.31 337 VAL A C 1
ATOM 2449 O O . VAL A 1 337 ? 10.859 -16.672 -12.031 1 96.31 337 VAL A O 1
ATOM 2452 N N . VAL A 1 338 ? 9.578 -18.391 -11.5 1 96.75 338 VAL A N 1
ATOM 2453 C CA . VAL A 1 338 ? 10.164 -18.5 -10.172 1 96.75 338 VAL A CA 1
ATOM 2454 C C . VAL A 1 338 ? 11.609 -19 -10.281 1 96.75 338 VAL A C 1
ATOM 2456 O O . VAL A 1 338 ? 12.492 -18.516 -9.578 1 96.75 338 VAL A O 1
ATOM 2459 N N . ILE A 1 339 ? 11.883 -19.922 -11.203 1 96.38 339 ILE A N 1
ATOM 2460 C CA . ILE A 1 339 ? 13.242 -20.438 -11.336 1 96.38 339 ILE A CA 1
ATOM 2461 C C . ILE A 1 339 ? 14.156 -19.359 -11.898 1 96.38 339 ILE A C 1
ATOM 2463 O O . ILE A 1 339 ? 15.32 -19.25 -11.508 1 96.38 339 ILE A O 1
ATOM 2467 N N . HIS A 1 340 ? 13.656 -18.562 -12.828 1 96.94 340 HIS A N 1
ATOM 2468 C CA . HIS A 1 340 ? 14.414 -17.406 -13.305 1 96.94 340 HIS A CA 1
ATOM 2469 C C . HIS A 1 340 ? 14.711 -16.438 -12.164 1 96.94 340 HIS A C 1
ATOM 2471 O O . HIS A 1 340 ? 15.836 -15.938 -12.047 1 96.94 340 HIS A O 1
ATOM 2477 N N . GLY A 1 341 ? 13.711 -16.234 -11.352 1 97.94 341 GLY A N 1
ATOM 2478 C CA . GLY A 1 341 ? 13.883 -15.344 -10.203 1 97.94 341 GLY A CA 1
ATOM 2479 C C . GLY A 1 341 ? 14.867 -15.883 -9.18 1 97.94 341 GLY A C 1
ATOM 2480 O O . GLY A 1 341 ? 15.641 -15.125 -8.594 1 97.94 341 GLY A O 1
ATOM 2481 N N . ALA A 1 342 ? 14.805 -17.141 -8.953 1 97.69 342 ALA A N 1
ATOM 2482 C CA . ALA A 1 342 ? 15.719 -17.766 -8 1 97.69 342 ALA A CA 1
ATOM 2483 C C . ALA A 1 342 ? 17.172 -17.609 -8.453 1 97.69 342 ALA A C 1
ATOM 2485 O O . ALA A 1 342 ? 18.047 -17.297 -7.645 1 97.69 342 ALA A O 1
ATOM 2486 N N . LEU A 1 343 ? 17.422 -17.797 -9.672 1 97.12 343 LEU A N 1
ATOM 2487 C CA . LEU A 1 343 ? 18.766 -17.609 -10.211 1 97.12 343 LEU A CA 1
ATOM 2488 C C . LEU A 1 343 ? 19.172 -16.141 -10.125 1 97.12 343 LEU A C 1
ATOM 2490 O O . LEU A 1 343 ? 20.312 -15.828 -9.781 1 97.12 343 LEU A O 1
ATOM 2494 N N . ALA A 1 344 ? 18.234 -15.273 -10.445 1 96.56 344 ALA A N 1
ATOM 2495 C CA . ALA A 1 344 ? 18.516 -13.844 -10.336 1 96.56 344 ALA A CA 1
ATOM 2496 C C . ALA A 1 344 ? 18.875 -13.469 -8.898 1 96.56 344 ALA A C 1
ATOM 2498 O O . ALA A 1 344 ? 19.781 -12.664 -8.672 1 96.56 344 ALA A O 1
ATOM 2499 N N . LEU A 1 345 ? 18.172 -14.016 -8.023 1 96.06 345 LEU A N 1
ATOM 2500 C CA . LEU A 1 345 ? 18.438 -13.789 -6.609 1 96.06 345 LEU A CA 1
ATOM 2501 C C . LEU A 1 345 ? 19.875 -14.156 -6.254 1 96.06 345 LEU A C 1
ATOM 2503 O O . LEU A 1 345 ? 20.562 -13.398 -5.566 1 96.06 345 LEU A O 1
ATOM 2507 N N . ALA A 1 346 ? 20.312 -15.273 -6.691 1 96.69 346 ALA A N 1
ATOM 2508 C CA . ALA A 1 346 ? 21.688 -15.719 -6.461 1 96.69 346 ALA A CA 1
ATOM 2509 C C . ALA A 1 346 ? 22.688 -14.773 -7.121 1 96.69 346 ALA A C 1
ATOM 2511 O O . ALA A 1 346 ? 23.688 -14.391 -6.508 1 96.69 346 ALA A O 1
ATOM 2512 N N . ARG A 1 347 ? 22.406 -14.391 -8.305 1 95.81 347 ARG A N 1
ATOM 2513 C CA . ARG A 1 347 ? 23.297 -13.523 -9.055 1 95.81 347 ARG A CA 1
ATOM 2514 C C . ARG A 1 347 ? 23.438 -12.164 -8.375 1 95.81 347 ARG A C 1
ATOM 2516 O O . ARG A 1 347 ? 24.547 -11.641 -8.258 1 95.81 347 ARG A O 1
ATOM 2523 N N . ASP A 1 348 ? 22.375 -11.617 -7.934 1 93.56 348 ASP A N 1
ATOM 2524 C CA . ASP A 1 348 ? 22.391 -10.312 -7.273 1 93.56 348 ASP A CA 1
ATOM 2525 C C . ASP A 1 348 ? 23.156 -10.367 -5.961 1 93.56 348 ASP A C 1
ATOM 2527 O O . ASP A 1 348 ? 23.797 -9.391 -5.57 1 93.56 348 ASP A O 1
ATOM 2531 N N . THR A 1 349 ? 23.094 -11.477 -5.316 1 93.88 349 THR A N 1
ATOM 2532 C CA . THR A 1 349 ? 23.641 -11.586 -3.965 1 93.88 349 THR A CA 1
ATOM 2533 C C . THR A 1 349 ? 25.109 -11.977 -3.998 1 93.88 349 THR A C 1
ATOM 2535 O O . THR A 1 349 ? 25.906 -11.516 -3.168 1 93.88 349 THR A O 1
ATOM 2538 N N . PHE A 1 350 ? 25.531 -12.797 -4.973 1 94.19 350 PHE A N 1
ATOM 2539 C CA . PHE A 1 350 ? 26.828 -13.445 -4.871 1 94.19 350 PHE A CA 1
ATOM 2540 C C . PHE A 1 350 ? 27.734 -13.016 -6.02 1 94.19 350 PHE A C 1
ATOM 2542 O O . PHE A 1 350 ? 28.859 -13.508 -6.141 1 94.19 350 PHE A O 1
ATOM 2549 N N . ALA A 1 351 ? 27.266 -12.141 -6.859 1 86.62 351 ALA A N 1
ATOM 2550 C CA . ALA A 1 351 ? 28.141 -11.617 -7.902 1 86.62 351 ALA A CA 1
ATOM 2551 C C . ALA A 1 351 ? 29.219 -10.695 -7.312 1 86.62 351 ALA A C 1
ATOM 2553 O O . ALA A 1 351 ? 28.984 -10.047 -6.285 1 86.62 351 ALA A O 1
ATOM 2554 N N . MET B 1 1 ? 37.5 32.969 -2.023 1 30.14 1 MET B N 1
ATOM 2555 C CA . MET B 1 1 ? 36.75 32.688 -0.801 1 30.14 1 MET B CA 1
ATOM 2556 C C . MET B 1 1 ? 35.469 31.891 -1.111 1 30.14 1 MET B C 1
ATOM 2558 O O . MET B 1 1 ? 34.625 32.375 -1.853 1 30.14 1 MET B O 1
ATOM 2562 N N . THR B 1 2 ? 35.469 30.734 -1.442 1 42.12 2 THR B N 1
ATOM 2563 C CA . THR B 1 2 ? 34.656 29.75 -2.109 1 42.12 2 THR B CA 1
ATOM 2564 C C . THR B 1 2 ? 33.25 29.734 -1.526 1 42.12 2 THR B C 1
ATOM 2566 O O . THR B 1 2 ? 33.062 29.422 -0.35 1 42.12 2 THR B O 1
ATOM 2569 N N . ASP B 1 3 ? 32.344 30.734 -1.66 1 47.59 3 ASP B N 1
ATOM 2570 C CA . ASP B 1 3 ? 31.141 31.375 -1.14 1 47.59 3 ASP B CA 1
ATOM 2571 C C . ASP B 1 3 ? 30.047 30.359 -0.871 1 47.59 3 ASP B C 1
ATOM 2573 O O . ASP B 1 3 ? 29.312 29.969 -1.783 1 47.59 3 ASP B O 1
ATOM 2577 N N . LYS B 1 4 ? 30.266 29.344 -0.126 1 59.19 4 LYS B N 1
ATOM 2578 C CA . LYS B 1 4 ? 29.406 28.188 0.12 1 59.19 4 LYS B CA 1
ATOM 2579 C C . LYS B 1 4 ? 28.109 28.609 0.814 1 59.19 4 LYS B C 1
ATOM 2581 O O . LYS B 1 4 ? 28.141 29.141 1.92 1 59.19 4 LYS B O 1
ATOM 2586 N N . ARG B 1 5 ? 26.969 28.844 0.096 1 72.25 5 ARG B N 1
ATOM 2587 C CA . ARG B 1 5 ? 25.656 29.078 0.669 1 72.25 5 ARG B CA 1
ATOM 2588 C C . ARG B 1 5 ? 25.391 28.156 1.854 1 72.25 5 ARG B C 1
ATOM 2590 O O . ARG B 1 5 ? 25.531 26.938 1.732 1 72.25 5 ARG B O 1
ATOM 2597 N N . ALA B 1 6 ? 25.219 28.906 3.055 1 89.38 6 ALA B N 1
ATOM 2598 C CA . ALA B 1 6 ? 25.234 28.156 4.301 1 89.38 6 ALA B CA 1
ATOM 2599 C C . ALA B 1 6 ? 23.828 28 4.871 1 89.38 6 ALA B C 1
ATOM 2601 O O . ALA B 1 6 ? 23.609 27.234 5.812 1 89.38 6 ALA B O 1
ATOM 2602 N N . TYR B 1 7 ? 22.922 28.734 4.172 1 96.62 7 TYR B N 1
ATOM 2603 C CA . TYR B 1 7 ? 21.609 28.781 4.793 1 96.62 7 TYR B CA 1
ATOM 2604 C C . TYR B 1 7 ? 20.562 28.094 3.916 1 96.62 7 TYR B C 1
ATOM 2606 O O . TYR B 1 7 ? 20.766 27.938 2.711 1 96.62 7 TYR B O 1
ATOM 2614 N N . ALA B 1 8 ? 19.547 27.672 4.516 1 97.81 8 ALA B N 1
ATOM 2615 C CA . ALA B 1 8 ? 18.375 27.094 3.863 1 97.81 8 ALA B CA 1
ATOM 2616 C C . ALA B 1 8 ? 17.094 27.719 4.398 1 97.81 8 ALA B C 1
ATOM 2618 O O . ALA B 1 8 ? 17.047 28.203 5.535 1 97.81 8 ALA B O 1
ATOM 2619 N N . LEU B 1 9 ? 16.125 27.75 3.547 1 98.19 9 LEU B N 1
ATOM 2620 C CA . LEU B 1 9 ? 14.789 28.203 3.941 1 98.19 9 LEU B CA 1
ATOM 2621 C C . LEU B 1 9 ? 13.773 27.078 3.814 1 98.19 9 LEU B C 1
ATOM 2623 O O . LEU B 1 9 ? 13.859 26.25 2.904 1 98.19 9 LEU B O 1
ATOM 2627 N N . GLY B 1 10 ? 12.859 27.016 4.766 1 98.31 10 GLY B N 1
ATOM 2628 C CA . GLY B 1 10 ? 11.633 26.25 4.652 1 98.31 10 GLY B CA 1
ATOM 2629 C C . GLY B 1 10 ? 10.391 27.109 4.539 1 98.31 10 GLY B C 1
ATOM 2630 O O . GLY B 1 10 ? 10.266 28.109 5.242 1 98.31 10 GLY B O 1
ATOM 2631 N N . VAL B 1 11 ? 9.469 26.75 3.619 1 98 11 VAL B N 1
ATOM 2632 C CA . VAL B 1 11 ? 8.219 27.484 3.447 1 98 11 VAL B CA 1
ATOM 2633 C C . VAL B 1 11 ? 7.039 26.516 3.537 1 98 11 VAL B C 1
ATOM 2635 O O . VAL B 1 11 ? 6.988 25.516 2.812 1 98 11 VAL B O 1
ATOM 2638 N N . GLU B 1 12 ? 6.148 26.75 4.41 1 96.25 12 GLU B N 1
ATOM 2639 C CA . GLU B 1 12 ? 4.879 26.031 4.5 1 96.25 12 GLU B CA 1
ATOM 2640 C C . GLU B 1 12 ? 3.717 26.906 4.031 1 96.25 12 GLU B C 1
ATOM 2642 O O . GLU B 1 12 ? 3.469 27.984 4.598 1 96.25 12 GLU B O 1
ATOM 2647 N N . ILE B 1 13 ? 3.062 26.438 3.029 1 92.56 13 ILE B N 1
ATOM 2648 C CA . ILE B 1 13 ? 1.868 27.125 2.535 1 92.56 13 ILE B CA 1
ATOM 2649 C C . ILE B 1 13 ? 0.628 26.297 2.889 1 92.56 13 ILE B C 1
ATOM 2651 O O . ILE B 1 13 ? 0.314 25.312 2.215 1 92.56 13 ILE B O 1
ATOM 2655 N N . GLY B 1 14 ? -0.025 26.703 3.918 1 86.44 14 GLY B N 1
ATOM 2656 C CA . GLY B 1 14 ? -1.253 26.047 4.336 1 86.44 14 GLY B CA 1
ATOM 2657 C C . GLY B 1 14 ? -2.504 26.766 3.867 1 86.44 14 GLY B C 1
ATOM 2658 O O . GLY B 1 14 ? -2.424 27.719 3.086 1 86.44 14 GLY B O 1
ATOM 2659 N N . GLY B 1 15 ? -3.629 26.281 4.293 1 77.69 15 GLY B N 1
ATOM 2660 C CA . GLY B 1 15 ? -4.887 26.922 3.943 1 77.69 15 GLY B CA 1
ATOM 2661 C C . GLY B 1 15 ? -5.098 28.25 4.652 1 77.69 15 GLY B C 1
ATOM 2662 O O . GLY B 1 15 ? -5.656 29.188 4.074 1 77.69 15 GLY B O 1
ATOM 2663 N N . THR B 1 16 ? -4.621 28.312 5.906 1 77.06 16 THR B N 1
ATOM 2664 C CA . THR B 1 16 ? -4.91 29.5 6.699 1 77.06 16 THR B CA 1
ATOM 2665 C C . THR B 1 16 ? -3.623 30.141 7.219 1 77.06 16 THR B C 1
ATOM 2667 O O . THR B 1 16 ? -3.629 31.281 7.688 1 77.06 16 THR B O 1
ATOM 2670 N N . LYS B 1 17 ? -2.531 29.359 7.09 1 85.25 17 LYS B N 1
ATOM 2671 C CA . LYS B 1 17 ? -1.291 29.859 7.68 1 85.25 17 LYS B CA 1
ATOM 2672 C C . LYS B 1 17 ? -0.128 29.734 6.699 1 85.25 17 LYS B C 1
ATOM 2674 O O . LYS B 1 17 ? -0.076 28.781 5.914 1 85.25 17 LYS B O 1
ATOM 2679 N N . LEU B 1 18 ? 0.714 30.703 6.773 1 92.94 18 LEU B N 1
ATOM 2680 C CA . LEU B 1 18 ? 1.991 30.719 6.07 1 92.94 18 LEU B CA 1
ATOM 2681 C C . LEU B 1 18 ? 3.154 30.797 7.051 1 92.94 18 LEU B C 1
ATOM 2683 O O . LEU B 1 18 ? 3.154 31.641 7.957 1 92.94 18 LEU B O 1
ATOM 2687 N N . GLN B 1 19 ? 4.082 29.844 6.914 1 96.62 19 GLN B N 1
ATOM 2688 C CA . GLN B 1 19 ? 5.273 29.859 7.758 1 96.62 19 GLN B CA 1
ATOM 2689 C C . GLN B 1 19 ? 6.543 29.781 6.914 1 96.62 19 GLN B C 1
ATOM 2691 O O . GLN B 1 19 ? 6.574 29.078 5.895 1 96.62 19 GLN B O 1
ATOM 2696 N N . ILE B 1 20 ? 7.527 30.531 7.344 1 98.12 20 ILE B N 1
ATOM 2697 C CA . ILE B 1 20 ? 8.852 30.484 6.73 1 98.12 20 ILE B CA 1
ATOM 2698 C C . ILE B 1 20 ? 9.914 30.328 7.812 1 98.12 20 ILE B C 1
ATOM 2700 O O . ILE B 1 20 ? 9.945 31.078 8.781 1 98.12 20 ILE B O 1
ATOM 2704 N N . GLY B 1 21 ? 10.758 29.297 7.621 1 97.69 21 GLY B N 1
ATOM 2705 C CA . GLY B 1 21 ? 11.844 29.047 8.562 1 97.69 21 GLY B CA 1
ATOM 2706 C C . GLY B 1 21 ? 13.219 29.219 7.945 1 97.69 21 GLY B C 1
ATOM 2707 O O . GLY B 1 21 ? 13.438 28.875 6.781 1 97.69 21 GLY B O 1
ATOM 2708 N N . LEU B 1 22 ? 14.133 29.797 8.758 1 97.81 22 LEU B N 1
ATOM 2709 C CA . LEU B 1 22 ? 15.531 29.969 8.391 1 97.81 22 LEU B CA 1
ATOM 2710 C C . LEU B 1 22 ? 16.422 29.062 9.234 1 97.81 22 LEU B C 1
ATOM 2712 O O . LEU B 1 22 ? 16.234 28.969 10.453 1 97.81 22 LEU B O 1
ATOM 2716 N N . GLY B 1 23 ? 17.328 28.312 8.578 1 96.31 23 GLY B N 1
ATOM 2717 C CA . GLY B 1 23 ? 18.328 27.516 9.25 1 96.31 23 GLY B CA 1
ATOM 2718 C C . GLY B 1 23 ? 19.609 27.359 8.438 1 96.31 23 GLY B C 1
ATOM 2719 O O . GLY B 1 23 ? 19.656 27.734 7.266 1 96.31 23 GLY B O 1
ATOM 2720 N N . THR B 1 24 ? 20.641 26.844 9.102 1 95.5 24 THR B N 1
ATOM 2721 C CA . THR B 1 24 ? 21.859 26.531 8.375 1 95.5 24 THR B CA 1
ATOM 2722 C C . THR B 1 24 ? 21.781 25.141 7.746 1 95.5 24 THR B C 1
ATOM 2724 O O . THR B 1 24 ? 20.938 24.328 8.133 1 95.5 24 THR B O 1
ATOM 2727 N N . LEU B 1 25 ? 22.594 24.844 6.738 1 94.5 25 LEU B N 1
ATOM 2728 C CA . LEU B 1 25 ? 22.578 23.578 6.031 1 94.5 25 LEU B CA 1
ATOM 2729 C C . LEU B 1 25 ? 23.062 22.453 6.93 1 94.5 25 LEU B C 1
ATOM 2731 O O . LEU B 1 25 ? 22.703 21.281 6.742 1 94.5 25 LEU B O 1
ATOM 2735 N N . ASP B 1 26 ? 23.781 22.734 7.992 1 89.56 26 ASP B N 1
ATOM 2736 C CA . ASP B 1 26 ? 24.438 21.719 8.805 1 89.56 26 ASP B CA 1
ATOM 2737 C C . ASP B 1 26 ? 23.703 21.531 10.133 1 89.56 26 ASP B C 1
ATOM 2739 O O . ASP B 1 26 ? 24.203 20.844 11.031 1 89.56 26 ASP B O 1
ATOM 2743 N N . SER B 1 27 ? 22.562 22.203 10.281 1 87.19 27 SER B N 1
ATOM 2744 C CA . SER B 1 27 ? 21.797 22.109 11.523 1 87.19 27 SER B CA 1
ATOM 2745 C C . SER B 1 27 ? 20.453 21.422 11.305 1 87.19 27 SER B C 1
ATOM 2747 O O . SER B 1 27 ? 20 21.281 10.164 1 87.19 27 SER B O 1
ATOM 2749 N N . GLU B 1 28 ? 19.953 20.953 12.445 1 89.56 28 GLU B N 1
ATOM 2750 C CA . GLU B 1 28 ? 18.625 20.359 12.391 1 89.56 28 GLU B CA 1
ATOM 2751 C C . GLU B 1 28 ? 17.562 21.297 12.969 1 89.56 28 GLU B C 1
ATOM 2753 O O . GLU B 1 28 ? 16.375 20.969 12.969 1 89.56 28 GLU B O 1
ATOM 2758 N N . THR B 1 29 ? 17.984 22.453 13.352 1 91.06 29 THR B N 1
ATOM 2759 C CA . THR B 1 29 ? 17.078 23.344 14.078 1 91.06 29 THR B CA 1
ATOM 2760 C C . THR B 1 29 ? 16.578 24.469 13.172 1 91.06 29 THR B C 1
ATOM 2762 O O . THR B 1 29 ? 17.188 24.75 12.133 1 91.06 29 THR B O 1
ATOM 2765 N N . ILE B 1 30 ? 15.438 25.016 13.539 1 95 30 ILE B N 1
ATOM 2766 C CA . ILE B 1 30 ? 14.961 26.266 12.961 1 95 30 ILE B CA 1
ATOM 2767 C C . ILE B 1 30 ? 15.555 27.453 13.727 1 95 30 ILE B C 1
ATOM 2769 O O . ILE B 1 30 ? 15.273 27.641 14.914 1 95 30 ILE B O 1
ATOM 2773 N N . GLU B 1 31 ? 16.344 28.25 13.125 1 94.94 31 GLU B N 1
ATOM 2774 C CA . GLU B 1 31 ? 17 29.375 13.789 1 94.94 31 GLU B CA 1
ATOM 2775 C C . GLU B 1 31 ? 16.016 30.531 13.992 1 94.94 31 GLU B C 1
ATOM 2777 O O . GLU B 1 31 ? 16.047 31.203 15.023 1 94.94 31 GLU B O 1
ATOM 2782 N N . GLN B 1 32 ? 15.25 30.766 12.961 1 96.19 32 GLN B N 1
ATOM 2783 C CA . GLN B 1 32 ? 14.227 31.812 13 1 96.19 32 GLN B CA 1
ATOM 2784 C C . GLN B 1 32 ? 12.961 31.359 12.273 1 96.19 32 GLN B C 1
ATOM 2786 O O . GLN B 1 32 ? 13.031 30.625 11.289 1 96.19 32 GLN B O 1
ATOM 2791 N N . LEU B 1 33 ? 11.867 31.844 12.82 1 96.94 33 LEU B N 1
ATOM 2792 C CA . LEU B 1 33 ? 10.57 31.5 12.242 1 96.94 33 LEU B CA 1
ATOM 2793 C C . LEU B 1 33 ? 9.742 32.75 11.984 1 96.94 33 LEU B C 1
ATOM 2795 O O . LEU B 1 33 ? 9.656 33.625 12.836 1 96.94 33 LEU B O 1
ATOM 2799 N N . TRP B 1 34 ? 9.227 32.844 10.75 1 97.25 34 TRP B N 1
ATOM 2800 C CA . TRP B 1 34 ? 8.297 33.906 10.344 1 97.25 34 TRP B CA 1
ATOM 2801 C C . TRP B 1 34 ? 6.906 33.344 10.07 1 97.25 34 TRP B C 1
ATOM 2803 O O . TRP B 1 34 ? 6.777 32.25 9.492 1 97.25 34 TRP B O 1
ATOM 2813 N N . ARG B 1 35 ? 5.844 34 10.562 1 96.12 35 ARG B N 1
ATOM 2814 C CA . ARG B 1 35 ? 4.477 33.5 10.406 1 96.12 35 ARG B CA 1
ATOM 2815 C C . ARG B 1 35 ? 3.551 34.625 9.922 1 96.12 35 ARG B C 1
ATOM 2817 O O . ARG B 1 35 ? 3.742 35.781 10.266 1 96.12 35 ARG B O 1
ATOM 2824 N N . ALA B 1 36 ? 2.619 34.219 9.117 1 93.25 36 ALA B N 1
ATOM 2825 C CA . ALA B 1 36 ? 1.544 35.094 8.688 1 93.25 36 ALA B CA 1
ATOM 2826 C C . ALA B 1 36 ? 0.245 34.312 8.477 1 93.25 36 ALA B C 1
ATOM 2828 O O . ALA B 1 36 ? 0.268 33.125 8.172 1 93.25 36 ALA B O 1
ATOM 2829 N N . ASP B 1 37 ? -0.889 35 8.609 1 88.56 37 ASP B N 1
ATOM 2830 C CA . ASP B 1 37 ? -2.189 34.438 8.281 1 88.56 37 ASP B CA 1
ATOM 2831 C C . ASP B 1 37 ? -2.492 34.594 6.789 1 88.56 37 ASP B C 1
ATOM 2833 O O . ASP B 1 37 ? -2.098 35.594 6.172 1 88.56 37 ASP B O 1
ATOM 2837 N N . ILE B 1 38 ? -2.99 33.5 6.285 1 81.75 38 ILE B N 1
ATOM 2838 C CA . ILE B 1 38 ? -3.406 33.531 4.887 1 81.75 38 ILE B CA 1
ATOM 2839 C C . ILE B 1 38 ? -4.906 33.781 4.801 1 81.75 38 ILE B C 1
ATOM 2841 O O . ILE B 1 38 ? -5.699 33.156 5.512 1 81.75 38 ILE B O 1
ATOM 2845 N N . ASP B 1 39 ? -5.25 34.906 4.094 1 73.94 39 ASP B N 1
ATOM 2846 C CA . ASP B 1 39 ? -6.641 35.094 3.695 1 73.94 39 ASP B CA 1
ATOM 2847 C C . ASP B 1 39 ? -6.953 34.375 2.389 1 73.94 39 ASP B C 1
ATOM 2849 O O . ASP B 1 39 ? -6.465 34.781 1.324 1 73.94 39 ASP B O 1
ATOM 2853 N N . ALA B 1 40 ? -7.633 33.25 2.451 1 65.75 40 ALA B N 1
ATOM 2854 C CA . ALA B 1 40 ? -7.926 32.406 1.311 1 65.75 40 ALA B CA 1
ATOM 2855 C C . ALA B 1 40 ? -8.477 33.219 0.14 1 65.75 40 ALA B C 1
ATOM 2857 O O . ALA B 1 40 ? -8.344 32.812 -1.018 1 65.75 40 ALA B O 1
ATOM 2858 N N . THR B 1 41 ? -8.977 34.406 0.432 1 68 41 THR B N 1
ATOM 2859 C CA . THR B 1 41 ? -9.609 35.219 -0.597 1 68 41 THR B CA 1
ATOM 2860 C C . THR B 1 41 ? -8.57 36.062 -1.356 1 68 41 THR B C 1
ATOM 2862 O O . THR B 1 41 ? -8.852 36.562 -2.445 1 68 41 THR B O 1
ATOM 2865 N N . GLN B 1 42 ? -7.473 36.25 -0.725 1 71.5 42 GLN B N 1
ATOM 2866 C CA . GLN B 1 42 ? -6.484 37.125 -1.342 1 71.5 42 GLN B CA 1
ATOM 2867 C C . GLN B 1 42 ? -5.727 36.406 -2.455 1 71.5 42 GLN B C 1
ATOM 2869 O O . GLN B 1 42 ? -5.074 37.031 -3.283 1 71.5 42 GLN B O 1
ATOM 2874 N N . GLY B 1 43 ? -5.941 35.125 -2.609 1 74.31 43 GLY B N 1
ATOM 2875 C CA . GLY B 1 43 ? -5.418 34.375 -3.734 1 74.31 43 GLY B CA 1
ATOM 2876 C C . GLY B 1 43 ? -3.92 34.125 -3.645 1 74.31 43 GLY B C 1
ATOM 2877 O O . GLY B 1 43 ? -3.273 34.562 -2.688 1 74.31 43 GLY B O 1
ATOM 2878 N N . ALA B 1 44 ? -3.256 33.625 -4.715 1 84.56 44 ALA B N 1
ATOM 2879 C CA . ALA B 1 44 ? -1.875 33.156 -4.785 1 84.56 44 ALA B CA 1
ATOM 2880 C C . ALA B 1 44 ? -0.903 34.344 -4.883 1 84.56 44 ALA B C 1
ATOM 2882 O O . ALA B 1 44 ? 0.201 34.281 -4.336 1 84.56 44 ALA B O 1
ATOM 2883 N N . GLU B 1 45 ? -1.29 35.406 -5.5 1 87.88 45 GLU B N 1
ATOM 2884 C CA . GLU B 1 45 ? -0.413 36.562 -5.688 1 87.88 45 GLU B CA 1
ATOM 2885 C C . GLU B 1 45 ? -0.044 37.188 -4.348 1 87.88 45 GLU B C 1
ATOM 2887 O O . GLU B 1 45 ? 1.111 37.562 -4.129 1 87.88 45 GLU B O 1
ATOM 2892 N N . ARG B 1 46 ? -1.042 37.312 -3.508 1 89.69 46 ARG B N 1
ATOM 2893 C CA . ARG B 1 46 ? -0.789 37.906 -2.193 1 89.69 46 ARG B CA 1
ATOM 2894 C C . ARG B 1 46 ? 0.121 37 -1.363 1 89.69 46 ARG B C 1
ATOM 2896 O O . ARG B 1 46 ? 0.994 37.5 -0.642 1 89.69 46 ARG B O 1
ATOM 2903 N N . ILE B 1 47 ? -0.101 35.781 -1.445 1 91.19 47 ILE B N 1
ATOM 2904 C CA . ILE B 1 47 ? 0.711 34.844 -0.691 1 91.19 47 ILE B CA 1
ATOM 2905 C C . ILE B 1 47 ? 2.158 34.875 -1.179 1 91.19 47 ILE B C 1
ATOM 2907 O O . ILE B 1 47 ? 3.092 34.844 -0.376 1 91.19 47 ILE B O 1
ATOM 2911 N N . ARG B 1 48 ? 2.328 35.062 -2.455 1 93.31 48 ARG B N 1
ATOM 2912 C CA . ARG B 1 48 ? 3.662 35.188 -3.029 1 93.31 48 ARG B CA 1
ATOM 2913 C C . ARG B 1 48 ? 4.371 36.406 -2.5 1 93.31 48 ARG B C 1
ATOM 2915 O O . ARG B 1 48 ? 5.55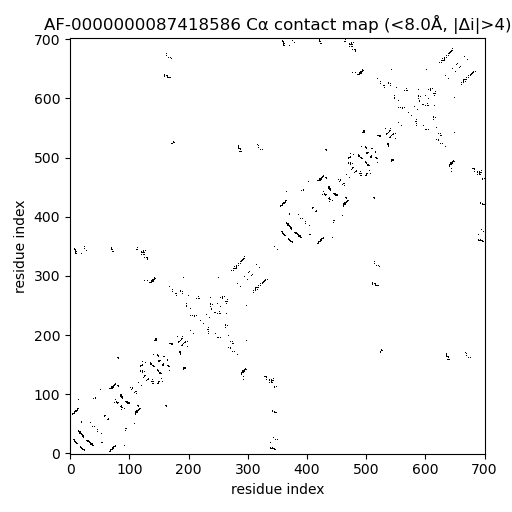9 36.375 -2.166 1 93.31 48 ARG B O 1
ATOM 2922 N N . ALA B 1 49 ? 3.633 37.438 -2.488 1 94.12 49 ALA B N 1
ATOM 2923 C CA . ALA B 1 49 ? 4.188 38.656 -1.949 1 94.12 49 ALA B CA 1
ATOM 2924 C C . ALA B 1 49 ? 4.578 38.5 -0.484 1 94.12 49 ALA B C 1
ATOM 2926 O O . ALA B 1 49 ? 5.613 39.031 -0.049 1 94.12 49 ALA B O 1
ATOM 2927 N N . GLN B 1 50 ? 3.773 37.812 0.268 1 94.88 50 GLN B N 1
ATOM 2928 C CA . GLN B 1 50 ? 4.059 37.531 1.674 1 94.88 50 GLN B CA 1
ATOM 2929 C C . GLN B 1 50 ? 5.316 36.688 1.827 1 94.88 50 GLN B C 1
ATOM 2931 O O . GLN B 1 50 ? 6.102 36.875 2.752 1 94.88 50 GLN B O 1
ATOM 2936 N N . ILE B 1 51 ? 5.43 35.75 0.918 1 96.38 51 ILE B N 1
ATOM 2937 C CA . ILE B 1 51 ? 6.621 34.906 0.961 1 96.38 51 ILE B CA 1
ATOM 2938 C C . ILE B 1 51 ? 7.867 35.75 0.747 1 96.38 51 ILE B C 1
ATOM 2940 O O . ILE B 1 51 ? 8.828 35.656 1.511 1 96.38 51 ILE B O 1
ATOM 2944 N N . ALA B 1 52 ? 7.836 36.625 -0.248 1 97.12 52 ALA B N 1
ATOM 2945 C CA . ALA B 1 52 ? 8.969 37.5 -0.535 1 97.12 52 ALA B CA 1
ATOM 2946 C C . ALA B 1 52 ? 9.281 38.406 0.655 1 97.12 52 ALA B C 1
ATOM 2948 O O . ALA B 1 52 ? 10.445 38.531 1.046 1 97.12 52 ALA B O 1
ATOM 2949 N N . GLN B 1 53 ? 8.289 38.938 1.206 1 97.25 53 GLN B N 1
ATOM 2950 C CA . GLN B 1 53 ? 8.438 39.781 2.365 1 97.25 53 GLN B CA 1
ATOM 2951 C C . GLN B 1 53 ? 9.023 39.031 3.553 1 97.25 53 GLN B C 1
ATOM 2953 O O . GLN B 1 53 ? 9.93 39.531 4.227 1 97.25 53 GLN B O 1
ATOM 2958 N N . GLY B 1 54 ? 8.461 37.906 3.826 1 97.75 54 GLY B N 1
ATOM 2959 C CA . GLY B 1 54 ? 8.938 37.062 4.93 1 97.75 54 GLY B CA 1
ATOM 2960 C C . GLY B 1 54 ? 10.398 36.688 4.793 1 97.75 54 GLY B C 1
ATOM 2961 O O . GLY B 1 54 ? 11.148 36.688 5.773 1 97.75 54 GLY B O 1
ATOM 2962 N N . VAL B 1 55 ? 10.758 36.312 3.582 1 98.19 55 VAL B N 1
ATOM 2963 C CA . VAL B 1 55 ? 12.148 35.969 3.314 1 98.19 55 VAL B CA 1
ATOM 2964 C C . VAL B 1 55 ? 13.055 37.156 3.615 1 98.19 55 VAL B C 1
ATOM 2966 O O . VAL B 1 55 ? 14.07 37 4.305 1 98.19 55 VAL B O 1
ATOM 2969 N N . ASP B 1 56 ? 12.711 38.281 3.182 1 97.94 56 ASP B N 1
ATOM 2970 C CA . ASP B 1 56 ? 13.508 39.5 3.424 1 97.94 56 ASP B CA 1
ATOM 2971 C C . ASP B 1 56 ? 13.609 39.781 4.918 1 97.94 56 ASP B C 1
ATOM 2973 O O . ASP B 1 56 ? 14.688 40.125 5.41 1 97.94 56 ASP B O 1
ATOM 2977 N N . GLU B 1 57 ? 12.477 39.625 5.551 1 98.12 57 GLU B N 1
ATOM 2978 C CA . GLU B 1 57 ? 12.43 39.906 6.977 1 98.12 57 GLU B CA 1
ATOM 2979 C C . GLU B 1 57 ? 13.289 38.938 7.777 1 98.12 57 GLU B C 1
ATOM 2981 O O . GLU B 1 57 ? 13.789 39.281 8.852 1 98.12 57 GLU B O 1
ATOM 2986 N N . LEU B 1 58 ? 13.516 37.781 7.258 1 97.69 58 LEU B N 1
ATOM 2987 C CA . LEU B 1 58 ? 14.344 36.812 7.934 1 97.69 58 LEU B CA 1
ATOM 2988 C C . LEU B 1 58 ? 15.82 37.031 7.656 1 97.69 58 LEU B C 1
ATOM 2990 O O . LEU B 1 58 ? 16.672 36.844 8.531 1 97.69 58 LEU B O 1
ATOM 2994 N N . LEU B 1 59 ? 16.125 37.531 6.535 1 97.06 59 LEU B N 1
ATOM 2995 C CA . LEU B 1 59 ? 17.516 37.625 6.098 1 97.06 59 LEU B CA 1
ATOM 2996 C C . LEU B 1 59 ? 18.125 38.969 6.469 1 97.06 59 LEU B C 1
ATOM 2998 O O . LEU B 1 59 ? 19.219 39 7.051 1 97.06 59 LEU B O 1
ATOM 3002 N N . LYS B 1 60 ? 17.484 40.062 6.277 1 96.88 60 LYS B N 1
ATOM 3003 C CA . LYS B 1 60 ? 18.047 41.438 6.324 1 96.88 60 LYS B CA 1
ATOM 3004 C C . LYS B 1 60 ? 18.594 41.75 7.711 1 96.88 60 LYS B C 1
ATOM 3006 O O . LYS B 1 60 ? 19.719 42.219 7.848 1 96.88 60 LYS B O 1
ATOM 3011 N N . PRO B 1 61 ? 17.812 41.438 8.758 1 96.81 61 PRO B N 1
ATOM 3012 C CA . PRO B 1 61 ? 18.328 41.75 10.094 1 96.81 61 PRO B CA 1
ATOM 3013 C C . PRO B 1 61 ? 19.609 41.031 10.43 1 96.81 61 PRO B C 1
ATOM 3015 O O . PRO B 1 61 ? 20.344 41.406 11.344 1 96.81 61 PRO B O 1
ATOM 3018 N N . ARG B 1 62 ? 19.953 40 9.68 1 94.75 62 ARG B N 1
ATOM 3019 C CA . ARG B 1 62 ? 21.109 39.188 9.953 1 94.75 62 ARG B CA 1
ATOM 3020 C C . ARG B 1 62 ? 22.25 39.469 8.984 1 94.75 62 ARG B C 1
ATOM 3022 O O . ARG B 1 62 ? 23.266 38.781 8.977 1 94.75 62 ARG B O 1
ATOM 3029 N N . GLY B 1 63 ? 22.016 40.438 8.102 1 95.88 63 GLY B N 1
ATOM 3030 C CA . GLY B 1 63 ? 23.016 40.812 7.117 1 95.88 63 GLY B CA 1
ATOM 3031 C C . GLY B 1 63 ? 23.172 39.781 6.004 1 95.88 63 GLY B C 1
ATOM 3032 O O . GLY B 1 63 ? 24.219 39.719 5.359 1 95.88 63 GLY B O 1
ATOM 3033 N N . LEU B 1 64 ? 22.141 39.031 5.898 1 95.81 64 LEU B N 1
ATOM 3034 C CA . LEU B 1 64 ? 22.172 38 4.855 1 95.81 64 LEU B CA 1
ATOM 3035 C C . LEU B 1 64 ? 21.469 38.5 3.594 1 95.81 64 LEU B C 1
ATOM 3037 O O . LEU B 1 64 ? 20.594 39.344 3.66 1 95.81 64 LEU B O 1
ATOM 3041 N N . GLN B 1 65 ? 21.938 37.938 2.438 1 96 65 GLN B N 1
ATOM 3042 C CA . GLN B 1 65 ? 21.328 38.156 1.133 1 96 65 GLN B CA 1
ATOM 3043 C C . GLN B 1 65 ? 20.734 36.875 0.578 1 96 65 GLN B C 1
ATOM 3045 O O . GLN B 1 65 ? 21 35.781 1.094 1 96 65 GLN B O 1
ATOM 3050 N N . HIS B 1 66 ? 19.891 37.062 -0.423 1 97 66 HIS B N 1
ATOM 3051 C CA . HIS B 1 66 ? 19.297 35.906 -1.059 1 97 66 HIS B CA 1
ATOM 3052 C C . HIS B 1 66 ? 20.359 34.938 -1.553 1 97 66 HIS B C 1
ATOM 3054 O O . HIS B 1 66 ? 20.188 33.719 -1.499 1 97 66 HIS B O 1
ATOM 3060 N N . GLY B 1 67 ? 21.484 35.469 -1.931 1 95.44 67 GLY B N 1
ATOM 3061 C CA . GLY B 1 67 ? 22.594 34.688 -2.441 1 95.44 67 GLY B CA 1
ATOM 3062 C C . GLY B 1 67 ? 23.266 33.844 -1.373 1 95.44 67 GLY B C 1
ATOM 3063 O O . GLY B 1 67 ? 24.016 32.938 -1.688 1 95.44 67 GLY B O 1
ATOM 3064 N N . ASP B 1 68 ? 22.969 34.094 -0.124 1 96.06 68 ASP B N 1
ATOM 3065 C CA . ASP B 1 68 ? 23.516 33.312 0.979 1 96.06 68 ASP B CA 1
ATOM 3066 C C . ASP B 1 68 ? 22.688 32.062 1.237 1 96.06 68 ASP B C 1
ATOM 3068 O O . ASP B 1 68 ? 23.109 31.172 2.002 1 96.06 68 ASP B O 1
ATOM 3072 N N . VAL B 1 69 ? 21.562 31.984 0.596 1 97.31 69 VAL B N 1
ATOM 3073 C CA . VAL B 1 69 ? 20.656 30.859 0.773 1 97.31 69 VAL B CA 1
ATOM 3074 C C . VAL B 1 69 ? 20.891 29.812 -0.323 1 97.31 69 VAL B C 1
ATOM 3076 O O . VAL B 1 69 ? 20.75 30.125 -1.511 1 97.31 69 VAL B O 1
ATOM 3079 N N . ALA B 1 70 ? 21.234 28.562 0.099 1 97.25 70 ALA B N 1
ATOM 3080 C CA . ALA B 1 70 ? 21.531 27.484 -0.844 1 97.25 70 ALA B CA 1
ATOM 3081 C C . ALA B 1 70 ? 20.266 27 -1.547 1 97.25 70 ALA B C 1
ATOM 3083 O O . ALA B 1 70 ? 20.312 26.578 -2.705 1 97.25 70 ALA B O 1
ATOM 3084 N N . GLY B 1 71 ? 19.172 27.031 -0.808 1 97.75 71 GLY B N 1
ATOM 3085 C CA . GLY B 1 71 ? 17.922 26.578 -1.382 1 97.75 71 GLY B CA 1
ATOM 3086 C C . GLY B 1 71 ? 16.75 26.656 -0.416 1 97.75 71 GLY B C 1
ATOM 3087 O O . GLY B 1 71 ? 16.938 26.922 0.774 1 97.75 71 GLY B O 1
ATOM 3088 N N . MET B 1 72 ? 15.586 26.5 -0.987 1 97.62 72 MET B N 1
ATOM 3089 C CA . MET B 1 72 ? 14.344 26.578 -0.224 1 97.62 72 MET B CA 1
ATOM 3090 C C . MET B 1 72 ? 13.5 25.328 -0.42 1 97.62 72 MET B C 1
ATOM 3092 O O . MET B 1 72 ? 13.328 24.859 -1.548 1 97.62 72 MET B O 1
ATOM 3096 N N . GLY B 1 73 ? 13.086 24.688 0.71 1 98.06 73 GLY B N 1
ATOM 3097 C CA . GLY B 1 73 ? 12.078 23.641 0.671 1 98.06 73 GLY B CA 1
ATOM 3098 C C . GLY B 1 73 ? 10.664 24.156 0.876 1 98.06 73 GLY B C 1
ATOM 3099 O O . GLY B 1 73 ? 10.43 25 1.754 1 98.06 73 GLY B O 1
ATOM 3100 N N . ILE B 1 74 ? 9.742 23.703 0.042 1 97.56 74 ILE B N 1
ATOM 3101 C CA . ILE B 1 74 ? 8.367 24.203 0.095 1 97.56 74 ILE B CA 1
ATOM 3102 C C . ILE B 1 74 ? 7.414 23.031 0.381 1 97.56 74 ILE B C 1
ATOM 3104 O O . ILE B 1 74 ? 7.395 22.047 -0.355 1 97.56 74 ILE B O 1
ATOM 3108 N N . GLY B 1 75 ? 6.738 23.078 1.476 1 96.12 75 GLY B N 1
ATOM 3109 C CA . GLY B 1 75 ? 5.617 22.203 1.779 1 96.12 75 GLY B CA 1
ATOM 3110 C C . GLY B 1 75 ? 4.27 22.828 1.476 1 96.12 75 GLY B C 1
ATOM 3111 O O . GLY B 1 75 ? 3.879 23.797 2.117 1 96.12 75 GLY B O 1
ATOM 3112 N N . PHE B 1 76 ? 3.582 22.266 0.513 1 92.75 76 PHE B N 1
ATOM 3113 C CA . PHE B 1 76 ? 2.346 22.859 0.01 1 92.75 76 PHE B CA 1
ATOM 3114 C C . PHE B 1 76 ? 1.137 22.062 0.492 1 92.75 76 PHE B C 1
ATOM 3116 O O . PHE B 1 76 ? 1.102 20.844 0.369 1 92.75 76 PHE B O 1
ATOM 3123 N N . GLY B 1 77 ? 0.168 22.812 1.041 1 87.69 77 GLY B N 1
ATOM 3124 C CA . GLY B 1 77 ? -1.062 22.188 1.5 1 87.69 77 GLY B CA 1
ATOM 3125 C C . GLY B 1 77 ? -1.964 21.734 0.366 1 87.69 77 GLY B C 1
ATOM 3126 O O . GLY B 1 77 ? -3.057 22.266 0.184 1 87.69 77 GLY B O 1
ATOM 3127 N N . GLY B 1 78 ? -1.582 20.75 -0.331 1 82.19 78 GLY B N 1
ATOM 3128 C CA . GLY B 1 78 ? -2.326 20.25 -1.476 1 82.19 78 GLY B CA 1
ATOM 3129 C C . GLY B 1 78 ? -1.475 19.422 -2.426 1 82.19 78 GLY B C 1
ATOM 3130 O O . GLY B 1 78 ? -0.295 19.188 -2.162 1 82.19 78 GLY B O 1
ATOM 3131 N N . PRO B 1 79 ? -2.135 18.969 -3.494 1 82.25 79 PRO B N 1
ATOM 3132 C CA . PRO B 1 79 ? -1.407 18.156 -4.473 1 82.25 79 PRO B CA 1
ATOM 3133 C C . PRO B 1 79 ? -0.357 18.953 -5.238 1 82.25 79 PRO B C 1
ATOM 3135 O O . PRO B 1 79 ? -0.541 20.156 -5.477 1 82.25 79 PRO B O 1
ATOM 3138 N N . VAL B 1 80 ? 0.741 18.25 -5.59 1 89.06 80 VAL B N 1
ATOM 3139 C CA . VAL B 1 80 ? 1.827 18.906 -6.312 1 89.06 80 VAL B CA 1
ATOM 3140 C C . VAL B 1 80 ? 2.342 17.984 -7.418 1 89.06 80 VAL B C 1
ATOM 3142 O O . VAL B 1 80 ? 2.064 16.781 -7.418 1 89.06 80 VAL B O 1
ATOM 3145 N N . ASP B 1 81 ? 2.885 18.578 -8.391 1 86.75 81 ASP B N 1
ATOM 3146 C CA . ASP B 1 81 ? 3.801 17.906 -9.305 1 86.75 81 ASP B CA 1
ATOM 3147 C C . ASP B 1 81 ? 5.254 18.203 -8.945 1 86.75 81 ASP B C 1
ATOM 3149 O O . ASP B 1 81 ? 5.812 19.203 -9.406 1 86.75 81 ASP B O 1
ATOM 3153 N N . ALA B 1 82 ? 5.805 17.359 -8.164 1 88.06 82 ALA B N 1
ATOM 3154 C CA . ALA B 1 82 ? 7.121 17.609 -7.582 1 88.06 82 ALA B CA 1
ATOM 3155 C C . ALA B 1 82 ? 8.203 17.609 -8.656 1 88.06 82 ALA B C 1
ATOM 3157 O O . ALA B 1 82 ? 9.18 18.359 -8.562 1 88.06 82 ALA B O 1
ATOM 3158 N N . ASP B 1 83 ? 8.055 16.844 -9.672 1 84.75 83 ASP B N 1
ATOM 3159 C CA . ASP B 1 83 ? 9.039 16.781 -10.742 1 84.75 83 ASP B CA 1
ATOM 3160 C C . ASP B 1 83 ? 9.086 18.094 -11.531 1 84.75 83 ASP B C 1
ATOM 3162 O O . ASP B 1 83 ? 10.164 18.562 -11.891 1 84.75 83 ASP B O 1
ATOM 3166 N N . ARG B 1 84 ? 7.91 18.641 -11.734 1 88.31 84 ARG B N 1
ATOM 3167 C CA . ARG B 1 84 ? 7.832 19.875 -12.492 1 88.31 84 ARG B CA 1
ATOM 3168 C C . ARG B 1 84 ? 8.008 21.094 -11.578 1 88.31 84 ARG B C 1
ATOM 3170 O O . ARG B 1 84 ? 8.195 22.219 -12.055 1 88.31 84 ARG B O 1
ATOM 3177 N N . GLY B 1 85 ? 7.855 20.797 -10.289 1 92.5 85 GLY B N 1
ATOM 3178 C CA . GLY B 1 85 ? 7.938 21.891 -9.328 1 92.5 85 GLY B CA 1
ATOM 3179 C C . GLY B 1 85 ? 6.715 22.797 -9.352 1 92.5 85 GLY B C 1
ATOM 3180 O O . GLY B 1 85 ? 6.824 24 -9.148 1 92.5 85 GLY B O 1
ATOM 3181 N N . CYS B 1 86 ? 5.535 22.156 -9.641 1 92.94 86 CYS B N 1
ATOM 3182 C CA . CYS B 1 86 ? 4.301 22.922 -9.766 1 92.94 86 CYS B CA 1
ATOM 3183 C C . CYS B 1 86 ? 3.268 22.453 -8.75 1 92.94 86 CYS B C 1
ATOM 3185 O O . CYS B 1 86 ? 3.197 21.266 -8.422 1 92.94 86 CYS B O 1
ATOM 3187 N N . THR B 1 87 ? 2.523 23.453 -8.25 1 88.25 87 THR B N 1
ATOM 3188 C CA . THR B 1 87 ? 1.343 23.109 -7.465 1 88.25 87 THR B CA 1
ATOM 3189 C C . THR B 1 87 ? 0.196 22.672 -8.367 1 88.25 87 THR B C 1
ATOM 3191 O O . THR B 1 87 ? 0.195 22.953 -9.562 1 88.25 87 THR B O 1
ATOM 3194 N N . MET B 1 88 ? -0.623 21.844 -7.836 1 83.94 88 MET B N 1
ATOM 3195 C CA . MET B 1 88 ? -1.828 21.438 -8.555 1 83.94 88 MET B CA 1
ATOM 3196 C C . MET B 1 88 ? -3.076 22 -7.879 1 83.94 88 MET B C 1
ATOM 3198 O O . MET B 1 88 ? -2.982 22.703 -6.871 1 83.94 88 MET B O 1
ATOM 3202 N N . THR B 1 89 ? -4.172 21.781 -8.562 1 77.5 89 THR B N 1
ATOM 3203 C CA . THR B 1 89 ? -5.414 22.312 -8.016 1 77.5 89 THR B CA 1
ATOM 3204 C C . THR B 1 89 ? -5.648 21.781 -6.602 1 77.5 89 THR B C 1
ATOM 3206 O O . THR B 1 89 ? -5.508 20.578 -6.348 1 77.5 89 THR B O 1
ATOM 3209 N N . SER B 1 90 ? -5.848 22.766 -5.715 1 74.38 90 SER B N 1
ATOM 3210 C CA . SER B 1 90 ? -6.078 22.422 -4.312 1 74.38 90 SER B CA 1
ATOM 3211 C C . SER B 1 90 ? -7.387 23.016 -3.811 1 74.38 90 SER B C 1
ATOM 3213 O O . SER B 1 90 ? -7.75 24.141 -4.18 1 74.38 90 SER B O 1
ATOM 3215 N N . HIS B 1 91 ? -8.086 22.203 -3.074 1 66.56 91 HIS B N 1
ATOM 3216 C CA . HIS B 1 91 ? -9.305 22.703 -2.445 1 66.56 91 HIS B CA 1
ATOM 3217 C C . HIS B 1 91 ? -8.984 23.516 -1.202 1 66.56 91 HIS B C 1
ATOM 3219 O O . HIS B 1 91 ? -9.82 24.312 -0.747 1 66.56 91 HIS B O 1
ATOM 3225 N N . GLN B 1 92 ? -7.816 23.406 -0.763 1 67.38 92 GLN B N 1
ATOM 3226 C CA . GLN B 1 92 ? -7.438 24.078 0.477 1 67.38 92 GLN B CA 1
ATOM 3227 C C . GLN B 1 92 ? -6.844 25.453 0.2 1 67.38 92 GLN B C 1
ATOM 3229 O O . GLN B 1 92 ? -6.996 26.375 1.005 1 67.38 92 GLN B O 1
ATOM 3234 N N . VAL B 1 93 ? -6.125 25.516 -0.924 1 72.25 93 VAL B N 1
ATOM 3235 C CA . VAL B 1 93 ? -5.438 26.75 -1.258 1 72.25 93 VAL B CA 1
ATOM 3236 C C . VAL B 1 93 ? -5.852 27.219 -2.654 1 72.25 93 VAL B C 1
ATOM 3238 O O . VAL B 1 93 ? -5.488 26.594 -3.652 1 72.25 93 VAL B O 1
ATOM 3241 N N . ALA B 1 94 ? -6.539 28.328 -2.678 1 71.5 94 ALA B N 1
ATOM 3242 C CA . ALA B 1 94 ? -7.098 28.781 -3.951 1 71.5 94 ALA B CA 1
ATOM 3243 C C . ALA B 1 94 ? -6.07 29.578 -4.75 1 71.5 94 ALA B C 1
ATOM 3245 O O . ALA B 1 94 ? -5.199 30.234 -4.176 1 71.5 94 ALA B O 1
ATOM 3246 N N . GLY B 1 95 ? -6.066 29.438 -6.004 1 77.19 95 GLY B N 1
ATOM 3247 C CA . GLY B 1 95 ? -5.34 30.328 -6.895 1 77.19 95 GLY B CA 1
ATOM 3248 C C . GLY B 1 95 ? -3.975 29.797 -7.285 1 77.19 95 GLY B C 1
ATOM 3249 O O . GLY B 1 95 ? -3.178 30.516 -7.895 1 77.19 95 GLY B O 1
ATOM 3250 N N . TRP B 1 96 ? -3.713 28.484 -6.941 1 83.5 96 TRP B N 1
ATOM 3251 C CA . TRP B 1 96 ? -2.377 27.953 -7.172 1 83.5 96 TRP B CA 1
ATOM 3252 C C . TRP B 1 96 ? -2.391 26.922 -8.297 1 83.5 96 TRP B C 1
ATOM 3254 O O . TRP B 1 96 ? -1.444 26.156 -8.453 1 83.5 96 TRP B O 1
ATOM 3264 N N . ASP B 1 97 ? -3.398 26.938 -9.07 1 83.62 97 ASP B N 1
ATOM 3265 C CA . ASP B 1 97 ? -3.564 25.906 -10.094 1 83.62 97 ASP B CA 1
ATOM 3266 C C . ASP B 1 97 ? -2.404 25.906 -11.086 1 83.62 97 ASP B C 1
ATOM 3268 O O . ASP B 1 97 ? -2.178 26.906 -11.766 1 83.62 97 ASP B O 1
ATOM 3272 N N . ASP B 1 98 ? -1.659 24.828 -11.117 1 87.31 98 ASP B N 1
ATOM 3273 C CA . ASP B 1 98 ? -0.531 24.578 -12.008 1 87.31 98 ASP B CA 1
ATOM 3274 C C . ASP B 1 98 ? 0.511 25.688 -11.898 1 87.31 98 ASP B C 1
ATOM 3276 O O . ASP B 1 98 ? 1.077 26.125 -12.906 1 87.31 98 ASP B O 1
ATOM 3280 N N . PHE B 1 99 ? 0.677 26.203 -10.789 1 90.38 99 PHE B N 1
ATOM 3281 C CA . PHE B 1 99 ? 1.626 27.281 -10.57 1 90.38 99 PHE B CA 1
ATOM 3282 C C . PHE B 1 99 ? 3.041 26.734 -10.414 1 90.38 99 PHE B C 1
ATOM 3284 O O . PHE B 1 99 ? 3.293 25.891 -9.57 1 90.38 99 PHE B O 1
ATOM 3291 N N . PRO B 1 100 ? 3.963 27.25 -11.258 1 95.19 100 PRO B N 1
ATOM 3292 C CA . PRO B 1 100 ? 5.355 26.797 -11.172 1 95.19 100 PRO B CA 1
ATOM 3293 C C . PRO B 1 100 ? 6.121 27.469 -10.031 1 95.19 100 PRO B C 1
ATOM 3295 O O . PRO B 1 100 ? 7.012 28.281 -10.281 1 95.19 100 PRO B O 1
ATOM 3298 N N . ILE B 1 101 ? 5.938 27.047 -8.844 1 95.31 101 ILE B N 1
ATOM 3299 C CA . ILE B 1 101 ? 6.383 27.734 -7.641 1 95.31 101 ILE B CA 1
ATOM 3300 C C . ILE B 1 101 ? 7.898 27.641 -7.512 1 95.31 101 ILE B C 1
ATOM 3302 O O . ILE B 1 101 ? 8.547 28.547 -6.984 1 95.31 101 ILE B O 1
ATOM 3306 N N . VAL B 1 102 ? 8.477 26.578 -7.965 1 97.06 102 VAL B N 1
ATOM 3307 C CA . VAL B 1 102 ? 9.922 26.406 -7.887 1 97.06 102 VAL B CA 1
ATOM 3308 C C . VAL B 1 102 ? 10.617 27.375 -8.836 1 97.06 102 VAL B C 1
ATOM 3310 O O . VAL B 1 102 ? 11.57 28.047 -8.453 1 97.06 102 VAL B O 1
ATOM 3313 N N . ASP B 1 103 ? 10.086 27.453 -10.047 1 97.06 103 ASP B N 1
ATOM 3314 C CA . ASP B 1 103 ? 10.609 28.422 -11.008 1 97.06 103 ASP B CA 1
ATOM 3315 C C . ASP B 1 103 ? 10.422 29.844 -10.508 1 97.06 103 ASP B C 1
ATOM 3317 O O . ASP B 1 103 ? 11.312 30.688 -10.648 1 97.06 103 ASP B O 1
ATOM 3321 N N . TRP B 1 104 ? 9.258 30.047 -9.992 1 96.56 104 TRP B N 1
ATOM 3322 C CA . TRP B 1 104 ? 8.969 31.375 -9.453 1 96.56 104 TRP B CA 1
ATOM 3323 C C . TRP B 1 104 ? 9.984 31.766 -8.383 1 96.56 104 TRP B C 1
ATOM 3325 O O . TRP B 1 104 ? 10.477 32.906 -8.367 1 96.56 104 TRP B O 1
ATOM 3335 N N . ALA B 1 105 ? 10.297 30.891 -7.461 1 97.06 105 ALA B N 1
ATOM 3336 C CA . ALA B 1 105 ? 11.258 31.156 -6.391 1 97.06 105 ALA B CA 1
ATOM 3337 C C . ALA B 1 105 ? 12.633 31.484 -6.961 1 97.06 105 ALA B C 1
ATOM 3339 O O . ALA B 1 105 ? 13.289 32.406 -6.512 1 97.06 105 ALA B O 1
ATOM 3340 N N . ALA B 1 106 ? 13.031 30.75 -7.914 1 97.25 106 ALA B N 1
ATOM 3341 C CA . ALA B 1 106 ? 14.336 30.953 -8.547 1 97.25 106 ALA B CA 1
ATOM 3342 C C . ALA B 1 106 ? 14.383 32.312 -9.266 1 97.25 106 ALA B C 1
ATOM 3344 O O . ALA B 1 106 ? 15.375 33.031 -9.164 1 97.25 106 ALA B O 1
ATOM 3345 N N . GLU B 1 107 ? 13.375 32.625 -9.969 1 97.25 107 GLU B N 1
ATOM 3346 C CA . GLU B 1 107 ? 13.344 33.844 -10.805 1 97.25 107 GLU B CA 1
ATOM 3347 C C . GLU B 1 107 ? 13.141 35.094 -9.961 1 97.25 107 GLU B C 1
ATOM 3349 O O . GLU B 1 107 ? 13.75 36.125 -10.219 1 97.25 107 GLU B O 1
ATOM 3354 N N . THR B 1 108 ? 12.281 35.031 -9.016 1 96.81 108 THR B N 1
ATOM 3355 C CA . THR B 1 108 ? 11.867 36.188 -8.25 1 96.81 108 THR B CA 1
ATOM 3356 C C . THR B 1 108 ? 12.781 36.406 -7.043 1 96.81 108 THR B C 1
ATOM 3358 O O . THR B 1 108 ? 13.117 37.531 -6.699 1 96.81 108 THR B O 1
ATOM 3361 N N . LEU B 1 109 ? 13.109 35.281 -6.379 1 97.25 109 LEU B N 1
ATOM 3362 C CA . LEU B 1 109 ? 13.883 35.406 -5.148 1 97.25 109 LEU B CA 1
ATOM 3363 C C . LEU B 1 109 ? 15.352 35.062 -5.402 1 97.25 109 LEU B C 1
ATOM 3365 O O . LEU B 1 109 ? 16.203 35.344 -4.559 1 97.25 109 LEU B O 1
ATOM 3369 N N . GLY B 1 110 ? 15.625 34.438 -6.527 1 97.31 110 GLY B N 1
ATOM 3370 C CA . GLY B 1 110 ? 16.984 34 -6.805 1 97.31 110 GLY B CA 1
ATOM 3371 C C . GLY B 1 110 ? 17.422 32.812 -5.969 1 97.31 110 GLY B C 1
ATOM 3372 O O . GLY B 1 110 ? 18.609 32.625 -5.727 1 97.31 110 GLY B O 1
ATOM 3373 N N . ILE B 1 111 ? 16.516 32.094 -5.453 1 97.56 111 ILE B N 1
ATOM 3374 C CA . ILE B 1 111 ? 16.781 30.938 -4.582 1 97.56 111 ILE B CA 1
ATOM 3375 C C . ILE B 1 111 ? 16.234 29.672 -5.207 1 97.56 111 ILE B C 1
ATOM 3377 O O . ILE B 1 111 ? 15.039 29.578 -5.5 1 97.56 111 ILE B O 1
ATOM 3381 N N . PRO B 1 112 ? 17.141 28.641 -5.449 1 97.5 112 PRO B N 1
ATOM 3382 C CA . PRO B 1 112 ? 16.609 27.359 -5.93 1 97.5 112 PRO B CA 1
ATOM 3383 C C . PRO B 1 112 ? 15.625 26.719 -4.945 1 97.5 112 PRO B C 1
ATOM 3385 O O . PRO B 1 112 ? 15.758 26.906 -3.734 1 97.5 112 PRO B O 1
ATOM 3388 N N . GLY B 1 113 ? 14.648 26 -5.508 1 97.44 113 GLY B N 1
ATOM 3389 C CA . GLY B 1 113 ? 13.633 25.438 -4.633 1 97.44 113 GLY B CA 1
ATOM 3390 C C . GLY B 1 113 ? 13.352 23.969 -4.898 1 97.44 113 GLY B C 1
ATOM 3391 O O . GLY B 1 113 ? 13.758 23.438 -5.93 1 97.44 113 GLY B O 1
ATOM 3392 N N . ILE B 1 114 ? 12.773 23.312 -3.951 1 96.62 114 ILE B N 1
ATOM 3393 C CA . ILE B 1 114 ? 12.203 21.969 -4.055 1 96.62 114 ILE B CA 1
ATOM 3394 C C . ILE B 1 114 ? 10.828 21.938 -3.398 1 96.62 114 ILE B C 1
ATOM 3396 O O . ILE B 1 114 ? 10.609 22.594 -2.371 1 96.62 114 ILE B O 1
ATOM 3400 N N . LEU B 1 115 ? 9.906 21.219 -4.082 1 95.5 115 LEU B N 1
ATOM 3401 C CA . LEU B 1 115 ? 8.5 21.25 -3.691 1 95.5 115 LEU B CA 1
ATOM 3402 C C . LEU B 1 115 ? 8.008 19.844 -3.328 1 95.5 115 LEU B C 1
ATOM 3404 O O . LEU B 1 115 ? 8.312 18.875 -4.023 1 95.5 115 LEU B O 1
ATOM 3408 N N . GLN B 1 116 ? 7.305 19.766 -2.211 1 94.5 116 GLN B N 1
ATOM 3409 C CA . GLN B 1 116 ? 6.547 18.578 -1.834 1 94.5 116 GLN B CA 1
ATOM 3410 C C . GLN B 1 116 ? 5.199 18.953 -1.227 1 94.5 116 GLN B C 1
ATOM 3412 O O . GLN B 1 116 ? 5 20.094 -0.799 1 94.5 116 GLN B O 1
ATOM 3417 N N . ASN B 1 117 ? 4.293 18.031 -1.285 1 92.25 117 ASN B N 1
ATOM 3418 C CA . ASN B 1 117 ? 3.043 18.281 -0.57 1 92.25 117 ASN B CA 1
ATOM 3419 C C . ASN B 1 117 ? 3.246 18.234 0.942 1 92.25 117 ASN B C 1
ATOM 3421 O O . ASN B 1 117 ? 4.266 17.734 1.424 1 92.25 117 ASN B O 1
ATOM 3425 N N . ASP B 1 118 ? 2.352 18.75 1.68 1 92.75 118 ASP B N 1
ATOM 3426 C CA . ASP B 1 118 ? 2.477 18.953 3.121 1 92.75 118 ASP B CA 1
ATOM 3427 C C . ASP B 1 118 ? 2.609 17.609 3.848 1 92.75 118 ASP B C 1
ATOM 3429 O O . ASP B 1 118 ? 3.398 17.484 4.785 1 92.75 118 ASP B O 1
ATOM 3433 N N . ALA B 1 119 ? 1.891 16.609 3.465 1 95 119 ALA B N 1
ATOM 3434 C CA . ALA B 1 119 ? 1.954 15.312 4.145 1 95 119 ALA B CA 1
ATOM 3435 C C . ALA B 1 119 ? 3.33 14.68 3.98 1 95 119 ALA B C 1
ATOM 3437 O O . ALA B 1 119 ? 3.893 14.148 4.941 1 95 119 ALA B O 1
ATOM 3438 N N . ASP B 1 120 ? 3.852 14.734 2.789 1 96.62 120 ASP B N 1
ATOM 3439 C CA . ASP B 1 120 ? 5.199 14.219 2.545 1 96.62 120 ASP B CA 1
ATOM 3440 C C . ASP B 1 120 ? 6.238 15.008 3.34 1 96.62 120 ASP B C 1
ATOM 3442 O O . ASP B 1 120 ? 7.168 14.43 3.902 1 96.62 120 ASP B O 1
ATOM 3446 N N . THR B 1 121 ? 6.039 16.266 3.338 1 97.06 121 THR B N 1
ATOM 3447 C CA . THR B 1 121 ? 6.949 17.141 4.07 1 97.06 121 THR B CA 1
ATOM 3448 C C . THR B 1 121 ? 6.902 16.828 5.566 1 97.06 121 THR B C 1
ATOM 3450 O O . THR B 1 121 ? 7.945 16.766 6.223 1 97.06 121 THR B O 1
ATOM 3453 N N . ALA B 1 122 ? 5.734 16.656 6.051 1 97.69 122 ALA B N 1
ATOM 3454 C CA . ALA B 1 122 ? 5.559 16.281 7.449 1 97.69 122 ALA B CA 1
ATOM 3455 C C . ALA B 1 122 ? 6.191 14.93 7.742 1 97.69 122 ALA B C 1
ATOM 3457 O O . ALA B 1 122 ? 6.84 14.742 8.773 1 97.69 122 ALA B O 1
ATOM 3458 N N . ALA B 1 123 ? 6 14.008 6.852 1 98.5 123 ALA B N 1
ATOM 3459 C CA . ALA B 1 123 ? 6.594 12.68 6.996 1 98.5 123 ALA B CA 1
ATOM 3460 C C . ALA B 1 123 ? 8.109 12.773 7.113 1 98.5 123 ALA B C 1
ATOM 3462 O O . ALA B 1 123 ? 8.711 12.117 7.969 1 98.5 123 ALA B O 1
ATOM 3463 N N . LEU B 1 124 ? 8.648 13.562 6.289 1 97.94 124 LEU B N 1
ATOM 3464 C CA . LEU B 1 124 ? 10.094 13.742 6.301 1 97.94 124 LEU B CA 1
ATOM 3465 C C . LEU B 1 124 ? 10.562 14.289 7.648 1 97.94 124 LEU B C 1
ATOM 3467 O O . LEU B 1 124 ? 11.547 13.812 8.211 1 97.94 124 LEU B O 1
ATOM 3471 N N . ALA B 1 125 ? 9.836 15.258 8.148 1 98.19 125 ALA B N 1
ATOM 3472 C CA . ALA B 1 125 ? 10.188 15.867 9.43 1 98.19 125 ALA B CA 1
ATOM 3473 C C . ALA B 1 125 ? 10.148 14.836 10.555 1 98.19 125 ALA B C 1
ATOM 3475 O O . ALA B 1 125 ? 11.086 14.734 11.344 1 98.19 125 ALA B O 1
ATOM 3476 N N . GLU B 1 126 ? 9.078 14.102 10.609 1 98.5 126 GLU B N 1
ATOM 3477 C CA . GLU B 1 126 ? 8.93 13.117 11.672 1 98.5 126 GLU B CA 1
ATOM 3478 C C . GLU B 1 126 ? 9.984 12.016 11.562 1 98.5 126 GLU B C 1
ATOM 3480 O O . GLU B 1 126 ? 10.445 11.484 12.578 1 98.5 126 GLU B O 1
ATOM 3485 N N . ALA B 1 127 ? 10.359 11.664 10.367 1 98 127 ALA B N 1
ATOM 3486 C CA . ALA B 1 127 ? 11.375 10.641 10.148 1 98 127 ALA B CA 1
ATOM 3487 C C . ALA B 1 127 ? 12.75 11.133 10.594 1 98 127 ALA B C 1
ATOM 3489 O O . ALA B 1 127 ? 13.555 10.359 11.109 1 98 127 ALA B O 1
ATOM 3490 N N . HIS B 1 128 ? 13.008 12.367 10.438 1 96.62 128 HIS B N 1
ATOM 3491 C CA . HIS B 1 128 ? 14.328 12.906 10.727 1 96.62 128 HIS B CA 1
ATOM 3492 C C . HIS B 1 128 ? 14.43 13.383 12.172 1 96.62 128 HIS B C 1
ATOM 3494 O O . HIS B 1 128 ? 15.469 13.227 12.812 1 96.62 128 HIS B O 1
ATOM 3500 N N . TYR B 1 129 ? 13.305 14.016 12.648 1 96.56 129 TYR B N 1
ATOM 3501 C CA . TYR B 1 129 ? 13.43 14.789 13.875 1 96.56 129 TYR B CA 1
ATOM 3502 C C . TYR B 1 129 ? 12.398 14.344 14.906 1 96.56 129 TYR B C 1
ATOM 3504 O O . TYR B 1 129 ? 12.469 14.734 16.078 1 96.56 129 TYR B O 1
ATOM 3512 N N . GLY B 1 130 ? 11.516 13.562 14.531 1 97.88 130 GLY B N 1
ATOM 3513 C CA . GLY B 1 130 ? 10.391 13.273 15.406 1 97.88 130 GLY B CA 1
ATOM 3514 C C . GLY B 1 130 ? 10.258 11.805 15.75 1 97.88 130 GLY B C 1
ATOM 3515 O O . GLY B 1 130 ? 11.258 11.141 16.047 1 97.88 130 GLY B O 1
ATOM 3516 N N . ALA B 1 131 ? 9.023 11.312 15.719 1 98.5 131 ALA B N 1
ATOM 3517 C CA . ALA B 1 131 ? 8.672 9.992 16.25 1 98.5 131 ALA B CA 1
ATOM 3518 C C . ALA B 1 131 ? 9.141 8.883 15.305 1 98.5 131 ALA B C 1
ATOM 3520 O O . ALA B 1 131 ? 9.156 7.711 15.68 1 98.5 131 ALA B O 1
ATOM 3521 N N . GLY B 1 132 ? 9.539 9.219 14.117 1 98.06 132 GLY B N 1
ATOM 3522 C CA . GLY B 1 132 ? 10.016 8.242 13.156 1 98.06 132 GLY B CA 1
ATOM 3523 C C . GLY B 1 132 ? 11.531 8.109 13.148 1 98.06 132 GLY B C 1
ATOM 3524 O O . GLY B 1 132 ? 12.086 7.336 12.359 1 98.06 132 GLY B O 1
ATOM 3525 N N . ARG B 1 133 ? 12.195 8.867 14.016 1 97.25 133 ARG B N 1
ATOM 3526 C CA . ARG B 1 133 ? 13.656 8.836 14.047 1 97.25 133 ARG B CA 1
ATOM 3527 C C . ARG B 1 133 ? 14.164 7.445 14.406 1 97.25 133 ARG B C 1
ATOM 3529 O O . ARG B 1 133 ? 13.648 6.809 15.32 1 97.25 133 ARG B O 1
ATOM 3536 N N . GLY B 1 134 ? 15.195 6.961 13.656 1 96.75 134 GLY B N 1
ATOM 3537 C CA . GLY B 1 134 ? 15.82 5.684 13.953 1 96.75 134 GLY B CA 1
ATOM 3538 C C . GLY B 1 134 ? 15.219 4.527 13.18 1 96.75 134 GLY B C 1
ATOM 3539 O O . GLY B 1 134 ? 15.703 3.398 13.258 1 96.75 134 GLY B O 1
ATOM 3540 N N . PHE B 1 135 ? 14.188 4.824 12.398 1 96.56 135 PHE B N 1
ATOM 3541 C CA . PHE B 1 135 ? 13.539 3.783 11.617 1 96.56 135 PHE B CA 1
ATOM 3542 C C . PHE B 1 135 ? 13.758 4.008 10.125 1 96.56 135 PHE B C 1
ATOM 3544 O O . PHE B 1 135 ? 13.727 5.145 9.648 1 96.56 135 PHE B O 1
ATOM 3551 N N . ASP B 1 136 ? 13.945 2.961 9.375 1 95.19 136 ASP B N 1
ATOM 3552 C CA . ASP B 1 136 ? 14.25 3.031 7.953 1 95.19 136 ASP B CA 1
ATO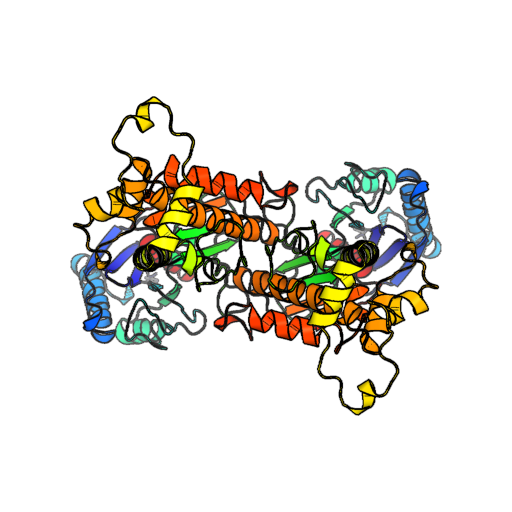M 3553 C C . ASP B 1 136 ? 12.984 3.223 7.129 1 95.19 136 ASP B C 1
ATOM 3555 O O . ASP B 1 136 ? 13.008 3.867 6.078 1 95.19 136 ASP B O 1
ATOM 3559 N N . THR B 1 137 ? 11.953 2.576 7.559 1 97.06 137 THR B N 1
ATOM 3560 C CA . THR B 1 137 ? 10.664 2.666 6.887 1 97.06 137 THR B CA 1
ATOM 3561 C C . THR B 1 137 ? 9.609 3.268 7.816 1 97.06 137 THR B C 1
ATOM 3563 O O . THR B 1 137 ? 9.234 2.652 8.812 1 97.06 137 THR B O 1
ATOM 3566 N N . VAL B 1 138 ? 9.164 4.508 7.461 1 98.38 138 VAL B N 1
ATOM 3567 C CA . VAL B 1 138 ? 8.211 5.254 8.281 1 98.38 138 VAL B CA 1
ATOM 3568 C C . VAL B 1 138 ? 7.016 5.68 7.426 1 98.38 138 VAL B C 1
ATOM 3570 O O . VAL B 1 138 ? 7.188 6.137 6.293 1 98.38 138 VAL B O 1
ATOM 3573 N N . PHE B 1 139 ? 5.863 5.387 7.887 1 98.81 139 PHE B N 1
ATOM 3574 C CA . PHE B 1 139 ? 4.648 5.91 7.277 1 98.81 139 PHE B CA 1
ATOM 3575 C C . PHE B 1 139 ? 3.996 6.957 8.172 1 98.81 139 PHE B C 1
ATOM 3577 O O . PHE B 1 139 ? 3.758 6.703 9.359 1 98.81 139 PHE B O 1
ATOM 3584 N N . TYR B 1 140 ? 3.801 8.172 7.629 1 98.81 140 TYR B N 1
ATOM 3585 C CA . TYR B 1 140 ? 3.166 9.266 8.352 1 98.81 140 TYR B CA 1
ATOM 3586 C C . TYR B 1 140 ? 1.738 9.484 7.871 1 98.81 140 TYR B C 1
ATOM 3588 O O . TYR B 1 140 ? 1.467 9.422 6.668 1 98.81 140 TYR B O 1
ATOM 3596 N N . ILE B 1 141 ? 0.849 9.719 8.805 1 98.69 141 ILE B N 1
ATOM 3597 C CA . ILE B 1 141 ? -0.546 10.031 8.508 1 98.69 141 ILE B CA 1
ATOM 3598 C C . ILE B 1 141 ? -0.948 11.312 9.234 1 98.69 141 ILE B C 1
ATOM 3600 O O . ILE B 1 141 ? -0.741 11.445 10.438 1 98.69 141 ILE B O 1
ATOM 3604 N N . THR B 1 142 ? -1.434 12.258 8.508 1 96.62 142 THR B N 1
ATOM 3605 C CA . THR B 1 142 ? -2.057 13.422 9.133 1 96.62 142 THR B CA 1
ATOM 3606 C C . THR B 1 142 ? -3.576 13.344 9.031 1 96.62 142 THR B C 1
ATOM 3608 O O . THR B 1 142 ? -4.121 13.125 7.945 1 96.62 142 THR B O 1
ATOM 3611 N N . VAL B 1 143 ? -4.234 13.391 10.172 1 96.81 143 VAL B N 1
ATOM 3612 C CA . VAL B 1 143 ? -5.695 13.375 10.227 1 96.81 143 VAL B CA 1
ATOM 3613 C C . VAL B 1 143 ? -6.203 14.727 10.711 1 96.81 143 VAL B C 1
ATOM 3615 O O . VAL B 1 143 ? -6.262 14.984 11.922 1 96.81 143 VAL B O 1
ATOM 3618 N N . GLY B 1 144 ? -6.523 15.562 9.844 1 92.19 144 GLY B N 1
ATOM 3619 C CA . GLY B 1 144 ? -7.094 16.875 10.086 1 92.19 144 GLY B CA 1
ATOM 3620 C C . GLY B 1 144 ? -8.383 17.125 9.32 1 92.19 144 GLY B C 1
ATOM 3621 O O . GLY B 1 144 ? -9.289 16.297 9.352 1 92.19 144 GLY B O 1
ATOM 3622 N N . SER B 1 145 ? -8.43 18.328 8.648 1 87.75 145 SER B N 1
ATOM 3623 C CA . SER B 1 145 ? -9.586 18.547 7.781 1 87.75 145 SER B CA 1
ATOM 3624 C C . SER B 1 145 ? -9.695 17.453 6.723 1 87.75 145 SER B C 1
ATOM 3626 O O . SER B 1 145 ? -10.797 17.047 6.359 1 87.75 145 SER B O 1
ATOM 3628 N N . GLY B 1 146 ? -8.586 17.047 6.242 1 91.06 146 GLY B N 1
ATOM 3629 C CA . GLY B 1 146 ? -8.453 15.875 5.383 1 91.06 146 GLY B CA 1
ATOM 3630 C C . GLY B 1 146 ? -7.527 14.82 5.949 1 91.06 146 GLY B C 1
ATOM 3631 O O . GLY B 1 146 ? -7.191 14.852 7.133 1 91.06 146 GLY B O 1
ATOM 3632 N N . ILE B 1 147 ? -7.254 13.828 5.145 1 95.19 147 ILE B N 1
ATOM 3633 C CA . ILE B 1 147 ? -6.301 12.797 5.551 1 95.19 147 ILE B CA 1
ATOM 3634 C C . ILE B 1 147 ? -5.215 12.656 4.488 1 95.19 147 ILE B C 1
ATOM 3636 O O . ILE B 1 147 ? -5.508 12.398 3.318 1 95.19 147 ILE B O 1
ATOM 3640 N N . GLY B 1 148 ? -3.98 12.914 4.859 1 94.94 148 GLY B N 1
ATOM 3641 C CA . GLY B 1 148 ? -2.82 12.75 4 1 94.94 148 GLY B CA 1
ATOM 3642 C C . GLY B 1 148 ? -1.828 11.727 4.52 1 94.94 148 GLY B C 1
ATOM 3643 O O . GLY B 1 148 ? -1.865 11.359 5.699 1 94.94 148 GLY B O 1
ATOM 3644 N N . GLY B 1 149 ? -0.982 11.258 3.631 1 97.12 149 GLY B N 1
ATOM 3645 C CA . GLY B 1 149 ? 0.049 10.305 4.008 1 97.12 149 GLY B CA 1
ATOM 3646 C C . GLY B 1 149 ? 1.38 10.57 3.328 1 97.12 149 GLY B C 1
ATOM 3647 O O . GLY B 1 149 ? 1.443 11.289 2.332 1 97.12 149 GLY B O 1
ATOM 3648 N N . GLY B 1 150 ? 2.408 10.117 3.945 1 97.81 150 GLY B N 1
ATOM 3649 C CA . GLY B 1 150 ? 3.758 10.102 3.406 1 97.81 150 GLY B CA 1
ATOM 3650 C C . GLY B 1 150 ? 4.539 8.859 3.789 1 97.81 150 GLY B C 1
ATOM 3651 O O . GLY B 1 150 ? 4.434 8.375 4.918 1 97.81 150 GLY B O 1
ATOM 3652 N N . LEU B 1 151 ? 5.219 8.32 2.828 1 98.06 151 LEU B N 1
ATOM 3653 C CA . LEU B 1 151 ? 6.07 7.156 3.039 1 98.06 151 LEU B CA 1
ATOM 3654 C C . LEU B 1 151 ? 7.543 7.535 2.932 1 98.06 151 LEU B C 1
ATOM 3656 O O . LEU B 1 151 ? 7.961 8.141 1.944 1 98.06 151 LEU B O 1
ATOM 3660 N N . ILE B 1 152 ? 8.258 7.258 3.99 1 97.69 152 ILE B N 1
ATOM 3661 C CA . ILE B 1 152 ? 9.695 7.504 4.016 1 97.69 152 ILE B CA 1
ATOM 3662 C C . ILE B 1 152 ? 10.445 6.176 3.957 1 97.69 152 ILE B C 1
ATOM 3664 O O . ILE B 1 152 ? 10.211 5.285 4.777 1 97.69 152 ILE B O 1
ATOM 3668 N N . LEU B 1 153 ? 11.273 6.023 2.984 1 95.94 153 LEU B N 1
ATOM 3669 C CA . LEU B 1 153 ? 12.18 4.891 2.848 1 95.94 153 LEU B CA 1
ATOM 3670 C C . LEU B 1 153 ? 13.633 5.355 2.898 1 95.94 153 LEU B C 1
ATOM 3672 O O . LEU B 1 153 ? 14.055 6.188 2.09 1 95.94 153 LEU B O 1
ATOM 3676 N N . GLY B 1 154 ? 14.422 4.879 3.807 1 93.94 154 GLY B N 1
ATOM 3677 C CA . GLY B 1 154 ? 15.82 5.27 3.924 1 93.94 154 GLY B CA 1
ATOM 3678 C C . GLY B 1 154 ? 16.016 6.758 4.129 1 93.94 154 GLY B C 1
ATOM 3679 O O . GLY B 1 154 ? 16.906 7.363 3.529 1 93.94 154 GLY B O 1
ATOM 3680 N N . GLY B 1 155 ? 15.094 7.305 4.773 1 94.75 155 GLY B N 1
ATOM 3681 C CA . GLY B 1 155 ? 15.211 8.711 5.129 1 94.75 155 GLY B CA 1
ATOM 3682 C C . GLY B 1 155 ? 14.773 9.648 4.02 1 94.75 155 GLY B C 1
ATOM 3683 O O . GLY B 1 155 ? 14.883 10.867 4.148 1 94.75 155 GLY B O 1
ATOM 3684 N N . GLN B 1 156 ? 14.242 9.102 2.928 1 93.5 156 GLN B N 1
ATOM 3685 C CA . GLN B 1 156 ? 13.805 9.914 1.802 1 93.5 156 GLN B CA 1
ATOM 3686 C C . GLN B 1 156 ? 12.32 9.695 1.513 1 93.5 156 GLN B C 1
ATOM 3688 O O . GLN B 1 156 ? 11.797 8.602 1.725 1 93.5 156 GLN B O 1
ATOM 3693 N N . VAL B 1 157 ? 11.711 10.75 0.964 1 94.56 157 VAL B N 1
ATOM 3694 C CA . VAL B 1 157 ? 10.312 10.641 0.575 1 94.56 157 VAL B CA 1
ATOM 3695 C C . VAL B 1 157 ? 10.18 9.664 -0.592 1 94.56 157 VAL B C 1
ATOM 3697 O O . VAL B 1 157 ? 10.898 9.773 -1.586 1 94.56 157 VAL B O 1
ATOM 3700 N N . TYR B 1 158 ? 9.336 8.695 -0.383 1 95.31 158 TYR B N 1
ATOM 3701 C CA . TYR B 1 158 ? 8.992 7.809 -1.492 1 95.31 158 TYR B CA 1
ATOM 3702 C C . TYR B 1 158 ? 7.965 8.461 -2.408 1 95.31 158 TYR B C 1
ATOM 3704 O O . TYR B 1 158 ? 6.891 8.875 -1.956 1 95.31 158 TYR B O 1
ATOM 3712 N N . ARG B 1 159 ? 8.258 8.508 -3.691 1 89.81 159 ARG B N 1
ATOM 3713 C CA . ARG B 1 159 ? 7.418 9.297 -4.59 1 89.81 159 ARG B CA 1
ATOM 3714 C C . ARG B 1 159 ? 6.766 8.414 -5.645 1 89.81 159 ARG B C 1
ATOM 3716 O O . ARG B 1 159 ? 6.223 8.914 -6.633 1 89.81 159 ARG B O 1
ATOM 3723 N N . GLY B 1 160 ? 6.875 7.094 -5.492 1 91.31 160 GLY B N 1
ATOM 3724 C CA . GLY B 1 160 ? 6.293 6.23 -6.508 1 91.31 160 GLY B CA 1
ATOM 3725 C C . GLY B 1 160 ? 6.844 6.488 -7.898 1 91.31 160 GLY B C 1
ATOM 3726 O O . GLY B 1 160 ? 8.023 6.797 -8.055 1 91.31 160 GLY B O 1
ATOM 3727 N N . SER B 1 161 ? 6.094 6.266 -8.969 1 85.5 161 SER B N 1
ATOM 3728 C CA . SER B 1 161 ? 6.547 6.426 -10.352 1 85.5 161 SER B CA 1
ATOM 3729 C C . SER B 1 161 ? 6.25 7.828 -10.867 1 85.5 161 SER B C 1
ATOM 3731 O O . SER B 1 161 ? 6.094 8.031 -12.078 1 85.5 161 SER B O 1
ATOM 3733 N N . GLY B 1 162 ? 6.305 8.93 -9.984 1 68.94 162 GLY B N 1
ATOM 3734 C CA . GLY B 1 162 ? 6.359 10.297 -10.477 1 68.94 162 GLY B CA 1
ATOM 3735 C C . GLY B 1 162 ? 5.238 11.172 -9.938 1 68.94 162 GLY B C 1
ATOM 3736 O O . GLY B 1 162 ? 5.309 12.398 -10.023 1 68.94 162 GLY B O 1
ATOM 3737 N N . ARG B 1 163 ? 4.117 10.703 -9.586 1 72.88 163 ARG B N 1
ATOM 3738 C CA . ARG B 1 163 ? 3.033 11.609 -9.227 1 72.88 163 ARG B CA 1
ATOM 3739 C C . ARG B 1 163 ? 2.727 11.523 -7.734 1 72.88 163 ARG B C 1
ATOM 3741 O O . ARG B 1 163 ? 1.682 12 -7.281 1 72.88 163 ARG B O 1
ATOM 3748 N N . GLY B 1 164 ? 3.607 10.922 -7.086 1 85.25 164 GLY B N 1
ATOM 3749 C CA . GLY B 1 164 ? 3.342 10.797 -5.66 1 85.25 164 GLY B CA 1
ATOM 3750 C C . GLY B 1 164 ? 2.934 9.398 -5.246 1 85.25 164 GLY B C 1
ATOM 3751 O O . GLY B 1 164 ? 2.822 8.508 -6.086 1 85.25 164 GLY B O 1
ATOM 3752 N N . ALA B 1 165 ? 2.771 9.211 -3.951 1 93.38 165 ALA B N 1
ATOM 3753 C CA . ALA B 1 165 ? 2.389 7.941 -3.336 1 93.38 165 ALA B CA 1
ATOM 3754 C C . ALA B 1 165 ? 1.751 8.164 -1.969 1 93.38 165 ALA B C 1
ATOM 3756 O O . ALA B 1 165 ? 1.491 9.305 -1.577 1 93.38 165 ALA B O 1
ATOM 3757 N N . ALA B 1 166 ? 1.38 7.152 -1.335 1 96.62 166 ALA B N 1
ATOM 3758 C CA . ALA B 1 166 ? 0.948 7.102 0.059 1 96.62 166 ALA B CA 1
ATOM 3759 C C . ALA B 1 166 ? -0.343 7.891 0.261 1 96.62 166 ALA B C 1
ATOM 3761 O O . ALA B 1 166 ? -0.518 8.555 1.285 1 96.62 166 ALA B O 1
ATOM 3762 N N . GLU B 1 167 ? -1.247 7.848 -0.715 1 94.56 167 GLU B N 1
ATOM 3763 C CA . GLU B 1 167 ? -2.504 8.586 -0.631 1 94.56 167 GLU B CA 1
ATOM 3764 C C . GLU B 1 167 ? -3.547 7.805 0.168 1 94.56 167 GLU B C 1
ATOM 3766 O O . GLU B 1 167 ? -4.641 7.531 -0.331 1 94.56 167 GLU B O 1
ATOM 3771 N N . ILE B 1 168 ? -3.254 7.613 1.389 1 97.75 168 ILE B N 1
ATOM 3772 C CA . ILE B 1 168 ? -4.012 6.734 2.271 1 97.75 168 ILE B CA 1
ATOM 3773 C C . ILE B 1 168 ? -5.441 7.258 2.416 1 97.75 168 ILE B C 1
ATOM 3775 O O . ILE B 1 168 ? -6.383 6.473 2.561 1 97.75 168 ILE B O 1
ATOM 3779 N N . GLY B 1 169 ? -5.68 8.547 2.35 1 96.81 169 GLY B N 1
ATOM 3780 C CA . GLY B 1 169 ? -7.012 9.125 2.484 1 96.81 169 GLY B CA 1
ATOM 3781 C C . GLY B 1 169 ? -7.941 8.742 1.353 1 96.81 169 GLY B C 1
ATOM 3782 O O . GLY B 1 169 ? -9.164 8.844 1.484 1 96.81 169 GLY B O 1
ATOM 3783 N N . HIS B 1 170 ? -7.391 8.242 0.306 1 95.44 170 HIS B N 1
ATOM 3784 C CA . HIS B 1 170 ? -8.188 7.973 -0.884 1 95.44 170 HIS B CA 1
ATOM 3785 C C . HIS B 1 170 ? -8.406 6.477 -1.08 1 95.44 170 HIS B C 1
ATOM 3787 O O . HIS B 1 170 ? -8.945 6.051 -2.102 1 95.44 170 HIS B O 1
ATOM 3793 N N . LEU B 1 171 ? -7.988 5.68 -0.105 1 97.12 171 LEU B N 1
ATOM 3794 C CA . LEU B 1 171 ? -8.375 4.273 -0.113 1 97.12 171 LEU B CA 1
ATOM 3795 C C . LEU B 1 171 ? -9.891 4.129 0.045 1 97.12 171 LEU B C 1
ATOM 3797 O O . LEU B 1 171 ? -10.547 5.016 0.592 1 97.12 171 LEU B O 1
ATOM 3801 N N . ARG B 1 172 ? -10.406 3.012 -0.428 1 94.56 172 ARG B N 1
ATOM 3802 C CA . ARG B 1 172 ? -11.844 2.779 -0.417 1 94.56 172 ARG B CA 1
ATOM 3803 C C . ARG B 1 172 ? -12.188 1.484 0.313 1 94.56 172 ARG B C 1
ATOM 3805 O O . ARG B 1 172 ? -12.07 0.396 -0.254 1 94.56 172 ARG B O 1
ATOM 3812 N N . PRO B 1 173 ? -12.633 1.47 1.586 1 92.5 173 PRO B N 1
ATOM 3813 C CA . PRO B 1 173 ? -12.914 0.276 2.387 1 92.5 173 PRO B CA 1
ATOM 3814 C C . PRO B 1 173 ? -14.211 -0.418 1.976 1 92.5 173 PRO B C 1
ATOM 3816 O O . PRO B 1 173 ? -14.484 -1.537 2.418 1 92.5 173 PRO B O 1
ATOM 3819 N N . GLY B 1 174 ? -14.953 -0.02 1.126 1 85.44 174 GLY B N 1
ATOM 3820 C CA . GLY B 1 174 ? -16.266 -0.584 0.858 1 85.44 174 GLY B CA 1
ATOM 3821 C C . GLY B 1 174 ? -17.25 -0.375 1.995 1 85.44 174 GLY B C 1
ATOM 3822 O O . GLY B 1 174 ? -17 0.429 2.896 1 85.44 174 GLY B O 1
ATOM 3823 N N . ASN B 1 175 ? -18.328 -1.135 1.921 1 83.38 175 ASN B N 1
ATOM 3824 C CA . ASN B 1 175 ? -19.359 -1.016 2.943 1 83.38 175 ASN B CA 1
ATOM 3825 C C . ASN B 1 175 ? -19.016 -1.831 4.188 1 83.38 175 ASN B C 1
ATOM 3827 O O . ASN B 1 175 ? -18.609 -2.988 4.082 1 83.38 175 ASN B O 1
ATOM 3831 N N . VAL B 1 176 ? -19.109 -1.199 5.312 1 83.25 176 VAL B N 1
ATOM 3832 C CA . V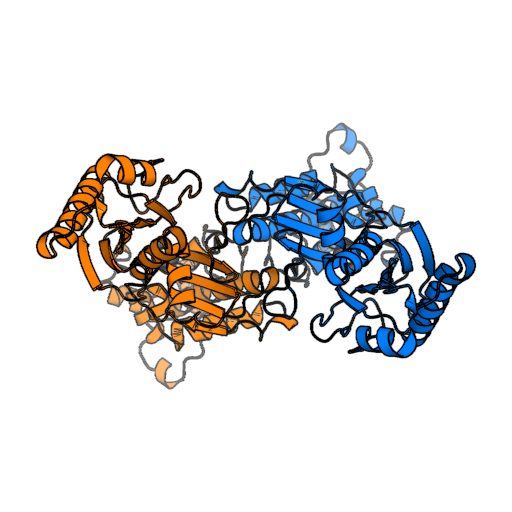AL B 1 176 ? -18.875 -1.87 6.586 1 83.25 176 VAL B CA 1
ATOM 3833 C C . VAL B 1 176 ? -20.188 -1.983 7.359 1 83.25 176 VAL B C 1
ATOM 3835 O O . VAL B 1 176 ? -20.828 -0.972 7.664 1 83.25 176 VAL B O 1
ATOM 3838 N N . PRO B 1 177 ? -20.484 -3.186 7.664 1 80.31 177 PRO B N 1
ATOM 3839 C CA . PRO B 1 177 ? -21.719 -3.342 8.445 1 80.31 177 PRO B CA 1
ATOM 3840 C C . PRO B 1 177 ? -21.672 -2.562 9.758 1 80.31 177 PRO B C 1
ATOM 3842 O O . PRO B 1 177 ? -20.641 -2.541 10.445 1 80.31 177 PRO B O 1
ATOM 3845 N N . GLY B 1 178 ? -22.812 -1.834 10.031 1 82.19 178 GLY B N 1
ATOM 3846 C CA . GLY B 1 178 ? -22.938 -1.127 11.297 1 82.19 178 GLY B CA 1
ATOM 3847 C C . GLY B 1 178 ? -22.516 0.328 11.211 1 82.19 178 GLY B C 1
ATOM 3848 O O . GLY B 1 178 ? -22.844 1.126 12.094 1 82.19 178 GLY B O 1
ATOM 3849 N N . HIS B 1 179 ? -21.797 0.681 10.148 1 88.5 179 HIS B N 1
ATOM 3850 C CA . HIS B 1 179 ? -21.422 2.078 9.969 1 88.5 179 HIS B CA 1
ATOM 3851 C C . HIS B 1 179 ? -22.625 2.922 9.555 1 88.5 179 HIS B C 1
ATOM 3853 O O . HIS B 1 179 ? -23.547 2.418 8.914 1 88.5 179 HIS B O 1
ATOM 3859 N N . LEU B 1 180 ? -22.625 4.156 9.938 1 87.81 180 LEU B N 1
ATOM 3860 C CA . LEU B 1 180 ? -23.625 5.105 9.477 1 87.81 180 LEU B CA 1
ATOM 3861 C C . LEU B 1 180 ? -23.641 5.191 7.953 1 87.81 180 LEU B C 1
ATOM 3863 O O . LEU B 1 180 ? -22.594 5.387 7.328 1 87.81 180 LEU B O 1
ATOM 3867 N N . PRO B 1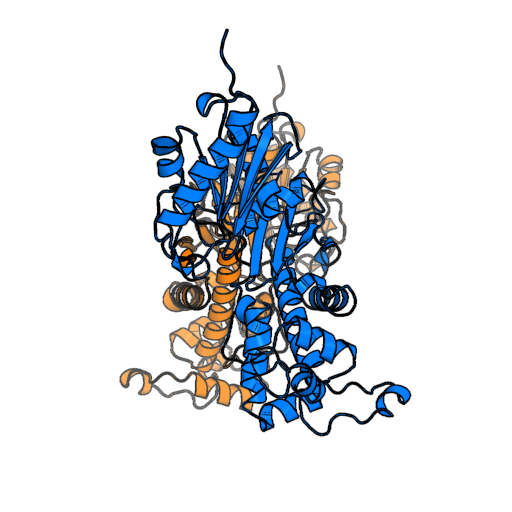 181 ? -24.781 4.887 7.371 1 81.38 181 PRO B N 1
ATOM 3868 C CA . PRO B 1 181 ? -24.844 5.035 5.918 1 81.38 181 PRO B CA 1
ATOM 3869 C C . PRO B 1 181 ? -24.438 6.43 5.449 1 81.38 181 PRO B C 1
ATOM 3871 O O . PRO B 1 181 ? -24.812 7.43 6.062 1 81.38 181 PRO B O 1
ATOM 3874 N N . TYR B 1 182 ? -23.578 6.52 4.523 1 81.31 182 TYR B N 1
ATOM 3875 C CA . TYR B 1 182 ? -23 7.758 4 1 81.31 182 TYR B CA 1
ATOM 3876 C C . TYR B 1 182 ? -22.516 7.574 2.57 1 81.31 182 TYR B C 1
ATOM 3878 O O . TYR B 1 182 ? -21.984 6.512 2.219 1 81.31 182 TYR B O 1
ATOM 3886 N N . PRO B 1 183 ? -22.688 8.594 1.722 1 79.69 183 PRO B N 1
ATOM 3887 C CA . PRO B 1 183 ? -22.312 8.461 0.31 1 79.69 183 PRO B CA 1
ATOM 3888 C C . PRO B 1 183 ? -20.797 8.406 0.097 1 79.69 183 PRO B C 1
ATOM 3890 O O . PRO B 1 183 ? -20.344 7.941 -0.946 1 79.69 183 PRO B O 1
ATOM 3893 N N . GLY B 1 184 ? -20.125 8.992 1 1 80.5 184 GLY B N 1
ATOM 3894 C CA . GLY B 1 184 ? -18.688 8.977 0.851 1 80.5 184 GLY B CA 1
ATOM 3895 C C . GLY B 1 184 ? -18.094 7.582 0.9 1 80.5 184 GLY B C 1
ATOM 3896 O O . GLY B 1 184 ? -18.547 6.734 1.676 1 80.5 184 GLY B O 1
ATOM 3897 N N . THR B 1 185 ? -17.031 7.422 0.03 1 87.12 185 THR B N 1
ATOM 3898 C CA . THR B 1 185 ? -16.562 6.059 -0.158 1 87.12 185 THR B CA 1
ATOM 3899 C C . THR B 1 185 ? -15.078 5.953 0.208 1 87.12 185 THR B C 1
ATOM 3901 O O . THR B 1 185 ? -14.523 4.855 0.244 1 87.12 185 THR B O 1
ATOM 3904 N N . THR B 1 186 ? -14.461 7.148 0.48 1 95.62 186 THR B N 1
ATOM 3905 C CA . THR B 1 186 ? -13.031 7.082 0.756 1 95.62 186 THR B CA 1
ATOM 3906 C C . THR B 1 186 ? -12.766 7.176 2.256 1 95.62 186 THR B C 1
ATOM 3908 O O . THR B 1 186 ? -13.625 7.629 3.018 1 95.62 186 THR B O 1
ATOM 3911 N N . VAL B 1 187 ? -11.602 6.801 2.688 1 97.5 187 VAL B N 1
ATOM 3912 C CA . VAL B 1 187 ? -11.18 6.895 4.078 1 97.5 187 VAL B CA 1
ATOM 3913 C C . VAL B 1 187 ? -11.305 8.336 4.559 1 97.5 187 VAL B C 1
ATOM 3915 O O . VAL B 1 187 ? -11.805 8.594 5.656 1 97.5 187 VAL B O 1
ATOM 3918 N N . GLU B 1 188 ? -10.93 9.289 3.752 1 96.12 188 GLU B N 1
ATOM 3919 C CA . GLU B 1 188 ? -10.977 10.703 4.098 1 96.12 188 GLU B CA 1
ATOM 3920 C C . GLU B 1 188 ? -12.422 11.164 4.32 1 96.12 188 GLU B C 1
ATOM 3922 O O . GLU B 1 188 ? -12.703 11.875 5.285 1 96.12 188 GLU B O 1
ATOM 3927 N N . GLN B 1 189 ? -13.312 10.727 3.52 1 95 189 GLN B N 1
ATOM 3928 C CA . GLN B 1 189 ? -14.703 11.148 3.615 1 95 189 GLN B CA 1
ATOM 3929 C C . GLN B 1 189 ? -15.375 10.562 4.859 1 95 189 GLN B C 1
ATOM 3931 O O . GLN B 1 189 ? -16.422 11.047 5.289 1 95 189 GLN B O 1
ATOM 3936 N N . ILE B 1 190 ? -14.766 9.586 5.449 1 96.44 190 ILE B N 1
ATOM 3937 C CA . ILE B 1 190 ? -15.375 8.914 6.594 1 96.44 190 ILE B CA 1
ATOM 3938 C C . ILE B 1 190 ? -14.672 9.352 7.883 1 96.44 190 ILE B C 1
ATOM 3940 O O . ILE B 1 190 ? -15.328 9.586 8.898 1 96.44 190 ILE B O 1
ATOM 3944 N N . ALA B 1 191 ? -13.352 9.562 7.781 1 97.56 191 ALA B N 1
ATOM 3945 C CA . ALA B 1 191 ? -12.609 9.547 9.039 1 97.56 191 ALA B CA 1
ATOM 3946 C C . ALA B 1 191 ? -11.883 10.875 9.25 1 97.56 191 ALA B C 1
ATOM 3948 O O . ALA B 1 191 ? -11.289 11.102 10.312 1 97.56 191 ALA B O 1
ATOM 3949 N N . SER B 1 192 ? -11.93 11.766 8.258 1 96.44 192 SER B N 1
ATOM 3950 C CA . SER B 1 192 ? -11.312 13.07 8.445 1 96.44 192 SER B CA 1
ATOM 3951 C C . SER B 1 192 ? -12.188 13.969 9.32 1 96.44 192 SER B C 1
ATOM 3953 O O . SER B 1 192 ? -13.336 13.633 9.609 1 96.44 192 SER B O 1
ATOM 3955 N N . GLY B 1 193 ? -11.586 15.102 9.758 1 95.31 193 GLY B N 1
ATOM 3956 C CA . GLY B 1 193 ? -12.406 16.062 10.477 1 95.31 193 GLY B CA 1
ATOM 3957 C C . GLY B 1 193 ? -13.617 16.531 9.688 1 95.31 193 GLY B C 1
ATOM 3958 O O . GLY B 1 193 ? -14.734 16.531 10.195 1 95.31 193 GLY B O 1
ATOM 3959 N N . PHE B 1 194 ? -13.43 16.875 8.453 1 92.31 194 PHE B N 1
ATOM 3960 C CA . PHE B 1 194 ? -14.531 17.281 7.59 1 92.31 194 PHE B CA 1
ATOM 3961 C C . PHE B 1 194 ? -15.516 16.125 7.406 1 92.31 194 PHE B C 1
ATOM 3963 O O . PHE B 1 194 ? -16.734 16.328 7.488 1 92.31 194 PHE B O 1
ATOM 3970 N N . GLY B 1 195 ? -14.984 14.93 7.199 1 95 195 GLY B N 1
ATOM 3971 C CA . GLY B 1 195 ? -15.852 13.781 7.012 1 95 195 GLY B CA 1
ATOM 3972 C C . GLY B 1 195 ? -16.719 13.492 8.219 1 95 195 GLY B C 1
ATOM 3973 O O . GLY B 1 195 ? -17.938 13.297 8.078 1 95 195 GLY B O 1
ATOM 3974 N N . ILE B 1 196 ? -16.141 13.5 9.359 1 96.38 196 ILE B N 1
ATOM 3975 C CA . ILE B 1 196 ? -16.859 13.211 10.602 1 96.38 196 ILE B CA 1
ATOM 3976 C C . ILE B 1 196 ? -17.953 14.25 10.82 1 96.38 196 ILE B C 1
ATOM 3978 O O . ILE B 1 196 ? -19.094 13.891 11.117 1 96.38 196 ILE B O 1
ATOM 3982 N N . THR B 1 197 ? -17.672 15.508 10.633 1 95.94 197 THR B N 1
ATOM 3983 C CA . THR B 1 197 ? -18.609 16.578 10.875 1 95.94 197 THR B CA 1
ATOM 3984 C C . THR B 1 197 ? -19.734 16.562 9.844 1 95.94 197 THR B C 1
ATOM 3986 O O . THR B 1 197 ? -20.906 16.75 10.18 1 95.94 197 THR B O 1
ATOM 3989 N N . GLN B 1 198 ? -19.406 16.312 8.609 1 94.69 198 GLN B N 1
ATOM 3990 C CA . GLN B 1 198 ? -20.406 16.25 7.555 1 94.69 198 GLN B CA 1
ATOM 3991 C C . GLN B 1 198 ? -21.375 15.078 7.777 1 94.69 198 GLN B C 1
ATOM 3993 O O . GLN B 1 198 ? -22.578 15.219 7.598 1 94.69 198 GLN B O 1
ATOM 3998 N N . ARG B 1 199 ? -20.797 13.984 8.125 1 94.44 199 ARG B N 1
ATOM 3999 C CA . ARG B 1 199 ? -21.625 12.812 8.414 1 94.44 199 ARG B CA 1
ATOM 4000 C C . ARG B 1 199 ? -22.562 13.086 9.586 1 94.44 199 ARG B C 1
ATOM 4002 O O . ARG B 1 199 ? -23.734 12.68 9.555 1 94.44 199 ARG B O 1
ATOM 4009 N N . ALA B 1 200 ? -22.094 13.766 10.586 1 94.44 200 ALA B N 1
ATOM 4010 C CA . ALA B 1 200 ? -22.938 14.141 11.727 1 94.44 200 ALA B CA 1
ATOM 4011 C C . ALA B 1 200 ? -24.094 15.039 11.281 1 94.44 200 ALA B C 1
ATOM 4013 O O . ALA B 1 200 ? -25.25 14.773 11.609 1 94.44 200 ALA B O 1
ATOM 4014 N N . ARG B 1 201 ? -23.781 16.047 10.547 1 93.56 201 ARG B N 1
ATOM 4015 C CA . ARG B 1 201 ? -24.781 17.016 10.086 1 93.56 201 ARG B CA 1
ATOM 4016 C C . ARG B 1 201 ? -25.844 16.328 9.242 1 93.56 201 ARG B C 1
ATOM 4018 O O . ARG B 1 201 ? -27.047 16.562 9.438 1 93.56 201 ARG B O 1
ATOM 4025 N N . GLN B 1 202 ? -25.422 15.438 8.391 1 91.94 202 GLN B N 1
ATOM 4026 C CA . GLN B 1 202 ? -26.344 14.734 7.512 1 91.94 202 GLN B CA 1
ATOM 4027 C C . GLN B 1 202 ? -27.266 13.805 8.305 1 91.94 202 GLN B C 1
ATOM 4029 O O . GLN B 1 202 ? -28.453 13.719 8.031 1 91.94 202 GLN B O 1
ATOM 4034 N N . ALA B 1 203 ? -26.656 13.125 9.211 1 90.94 203 ALA B N 1
ATOM 4035 C CA . ALA B 1 203 ? -27.438 12.172 10 1 90.94 203 ALA B CA 1
ATOM 4036 C C . ALA B 1 203 ? -28.469 12.883 10.859 1 90.94 203 ALA B C 1
ATOM 4038 O O . ALA B 1 203 ? -29.609 12.414 11 1 90.94 203 ALA B O 1
ATOM 4039 N N . ILE B 1 204 ? -28.109 13.953 11.453 1 89.62 204 ILE B N 1
ATOM 4040 C CA . ILE B 1 204 ? -28.984 14.695 12.352 1 89.62 204 ILE B CA 1
ATOM 4041 C C . ILE B 1 204 ? -30.156 15.266 11.57 1 89.62 204 ILE B C 1
ATOM 4043 O O . ILE B 1 204 ? -31.266 15.383 12.102 1 89.62 204 ILE B O 1
ATOM 4047 N N . ALA B 1 205 ? -29.906 15.578 10.328 1 88.38 205 ALA B N 1
ATOM 4048 C CA . ALA B 1 205 ? -30.984 16.062 9.477 1 88.38 205 ALA B CA 1
ATOM 4049 C C . ALA B 1 205 ? -32.031 14.984 9.242 1 88.38 205 ALA B C 1
ATOM 4051 O O . ALA B 1 205 ? -33.188 15.281 8.977 1 88.38 205 ALA B O 1
ATOM 4052 N N . ASP B 1 206 ? -31.562 13.734 9.344 1 85.62 206 ASP B N 1
ATOM 4053 C CA . ASP B 1 206 ? -32.438 12.578 9.297 1 85.62 206 ASP B CA 1
ATOM 4054 C C . ASP B 1 206 ? -32.625 11.977 10.688 1 85.62 206 ASP B C 1
ATOM 4056 O O . ASP B 1 206 ? -31.922 11.039 11.07 1 85.62 206 ASP B O 1
ATOM 4060 N N . GLN B 1 207 ? -33.625 12.375 11.352 1 78.25 207 GLN B N 1
ATOM 4061 C CA . GLN B 1 207 ? -33.812 12.039 12.758 1 78.25 207 GLN B CA 1
ATOM 4062 C C . GLN B 1 207 ? -33.969 10.531 12.945 1 78.25 207 GLN B C 1
ATOM 4064 O O . GLN B 1 207 ? -33.469 9.977 13.93 1 78.25 207 GLN B O 1
ATOM 4069 N N . THR B 1 208 ? -34.531 9.938 12.039 1 80.94 208 THR B N 1
ATOM 4070 C CA . THR B 1 208 ? -34.75 8.5 12.141 1 80.94 208 THR B CA 1
ATOM 4071 C C . THR B 1 208 ? -33.438 7.754 12.023 1 80.94 208 THR B C 1
ATOM 4073 O O . THR B 1 208 ? -33.156 6.852 12.812 1 80.94 208 THR B O 1
ATOM 4076 N N . ALA B 1 209 ? -32.656 8.148 11.125 1 80.81 209 ALA B N 1
ATOM 4077 C CA . ALA B 1 209 ? -31.375 7.516 10.945 1 80.81 209 ALA B CA 1
ATOM 4078 C C . ALA B 1 209 ? -30.469 7.746 12.156 1 80.81 209 ALA B C 1
ATOM 4080 O O . ALA B 1 209 ? -29.781 6.824 12.609 1 80.81 209 ALA B O 1
ATOM 4081 N N . ALA B 1 210 ? -30.594 8.891 12.664 1 84.88 210 ALA B N 1
ATOM 4082 C CA . ALA B 1 210 ? -29.781 9.234 13.82 1 84.88 210 ALA B CA 1
ATOM 4083 C C . ALA B 1 210 ? -30.188 8.414 15.039 1 84.88 210 ALA B C 1
ATOM 4085 O O . ALA B 1 210 ? -29.328 7.934 15.789 1 84.88 210 ALA B O 1
ATOM 4086 N N . ALA B 1 211 ? -31.438 8.273 15.18 1 85.75 211 ALA B N 1
ATOM 4087 C CA . ALA B 1 211 ? -31.953 7.523 16.328 1 85.75 211 ALA B CA 1
ATOM 4088 C C . ALA B 1 211 ? -31.562 6.051 16.234 1 85.75 211 ALA B C 1
ATOM 4090 O O . ALA B 1 211 ? -31.141 5.457 17.234 1 85.75 211 ALA B O 1
ATOM 4091 N N . SER B 1 212 ? -31.703 5.559 15.078 1 86.44 212 SER B N 1
ATOM 4092 C CA . SER B 1 212 ? -31.344 4.156 14.875 1 86.44 212 SER B CA 1
ATOM 4093 C C . SER B 1 212 ? -29.844 3.928 15.094 1 86.44 212 SER B C 1
ATOM 4095 O O . SER B 1 212 ? -29.453 2.951 15.727 1 86.44 212 SER B O 1
ATOM 4097 N N . PHE B 1 213 ? -29.094 4.773 14.617 1 89.62 213 PHE B N 1
ATOM 4098 C CA . PHE B 1 213 ? -27.641 4.68 14.75 1 89.62 213 PHE B CA 1
ATOM 4099 C C . PHE B 1 213 ? -27.219 4.812 16.203 1 89.62 213 PHE B C 1
ATOM 4101 O O . PHE B 1 213 ? -26.406 4.031 16.703 1 89.62 213 PHE B O 1
ATOM 4108 N N . ALA B 1 214 ? -27.844 5.688 16.875 1 87.94 214 ALA B N 1
ATOM 4109 C CA . ALA B 1 214 ? -27.547 5.875 18.281 1 87.94 214 ALA B CA 1
ATOM 4110 C C . ALA B 1 214 ? -27.938 4.645 19.094 1 87.94 214 ALA B C 1
ATOM 4112 O O . ALA B 1 214 ? -27.219 4.223 20 1 87.94 214 ALA B O 1
ATOM 4113 N N . ALA B 1 215 ? -29 4.086 18.734 1 85.88 215 ALA B N 1
ATOM 4114 C CA . ALA B 1 215 ? -29.5 2.912 19.453 1 85.88 215 ALA B CA 1
ATOM 4115 C C . ALA B 1 215 ? -28.531 1.737 19.312 1 85.88 215 ALA B C 1
ATOM 4117 O O . ALA B 1 215 ? -28.328 0.978 20.266 1 85.88 215 ALA B O 1
ATOM 4118 N N . ALA B 1 216 ? -27.922 1.681 18.203 1 85.5 216 ALA B N 1
ATOM 4119 C CA . ALA B 1 216 ? -27 0.575 17.922 1 85.5 216 ALA B CA 1
ATOM 4120 C C . ALA B 1 216 ? -25.703 0.739 18.688 1 85.5 216 ALA B C 1
ATOM 4122 O O . ALA B 1 216 ? -24.938 -0.216 18.828 1 85.5 216 ALA B O 1
ATOM 4123 N N . HIS B 1 217 ? -25.453 1.892 19.141 1 84.06 217 HIS B N 1
ATOM 4124 C CA . HIS B 1 217 ? -24.172 2.17 19.781 1 84.06 217 HIS B CA 1
ATOM 4125 C C . HIS B 1 217 ? -24.359 2.488 21.266 1 84.06 217 HIS B C 1
ATOM 4127 O O . HIS B 1 217 ? -23.453 3.023 21.906 1 84.06 217 HIS B O 1
ATOM 4133 N N . ARG B 1 218 ? -25.484 2.201 21.656 1 75.38 218 ARG B N 1
ATOM 4134 C CA . ARG B 1 218 ? -25.75 2.387 23.078 1 75.38 218 ARG B CA 1
ATOM 4135 C C . ARG B 1 218 ? -25.109 1.279 23.906 1 75.38 218 ARG B C 1
ATOM 4137 O O . ARG B 1 218 ? -25.203 0.102 23.547 1 75.38 218 ARG B O 1
ATOM 4144 N N . THR B 1 219 ? -23.859 1.456 24.266 1 60.69 219 THR B N 1
ATOM 4145 C CA . THR B 1 219 ? -23.25 0.489 25.188 1 60.69 219 THR B CA 1
ATOM 4146 C C . THR B 1 219 ? -24.062 0.371 26.469 1 60.69 219 THR B C 1
ATOM 4148 O O . THR B 1 219 ? -24.734 1.322 26.875 1 60.69 219 THR B O 1
ATOM 4151 N N . ALA B 1 220 ? -24.125 -0.921 27.094 1 44.59 220 ALA B N 1
ATOM 4152 C CA . ALA B 1 220 ? -24.609 -1.073 28.453 1 44.59 220 ALA B CA 1
ATOM 4153 C C . ALA B 1 220 ? -23.906 -0.088 29.391 1 44.59 220 ALA B C 1
ATOM 4155 O O . ALA B 1 220 ? -22.719 -0.217 29.672 1 44.59 220 ALA B O 1
ATOM 4156 N N . ALA B 1 221 ? -24.078 1.167 29.266 1 36.81 221 ALA B N 1
ATOM 4157 C CA . ALA B 1 221 ? -23.469 2.094 30.234 1 36.81 221 ALA B CA 1
ATOM 4158 C C . ALA B 1 221 ? -23.422 1.482 31.625 1 36.81 221 ALA B C 1
ATOM 4160 O O . ALA B 1 221 ? -24.266 0.664 31.984 1 36.81 221 ALA B O 1
ATOM 4161 N N . ALA B 1 222 ? -22.297 1.616 32.188 1 37.59 222 ALA B N 1
ATOM 4162 C CA . ALA B 1 222 ? -22.297 1.355 33.625 1 37.59 222 ALA B CA 1
ATOM 4163 C C . ALA B 1 222 ? -23.594 1.869 34.281 1 37.59 222 ALA B C 1
ATOM 4165 O O . ALA B 1 222 ? -24.078 2.945 33.906 1 37.59 222 ALA B O 1
ATOM 4166 N N . PRO B 1 223 ? -24.234 0.989 34.969 1 38.88 223 PRO B N 1
ATOM 4167 C CA . PRO B 1 223 ? -25.453 1.401 35.688 1 38.88 223 PRO B CA 1
ATOM 4168 C C . PRO B 1 223 ? -25.406 2.859 36.125 1 38.88 223 PRO B C 1
ATOM 4170 O O . PRO B 1 223 ? -26.438 3.539 36.156 1 38.88 223 PRO B O 1
ATOM 4173 N N . GLU B 1 224 ? -24.203 3.225 36.562 1 37.97 224 GLU B N 1
ATOM 4174 C CA . GLU B 1 224 ? -24.125 4.523 37.25 1 37.97 224 GLU B CA 1
ATOM 4175 C C . GLU B 1 224 ? -24.266 5.664 36.25 1 37.97 224 GLU B C 1
ATOM 4177 O O . GLU B 1 224 ? -24.609 6.789 36.625 1 37.97 224 GLU B O 1
ATOM 4182 N N . MET B 1 225 ? -23.719 5.465 35.094 1 39.06 225 MET B N 1
ATOM 4183 C CA . MET B 1 225 ? -23.766 6.559 34.125 1 39.06 225 MET B CA 1
ATOM 4184 C C . MET B 1 225 ? -25.125 6.59 33.438 1 39.06 225 MET B C 1
ATOM 4186 O O . MET B 1 225 ? -25.438 7.555 32.719 1 39.06 225 MET B O 1
ATOM 4190 N N . ILE B 1 226 ? -25.781 5.516 33.438 1 40.31 226 ILE B N 1
ATOM 4191 C CA . ILE B 1 226 ? -27.172 5.453 33 1 40.31 226 ILE B CA 1
ATOM 4192 C C . ILE B 1 226 ? -28.016 6.438 33.812 1 40.31 226 ILE B C 1
ATOM 4194 O O . ILE B 1 226 ? -29.203 6.629 33.531 1 40.31 226 ILE B O 1
ATOM 4198 N N . ALA B 1 227 ? -27.578 6.406 35.062 1 37.53 227 ALA B N 1
ATOM 4199 C CA . ALA B 1 227 ? -28.484 7.223 35.875 1 37.53 227 ALA B CA 1
ATOM 4200 C C . ALA B 1 227 ? -28.609 8.633 35.312 1 37.53 227 ALA B C 1
ATOM 4202 O O . ALA B 1 227 ? -29.422 9.422 35.812 1 37.53 227 ALA B O 1
ATOM 4203 N N . GLN B 1 228 ? -27.484 9.156 34.688 1 40.22 228 GLN B N 1
ATOM 4204 C CA . GLN B 1 228 ? -27.766 10.508 34.219 1 40.22 228 GLN B CA 1
ATOM 4205 C C . GLN B 1 228 ? -28.719 10.469 33 1 40.22 228 GLN B C 1
ATOM 4207 O O . GLN B 1 228 ? -28.719 9.516 32.25 1 40.22 228 GLN B O 1
ATOM 4212 N N . ALA B 1 229 ? -29.656 11.555 32.781 1 39.69 229 ALA B N 1
ATOM 4213 C CA . ALA B 1 229 ? -30.75 11.727 31.812 1 39.69 229 ALA B CA 1
ATOM 4214 C C . ALA B 1 229 ? -30.297 11.391 30.391 1 39.69 229 ALA B C 1
ATOM 4216 O O . ALA B 1 229 ? -29.406 12.039 29.859 1 39.69 229 ALA B O 1
ATOM 4217 N N . GLU B 1 230 ? -30.047 10.156 29.953 1 48.94 230 GLU B N 1
ATOM 4218 C CA . GLU B 1 230 ? -29.906 9.844 28.531 1 48.94 230 GLU B CA 1
ATOM 4219 C C . GLU B 1 230 ? -30.656 10.859 27.672 1 48.94 230 GLU B C 1
ATOM 4221 O O . GLU B 1 230 ? -31.844 11.086 27.859 1 48.94 230 GLU B O 1
ATOM 4226 N N . PRO B 1 231 ? -30 11.875 27.125 1 51.66 231 PRO B N 1
ATOM 4227 C CA . PRO B 1 231 ? -30.766 12.812 26.312 1 51.66 231 PRO B CA 1
ATOM 4228 C C . PRO B 1 231 ? -31.766 12.117 25.391 1 51.66 231 PRO B C 1
ATOM 4230 O O . PRO B 1 231 ? -31.516 11 24.922 1 51.66 231 PRO B O 1
ATOM 4233 N N . SER B 1 232 ? -33.031 12.422 25.547 1 54.25 232 SER B N 1
ATOM 4234 C CA . SER B 1 232 ? -34.188 11.992 24.781 1 54.25 232 SER B CA 1
ATOM 4235 C C . SER B 1 232 ? -33.875 11.953 23.297 1 54.25 232 SER B C 1
ATOM 4237 O O . SER B 1 232 ? -34.406 11.102 22.562 1 54.25 232 SER B O 1
ATOM 4239 N N . ALA B 1 233 ? -33 12.914 22.75 1 66.44 233 ALA B N 1
ATOM 4240 C CA . ALA B 1 233 ? -32.844 12.992 21.297 1 66.44 233 ALA B CA 1
ATOM 4241 C C . ALA B 1 233 ? -31.562 12.281 20.844 1 66.44 233 ALA B C 1
ATOM 4243 O O . ALA B 1 233 ? -30.578 12.25 21.578 1 66.44 233 ALA B O 1
ATOM 4244 N N . PRO B 1 234 ? -31.734 11.688 19.766 1 74.5 234 PRO B N 1
ATOM 4245 C CA . PRO B 1 234 ? -30.5 11.172 19.156 1 74.5 234 PRO B CA 1
ATOM 4246 C C . PRO B 1 234 ? -29.438 12.242 18.953 1 74.5 234 PRO B C 1
ATOM 4248 O O . PRO B 1 234 ? -29.766 13.391 18.641 1 74.5 234 PRO B O 1
ATOM 4251 N N . ALA B 1 235 ? -28.328 12.219 19.672 1 87.38 235 ALA B N 1
ATOM 4252 C CA . ALA B 1 235 ? -27.234 13.18 19.641 1 87.38 235 ALA B CA 1
ATOM 4253 C C . ALA B 1 235 ? -27.5 14.352 20.578 1 87.38 235 ALA B C 1
ATOM 4255 O O . ALA B 1 235 ? -27.141 15.492 20.266 1 87.38 235 ALA B O 1
ATOM 4256 N N . GLY B 1 236 ? -28.234 14.195 21.547 1 87.44 236 GLY B N 1
ATOM 4257 C CA . GLY B 1 236 ? -28.703 15.242 22.453 1 87.44 236 GLY B CA 1
ATOM 4258 C C . GLY B 1 236 ? -27.578 16.094 23 1 87.44 236 GLY B C 1
ATOM 4259 O O . GLY B 1 236 ? -27.656 17.328 22.953 1 87.44 236 GLY B O 1
ATOM 4260 N N . ARG B 1 237 ? -26.547 15.539 23.469 1 90.19 237 ARG B N 1
ATOM 4261 C CA . ARG B 1 237 ? -25.438 16.281 24.047 1 90.19 237 ARG B CA 1
ATOM 4262 C C . ARG B 1 237 ? -24.719 17.125 23 1 90.19 237 ARG B C 1
ATOM 4264 O O . ARG B 1 237 ? -24.312 18.25 23.266 1 90.19 237 ARG B O 1
ATOM 4271 N N . LEU B 1 238 ? -24.562 16.594 21.797 1 93.31 238 LEU B N 1
ATOM 4272 C CA . LEU B 1 238 ? -23.938 17.312 20.703 1 93.31 238 LEU B CA 1
ATOM 4273 C C . LEU B 1 238 ? -24.719 18.562 20.344 1 93.31 238 LEU B C 1
ATOM 4275 O O . LEU B 1 238 ? -24.125 19.641 20.188 1 93.31 238 LEU B O 1
ATOM 4279 N N . LEU B 1 239 ? -26.016 18.391 20.281 1 91.5 239 LEU B N 1
ATOM 4280 C CA . LEU B 1 239 ? -26.859 19.531 19.938 1 91.5 239 LEU B CA 1
ATOM 4281 C C . LEU B 1 239 ? -26.844 20.578 21.031 1 91.5 239 LEU B C 1
ATOM 4283 O O . LEU B 1 239 ? -26.859 21.781 20.75 1 91.5 239 LEU B O 1
ATOM 4287 N N . GLU B 1 240 ? -26.75 20.125 22.203 1 92.31 240 GLU B N 1
ATOM 4288 C CA . GLU B 1 240 ? -26.641 21.047 23.328 1 92.31 240 GLU B CA 1
ATOM 4289 C C . GLU B 1 240 ? -25.359 21.875 23.234 1 92.31 240 GLU B C 1
ATOM 4291 O O . GLU B 1 240 ? -25.391 23.094 23.422 1 92.31 240 GLU B O 1
ATOM 4296 N N . LEU B 1 241 ? -24.281 21.219 22.922 1 93.38 241 LEU B N 1
ATOM 4297 C CA . LEU B 1 241 ? -22.969 21.859 22.844 1 93.38 241 LEU B CA 1
ATOM 4298 C C . LEU B 1 241 ? -22.922 22.875 21.719 1 93.38 241 LEU B C 1
ATOM 4300 O O . LEU B 1 241 ? -22.094 23.781 21.734 1 93.38 241 LEU B O 1
ATOM 4304 N N . THR B 1 242 ? -23.844 22.719 20.734 1 94.19 242 THR B N 1
ATOM 4305 C CA . THR B 1 242 ? -23.781 23.562 19.547 1 94.19 242 THR B CA 1
ATOM 4306 C C . THR B 1 242 ? -24.969 24.516 19.5 1 94.19 242 THR B C 1
ATOM 4308 O O . THR B 1 242 ? -25.266 25.094 18.438 1 94.19 242 THR B O 1
ATOM 4311 N N . GLY B 1 243 ? -25.719 24.625 20.594 1 93.19 243 GLY B N 1
ATOM 4312 C CA . GLY B 1 243 ? -26.891 25.484 20.625 1 93.19 243 GLY B CA 1
ATOM 4313 C C . GLY B 1 243 ? -27.953 25.062 19.625 1 93.19 243 GLY B C 1
ATOM 4314 O O . GLY B 1 243 ? -28.594 25.922 19 1 93.19 243 GLY B O 1
ATOM 4315 N N . ASN B 1 244 ? -27.969 23.781 19.391 1 91 244 ASN B N 1
ATOM 4316 C CA . ASN B 1 244 ? -28.953 23.188 18.5 1 91 244 ASN B CA 1
ATOM 4317 C C . ASN B 1 244 ? -28.766 23.656 17.062 1 91 244 ASN B C 1
ATOM 4319 O O . ASN B 1 244 ? -29.734 23.734 16.297 1 91 244 ASN B O 1
ATOM 4323 N N . ASP B 1 245 ? -27.578 24.062 16.703 1 93.44 245 ASP B N 1
ATOM 4324 C CA . ASP B 1 245 ? -27.219 24.453 15.336 1 93.44 245 ASP B CA 1
ATOM 4325 C C . ASP B 1 245 ? -26.219 23.469 14.719 1 93.44 245 ASP B C 1
ATOM 4327 O O . ASP B 1 245 ? -25.031 23.547 14.984 1 93.44 245 ASP B O 1
ATOM 4331 N N . PRO B 1 246 ? -26.719 22.641 13.883 1 91.56 246 PRO B N 1
ATOM 4332 C CA . PRO B 1 246 ? -25.844 21.625 13.297 1 91.56 246 PRO B CA 1
ATOM 4333 C C . PRO B 1 246 ? -24.688 22.219 12.492 1 91.56 246 PRO B C 1
ATOM 4335 O O . PRO B 1 246 ? -23.641 21.594 12.336 1 91.56 246 PRO B O 1
ATOM 4338 N N . GLU B 1 247 ? -24.797 23.406 11.969 1 92.88 247 GLU B N 1
ATOM 4339 C CA . GLU B 1 247 ? -23.766 24.047 11.148 1 92.88 247 GLU B CA 1
ATOM 4340 C C . GLU B 1 247 ? -22.562 24.438 11.984 1 92.88 247 GLU B C 1
ATOM 4342 O O . GLU B 1 247 ? -21.484 24.703 11.445 1 92.88 247 GLU B O 1
ATOM 4347 N N . LYS B 1 248 ? -22.688 24.391 13.305 1 94.81 248 LYS B N 1
ATOM 4348 C CA . LYS B 1 248 ? -21.609 24.781 14.211 1 94.81 248 LYS B CA 1
ATOM 4349 C C . LYS B 1 248 ? -20.828 23.562 14.711 1 94.81 248 LYS B C 1
ATOM 4351 O O . LYS B 1 248 ? -19.828 23.703 15.422 1 94.81 248 LYS B O 1
ATOM 4356 N N . ILE B 1 249 ? -21.266 22.422 14.305 1 95.25 249 ILE B N 1
ATOM 4357 C CA . ILE B 1 249 ? -20.656 21.188 14.789 1 95.25 249 ILE B CA 1
ATOM 4358 C C . ILE B 1 249 ? -19.203 21.109 14.32 1 95.25 249 ILE B C 1
ATOM 4360 O O . ILE B 1 249 ? -18.922 21.328 13.148 1 95.25 249 ILE B O 1
ATOM 4364 N N . THR B 1 250 ? -18.297 20.875 15.266 1 95 250 THR B N 1
ATOM 4365 C CA . THR B 1 250 ? -16.891 20.594 15 1 95 250 THR B CA 1
ATOM 4366 C C . THR B 1 250 ? -16.5 19.234 15.555 1 95 250 THR B C 1
ATOM 4368 O O . THR B 1 250 ? -17.25 18.609 16.297 1 95 250 THR B O 1
ATOM 4371 N N . THR B 1 251 ? -15.344 18.828 15.148 1 95.44 251 THR B N 1
ATOM 4372 C CA . THR B 1 251 ? -14.852 17.562 15.672 1 95.44 251 THR B CA 1
ATOM 4373 C C . THR B 1 251 ? -14.656 17.625 17.188 1 95.44 251 THR B C 1
ATOM 4375 O O . THR B 1 251 ? -14.828 16.641 17.891 1 95.44 251 THR B O 1
ATOM 4378 N N . LYS B 1 252 ? -14.344 18.797 17.656 1 95.31 252 LYS B N 1
ATOM 4379 C CA . LYS B 1 252 ? -14.188 18.984 19.094 1 95.31 252 LYS B CA 1
ATOM 4380 C C . LYS B 1 252 ? -15.508 18.766 19.828 1 95.31 252 LYS B C 1
ATOM 4382 O O . LYS B 1 252 ? -15.547 18.156 20.891 1 95.31 252 LYS B O 1
ATOM 4387 N N . HIS B 1 253 ? -16.594 19.297 19.297 1 96.5 253 HIS B N 1
ATOM 4388 C CA . HIS B 1 253 ? -17.906 19.078 19.875 1 96.5 253 HIS B CA 1
ATOM 4389 C C . HIS B 1 253 ? -18.234 17.578 19.922 1 96.5 253 HIS B C 1
ATOM 4391 O O . HIS B 1 253 ? -18.75 17.094 20.938 1 96.5 253 HIS B O 1
ATOM 4397 N N . ILE B 1 254 ? -17.891 16.906 18.859 1 96.62 254 ILE B N 1
ATOM 4398 C CA . ILE B 1 254 ? -18.203 15.484 18.766 1 96.62 254 ILE B CA 1
ATOM 4399 C C . ILE B 1 254 ? -17.391 14.703 19.781 1 96.62 254 ILE B C 1
ATOM 4401 O O . ILE B 1 254 ? -17.922 13.828 20.469 1 96.62 254 ILE B O 1
ATOM 4405 N N . ALA B 1 255 ? -16.156 15.031 19.891 1 96.62 255 ALA B N 1
ATOM 4406 C CA . ALA B 1 255 ? -15.297 14.375 20.875 1 96.62 255 ALA B CA 1
ATOM 4407 C C . ALA B 1 255 ? -15.797 14.602 22.297 1 96.62 255 ALA B C 1
ATOM 4409 O O . ALA B 1 255 ? -15.844 13.672 23.094 1 96.62 255 ALA B O 1
ATOM 4410 N N . THR B 1 256 ? -16.172 15.812 22.578 1 95.69 256 THR B N 1
ATOM 4411 C CA . THR B 1 256 ? -16.672 16.172 23.906 1 95.69 256 THR B CA 1
ATOM 4412 C C . THR B 1 256 ? -17.953 15.391 24.219 1 95.69 256 THR B C 1
ATOM 4414 O O . THR B 1 256 ? -18.094 14.828 25.312 1 95.69 256 THR B O 1
ATOM 4417 N N . ALA B 1 257 ? -18.828 15.375 23.281 1 94.88 257 ALA B N 1
ATOM 4418 C CA . ALA B 1 257 ? -20.094 14.648 23.469 1 94.88 257 ALA B CA 1
ATOM 4419 C C . ALA B 1 257 ? -19.844 13.156 23.641 1 94.88 257 ALA B C 1
ATOM 4421 O O . ALA B 1 257 ? -20.469 12.508 24.484 1 94.88 257 ALA B O 1
ATOM 4422 N N . ALA B 1 258 ? -18.953 12.625 22.875 1 94.38 258 ALA B N 1
ATOM 4423 C CA . ALA B 1 258 ? -18.625 11.203 22.984 1 94.38 258 ALA B CA 1
ATOM 4424 C C . ALA B 1 258 ? -18.016 10.891 24.359 1 94.38 258 ALA B C 1
ATOM 4426 O O . ALA B 1 258 ? -18.328 9.852 24.953 1 94.38 258 ALA B O 1
ATOM 4427 N N . ALA B 1 259 ? -17.219 11.75 24.828 1 92.44 259 ALA B N 1
ATOM 4428 C CA . ALA B 1 259 ? -16.531 11.547 26.109 1 92.44 259 ALA B CA 1
ATOM 4429 C C . ALA B 1 259 ? -17.516 11.477 27.25 1 92.44 259 ALA B C 1
ATOM 4431 O O . ALA B 1 259 ? -17.266 10.805 28.266 1 92.44 259 ALA B O 1
ATOM 4432 N N . VAL B 1 260 ? -18.625 12.086 27.062 1 89.69 260 VAL B N 1
ATOM 4433 C CA . VAL B 1 260 ? -19.594 12.086 28.141 1 89.69 260 VAL B CA 1
ATOM 4434 C C . VAL B 1 260 ? -20.703 11.07 27.844 1 89.69 260 VAL B C 1
ATOM 4436 O O . VAL B 1 260 ? -21.766 11.086 28.484 1 89.69 260 VAL B O 1
ATOM 4439 N N . GLY B 1 261 ? -20.516 10.273 26.75 1 87.94 261 GLY B N 1
ATOM 4440 C CA . GLY B 1 261 ? -21.328 9.078 26.609 1 87.94 261 GLY B CA 1
ATOM 4441 C C . GLY B 1 261 ? -22.391 9.203 25.547 1 87.94 261 GLY B C 1
ATOM 4442 O O . GLY B 1 261 ? -23.266 8.344 25.438 1 87.94 261 GLY B O 1
ATOM 4443 N N . ASP B 1 262 ? -22.453 10.266 24.797 1 91.19 262 ASP B N 1
ATOM 4444 C CA . ASP B 1 262 ? -23.406 10.367 23.688 1 91.19 262 ASP B CA 1
ATOM 4445 C C . ASP B 1 262 ? -23.234 9.219 22.703 1 91.19 262 ASP B C 1
ATOM 4447 O O . ASP B 1 262 ? -22.203 9.125 22.031 1 91.19 262 ASP B O 1
ATOM 4451 N N . PRO B 1 263 ? -24.234 8.406 22.578 1 92.25 263 PRO B N 1
ATOM 4452 C CA . PRO B 1 263 ? -24.031 7.199 21.766 1 92.25 263 PRO B CA 1
ATOM 4453 C C . PRO B 1 263 ? -23.891 7.508 20.281 1 92.25 263 PRO B C 1
ATOM 4455 O O . PRO B 1 263 ? -23.188 6.789 19.562 1 92.25 263 PRO B O 1
ATOM 4458 N N . PHE B 1 264 ? -24.562 8.562 19.828 1 93.56 264 PHE B N 1
ATOM 4459 C CA . PHE B 1 264 ? -24.438 8.969 18.438 1 93.56 264 PHE B CA 1
ATOM 4460 C C . PHE B 1 264 ? -23 9.367 18.109 1 93.56 264 PHE B C 1
ATOM 4462 O O . PHE B 1 264 ? -22.422 8.898 17.141 1 93.56 264 PHE B O 1
ATOM 4469 N N . CYS B 1 265 ? -22.453 10.141 18.984 1 95.25 265 CYS B N 1
ATOM 4470 C CA . CYS B 1 265 ? -21.109 10.633 18.766 1 95.25 265 CYS B CA 1
ATOM 4471 C C . CYS B 1 265 ? -20.078 9.508 18.953 1 95.25 265 CYS B C 1
ATOM 4473 O O . CYS B 1 265 ? -19.078 9.453 18.234 1 95.25 265 CYS B O 1
ATOM 4475 N N . ARG B 1 266 ? -20.344 8.664 19.859 1 94.31 266 ARG B N 1
ATOM 4476 C CA . ARG B 1 266 ? -19.469 7.5 20.031 1 94.31 266 ARG B CA 1
ATOM 4477 C C . ARG B 1 266 ? -19.484 6.633 18.781 1 94.31 266 ARG B C 1
ATOM 4479 O O . ARG B 1 266 ? -18.438 6.145 18.344 1 94.31 266 ARG B O 1
ATOM 4486 N N . GLY B 1 267 ? -20.656 6.453 18.25 1 94.94 267 GLY B N 1
ATOM 4487 C CA . GLY B 1 267 ? -20.766 5.695 17.016 1 94.94 267 GLY B CA 1
ATOM 4488 C C . GLY B 1 267 ? -20.016 6.32 15.859 1 94.94 267 GLY B C 1
ATOM 4489 O O . GLY B 1 267 ? -19.344 5.621 15.102 1 94.94 267 GLY B O 1
ATOM 4490 N N . LEU B 1 268 ? -20.094 7.621 15.734 1 95.5 268 LEU B N 1
ATOM 4491 C CA . LEU B 1 268 ? -19.406 8.344 14.672 1 95.5 268 LEU B CA 1
ATOM 4492 C C . LEU B 1 268 ? -17.906 8.18 14.797 1 95.5 268 LEU B C 1
ATOM 4494 O O . LEU B 1 268 ? -17.219 7.93 13.797 1 95.5 268 LEU B O 1
ATOM 4498 N N . LEU B 1 269 ? -17.438 8.297 15.977 1 96.81 269 LEU B N 1
ATOM 4499 C CA . LEU B 1 269 ? -16.016 8.164 16.203 1 96.81 269 LEU B CA 1
ATOM 4500 C C . LEU B 1 269 ? -15.562 6.723 16 1 96.81 269 LEU B C 1
ATOM 4502 O O . LEU B 1 269 ? -14.461 6.473 15.5 1 96.81 269 LEU B O 1
ATOM 4506 N N . ASN B 1 270 ? -16.375 5.84 16.391 1 96.06 270 ASN B N 1
ATOM 4507 C CA . ASN B 1 270 ? -16.078 4.434 16.125 1 96.06 270 ASN B CA 1
ATOM 4508 C C . ASN B 1 270 ? -15.945 4.148 14.633 1 96.06 270 ASN B C 1
ATOM 4510 O O . ASN B 1 270 ? -15.016 3.461 14.203 1 96.06 270 ASN B O 1
ATOM 4514 N N . ASP B 1 271 ? -16.875 4.672 13.859 1 96.44 271 ASP B N 1
ATOM 4515 C CA . ASP B 1 271 ? -16.797 4.523 12.406 1 96.44 271 ASP B CA 1
ATOM 4516 C C . ASP B 1 271 ? -15.461 5.055 11.875 1 96.44 271 ASP B C 1
ATOM 4518 O O . ASP B 1 271 ? -14.805 4.395 11.07 1 96.44 271 ASP B O 1
ATOM 4522 N N . ALA B 1 272 ? -15.133 6.227 12.344 1 97.44 272 ALA B N 1
ATOM 4523 C CA . ALA B 1 272 ? -13.938 6.906 11.859 1 97.44 272 ALA B CA 1
ATOM 4524 C C . ALA B 1 272 ? -12.672 6.137 12.234 1 97.44 272 ALA B C 1
ATOM 4526 O O . ALA B 1 272 ? -11.805 5.902 11.383 1 97.44 272 ALA B O 1
ATOM 4527 N N . THR B 1 273 ? -12.578 5.703 13.469 1 98.12 273 THR B N 1
ATOM 4528 C CA . THR B 1 273 ? -11.375 5.031 13.945 1 98.12 273 THR B CA 1
ATOM 4529 C C . THR B 1 273 ? -11.281 3.621 13.367 1 98.12 273 THR B C 1
ATOM 4531 O O . THR B 1 273 ? -10.188 3.137 13.078 1 98.12 273 THR B O 1
ATOM 4534 N N . ASP B 1 274 ? -12.414 2.961 13.203 1 97.38 274 ASP B N 1
ATOM 4535 C CA . ASP B 1 274 ? -12.43 1.662 12.531 1 97.38 274 ASP B CA 1
ATOM 4536 C C . ASP B 1 274 ? -11.914 1.775 11.102 1 97.38 274 ASP B C 1
ATOM 4538 O O . ASP B 1 274 ? -11.094 0.964 10.664 1 97.38 274 ASP B O 1
ATOM 4542 N N . THR B 1 275 ? -12.375 2.779 10.414 1 97.56 275 THR B N 1
ATOM 4543 C CA . THR B 1 275 ? -11.984 3.023 9.031 1 97.56 275 THR B CA 1
ATOM 4544 C C . THR B 1 275 ? -10.492 3.334 8.945 1 97.56 275 THR B C 1
ATOM 4546 O O . THR B 1 275 ? -9.797 2.824 8.062 1 97.56 275 THR B O 1
ATOM 4549 N N . LEU B 1 276 ? -10.016 4.133 9.805 1 98.44 276 LEU B N 1
ATOM 4550 C CA . LEU B 1 276 ? -8.602 4.473 9.82 1 98.44 276 LEU B CA 1
ATOM 4551 C C . LEU B 1 276 ? -7.75 3.246 10.141 1 98.44 276 LEU B C 1
ATOM 4553 O O . LEU B 1 276 ? -6.715 3.021 9.508 1 98.44 276 LEU B O 1
ATOM 4557 N N . GLY B 1 277 ? -8.18 2.48 11.195 1 98.38 277 GLY B N 1
ATOM 4558 C CA . GLY B 1 277 ? -7.477 1.241 11.492 1 98.38 277 GLY B CA 1
ATOM 4559 C C . GLY B 1 277 ? -7.414 0.29 10.312 1 98.38 277 GLY B C 1
ATOM 4560 O O . GLY B 1 277 ? -6.379 -0.329 10.062 1 98.38 277 GLY B O 1
ATOM 4561 N N . TRP B 1 278 ? -8.508 0.179 9.625 1 97.5 278 TRP B N 1
ATOM 4562 C CA . TRP B 1 278 ? -8.547 -0.618 8.406 1 97.5 278 TRP B CA 1
ATOM 4563 C C . TRP B 1 278 ? -7.531 -0.105 7.387 1 97.5 278 TRP B C 1
ATOM 4565 O O . TRP B 1 278 ? -6.801 -0.892 6.781 1 97.5 278 TRP B O 1
ATOM 4575 N N . ALA B 1 279 ? -7.484 1.188 7.164 1 98.44 279 ALA B N 1
ATOM 4576 C CA . ALA B 1 279 ? -6.555 1.783 6.207 1 98.44 279 ALA B CA 1
ATOM 4577 C C . ALA B 1 279 ? -5.109 1.481 6.586 1 98.44 279 ALA B C 1
ATOM 4579 O O . ALA B 1 279 ? -4.289 1.146 5.727 1 98.44 279 ALA B O 1
ATOM 4580 N N . ILE B 1 280 ? -4.809 1.607 7.836 1 98.62 280 ILE B N 1
ATOM 4581 C CA . ILE B 1 280 ? -3.469 1.316 8.336 1 98.62 280 ILE B CA 1
ATOM 4582 C C . ILE B 1 280 ? -3.137 -0.154 8.094 1 98.62 280 ILE B C 1
ATOM 4584 O O . ILE B 1 280 ? -2.01 -0.49 7.723 1 98.62 280 ILE B O 1
ATOM 4588 N N . ALA B 1 281 ? -4.098 -0.999 8.281 1 97.75 281 ALA B N 1
ATOM 4589 C CA . ALA B 1 281 ? -3.898 -2.422 8.023 1 97.75 281 ALA B CA 1
ATOM 4590 C C . ALA B 1 281 ? -3.504 -2.664 6.57 1 97.75 281 ALA B C 1
ATOM 4592 O O . ALA B 1 281 ? -2.662 -3.52 6.285 1 97.75 281 ALA B O 1
ATOM 4593 N N . GLN B 1 282 ? -4.137 -1.917 5.645 1 97.75 282 GLN B N 1
ATOM 4594 C CA . GLN B 1 282 ? -3.746 -2.029 4.246 1 97.75 282 GLN B CA 1
ATOM 4595 C C . GLN B 1 282 ? -2.291 -1.62 4.043 1 97.75 282 GLN B C 1
ATOM 4597 O O . GLN B 1 282 ? -1.542 -2.297 3.336 1 97.75 282 GLN B O 1
ATOM 4602 N N . VAL B 1 283 ? -1.896 -0.522 4.66 1 98.44 283 VAL B N 1
ATOM 4603 C CA . VAL B 1 283 ? -0.533 -0.012 4.555 1 98.44 283 VAL B CA 1
ATOM 4604 C C . VAL B 1 283 ? 0.455 -1.072 5.039 1 98.44 283 VAL B C 1
ATOM 4606 O O . VAL B 1 283 ? 1.438 -1.369 4.355 1 98.44 283 VAL B O 1
ATOM 4609 N N . VAL B 1 284 ? 0.173 -1.66 6.176 1 97.38 284 VAL B N 1
ATOM 4610 C CA . VAL B 1 284 ? 1.096 -2.623 6.766 1 97.38 284 VAL B CA 1
ATOM 4611 C C . VAL B 1 284 ? 1.127 -3.895 5.918 1 97.38 284 VAL B C 1
ATOM 4613 O O . VAL B 1 284 ? 2.197 -4.457 5.672 1 97.38 284 VAL B O 1
ATOM 4616 N N . THR B 1 285 ? 0.031 -4.289 5.426 1 96.25 285 THR B N 1
ATOM 4617 C CA . THR B 1 285 ? -0.054 -5.504 4.621 1 96.25 285 THR B CA 1
ATOM 4618 C C . THR B 1 285 ? 0.721 -5.344 3.316 1 96.25 285 THR B C 1
ATOM 4620 O O . THR B 1 285 ? 1.35 -6.293 2.842 1 96.25 285 THR B O 1
ATOM 4623 N N . LEU B 1 286 ? 0.8 -4.18 2.785 1 97.56 286 LEU B N 1
ATOM 4624 C CA . LEU B 1 286 ? 1.422 -3.949 1.486 1 97.56 286 LEU B CA 1
ATOM 4625 C C . LEU B 1 286 ? 2.848 -3.434 1.651 1 97.56 286 LEU B C 1
ATOM 4627 O O . LEU B 1 286 ? 3.75 -3.848 0.92 1 97.56 286 LEU B O 1
ATOM 4631 N N . VAL B 1 287 ? 3.047 -2.514 2.654 1 97.5 287 VAL B N 1
ATOM 4632 C CA . VAL B 1 287 ? 4.305 -1.785 2.754 1 97.5 287 VAL B CA 1
ATOM 4633 C C . VAL B 1 287 ? 5.086 -2.264 3.977 1 97.5 287 VAL B C 1
ATOM 4635 O O . VAL B 1 287 ? 6.32 -2.277 3.967 1 97.5 287 VAL B O 1
ATOM 4638 N N . ASN B 1 288 ? 4.457 -2.611 5.012 1 96.19 288 ASN B N 1
ATOM 4639 C CA . ASN B 1 288 ? 5 -3.186 6.238 1 96.19 288 ASN B CA 1
ATOM 4640 C C . ASN B 1 288 ? 6.051 -2.275 6.867 1 96.19 288 ASN B C 1
ATOM 4642 O O . ASN B 1 288 ? 7.168 -2.713 7.145 1 96.19 288 ASN B O 1
ATOM 4646 N N . PRO B 1 289 ? 5.691 -1 7.148 1 97.5 289 PRO B N 1
ATOM 4647 C CA . PRO B 1 289 ? 6.625 -0.109 7.844 1 97.5 289 PRO B CA 1
ATOM 4648 C C . PRO B 1 289 ? 6.809 -0.477 9.312 1 97.5 289 PRO B C 1
ATOM 4650 O O . PRO B 1 289 ? 5.898 -1.031 9.93 1 97.5 289 PRO B O 1
ATOM 4653 N N . ALA B 1 290 ? 7.953 -0.143 9.875 1 95.62 290 ALA B N 1
ATOM 4654 C CA . ALA B 1 290 ? 8.227 -0.413 11.281 1 95.62 290 ALA B CA 1
ATOM 4655 C C . ALA B 1 290 ? 7.535 0.605 12.18 1 95.62 290 ALA B C 1
ATOM 4657 O O . ALA B 1 290 ? 7.273 0.329 13.352 1 95.62 290 ALA B O 1
ATOM 4658 N N . ARG B 1 291 ? 7.293 1.777 11.617 1 98 291 ARG B N 1
ATOM 4659 C CA . ARG B 1 291 ? 6.746 2.887 12.391 1 98 291 ARG B CA 1
ATOM 4660 C C . ARG B 1 291 ? 5.641 3.6 11.617 1 98 291 ARG B C 1
ATOM 4662 O O . ARG B 1 291 ? 5.82 3.951 10.453 1 98 291 ARG B O 1
ATOM 4669 N N . ILE B 1 292 ? 4.516 3.725 12.242 1 98.62 292 ILE B N 1
ATOM 4670 C CA . ILE B 1 292 ? 3.412 4.543 11.75 1 98.62 292 ILE B CA 1
ATOM 4671 C C . ILE B 1 292 ? 3.184 5.723 12.688 1 98.62 292 ILE B C 1
ATOM 4673 O O . ILE B 1 292 ? 2.846 5.535 13.859 1 98.62 292 ILE B O 1
ATOM 4677 N N . VAL B 1 293 ? 3.389 6.926 12.18 1 98.88 293 VAL B N 1
ATOM 4678 C CA . VAL B 1 293 ? 3.256 8.148 12.961 1 98.88 293 VAL B CA 1
ATOM 4679 C C . VAL B 1 293 ? 1.977 8.883 12.562 1 98.88 293 VAL B C 1
ATOM 4681 O O . VAL B 1 293 ? 1.749 9.148 11.383 1 98.88 293 VAL B O 1
ATOM 4684 N N . ILE B 1 294 ? 1.133 9.164 13.555 1 98.75 294 ILE B N 1
ATOM 4685 C CA . ILE B 1 294 ? -0.132 9.82 13.242 1 98.75 294 ILE B CA 1
ATOM 4686 C C . ILE B 1 294 ? -0.17 11.203 13.883 1 98.75 294 ILE B C 1
ATOM 4688 O O . ILE B 1 294 ? 0.035 11.336 15.094 1 98.75 294 ILE B O 1
ATOM 4692 N N . GLY B 1 295 ? -0.352 12.18 13.039 1 97.69 295 GLY B N 1
ATOM 4693 C CA . GLY B 1 295 ? -0.58 13.547 13.477 1 97.69 295 GLY B CA 1
ATOM 4694 C C . GLY B 1 295 ? -1.883 14.133 12.969 1 97.69 295 GLY B C 1
ATOM 4695 O O . GLY B 1 295 ? -2.779 13.391 12.555 1 97.69 295 GLY B O 1
ATOM 4696 N N . GLY B 1 296 ? -2.061 15.469 13.133 1 94.56 296 GLY B N 1
ATOM 4697 C CA . GLY B 1 296 ? -3.273 16.172 12.734 1 94.56 296 GLY B CA 1
ATOM 4698 C C . GLY B 1 296 ? -4.227 16.422 13.883 1 94.56 296 GLY B C 1
ATOM 4699 O O . GLY B 1 296 ? -4.176 15.719 14.906 1 94.56 296 GLY B O 1
ATOM 4700 N N . GLY B 1 297 ? -5.078 17.359 13.688 1 93.62 297 GLY B N 1
ATOM 4701 C CA . GLY B 1 297 ? -5.941 17.844 14.758 1 93.62 297 GLY B CA 1
ATOM 4702 C C . GLY B 1 297 ? -6.883 16.781 15.297 1 93.62 297 GLY B C 1
ATOM 4703 O O . GLY B 1 297 ? -7.18 16.766 16.484 1 93.62 297 GLY B O 1
ATOM 4704 N N . VAL B 1 298 ? -7.359 15.883 14.523 1 95.31 298 VAL B N 1
ATOM 4705 C CA . VAL B 1 298 ? -8.312 14.852 14.922 1 95.31 298 VAL B CA 1
ATOM 4706 C C . VAL B 1 298 ? -7.625 13.852 15.852 1 95.31 298 VAL B C 1
ATOM 4708 O O . VAL B 1 298 ? -8.258 13.312 16.766 1 95.31 298 VAL B O 1
ATOM 4711 N N . SER B 1 299 ? -6.32 13.633 15.641 1 96.25 299 SER B N 1
ATOM 4712 C CA . SER B 1 299 ? -5.59 12.664 16.453 1 96.25 299 SER B CA 1
ATOM 4713 C C . SER B 1 299 ? -5.395 13.18 17.875 1 96.25 299 SER B C 1
ATOM 4715 O O . SER B 1 299 ? -5.066 12.414 18.781 1 96.25 299 SER B O 1
ATOM 4717 N N . LEU B 1 300 ? -5.641 14.445 18.094 1 94.38 300 LEU B N 1
ATOM 4718 C CA . LEU B 1 300 ? -5.414 15.07 19.406 1 94.38 300 LEU B CA 1
ATOM 4719 C C . LEU B 1 300 ? -6.547 14.727 20.359 1 94.38 300 LEU B C 1
ATOM 4721 O O . LEU B 1 300 ? -6.504 15.117 21.531 1 94.38 300 LEU B O 1
ATOM 4725 N N . MET B 1 301 ? -7.523 13.961 19.953 1 93.88 301 MET B N 1
ATOM 4726 C CA . MET B 1 301 ? -8.609 13.508 20.812 1 93.88 301 MET B CA 1
ATOM 4727 C C . MET B 1 301 ? -8.086 12.594 21.906 1 93.88 301 MET B C 1
ATOM 4729 O O . MET B 1 301 ? -8.781 12.336 22.891 1 93.88 301 MET B O 1
ATOM 4733 N N . GLY B 1 302 ? -6.934 12.008 21.703 1 92.38 302 GLY B N 1
ATOM 4734 C CA . GLY B 1 302 ? -6.262 11.297 22.781 1 92.38 302 GLY B CA 1
ATOM 4735 C C . GLY B 1 302 ? -6.363 9.789 22.656 1 92.38 302 GLY B C 1
ATOM 4736 O O . GLY B 1 302 ? -6.875 9.273 21.656 1 92.38 302 GLY B O 1
ATOM 4737 N N . ASP B 1 303 ? -5.844 9.133 23.656 1 96 303 ASP B N 1
ATOM 4738 C CA . ASP B 1 303 ? -5.676 7.688 23.609 1 96 303 ASP B CA 1
ATOM 4739 C C . ASP B 1 303 ? -7.027 6.977 23.609 1 96 303 ASP B C 1
ATOM 4741 O O . ASP B 1 303 ? -7.273 6.102 22.766 1 96 303 ASP B O 1
ATOM 4745 N N . THR B 1 304 ? -7.906 7.395 24.391 1 95.81 304 THR B N 1
ATOM 4746 C CA . THR B 1 304 ? -9.148 6.668 24.625 1 95.81 304 THR B CA 1
ATOM 4747 C C . THR B 1 304 ? -10.086 6.801 23.422 1 95.81 304 THR B C 1
ATOM 4749 O O . THR B 1 304 ? -10.727 5.828 23.016 1 95.81 304 THR B O 1
ATOM 4752 N N . LEU B 1 305 ? -10.133 7.988 22.844 1 96.62 305 LEU B N 1
ATOM 4753 C CA . LEU B 1 305 ? -11.117 8.234 21.797 1 96.62 305 LEU B CA 1
ATOM 4754 C C . LEU B 1 305 ? -10.523 7.969 20.422 1 96.62 305 LEU B C 1
ATOM 4756 O O . LEU B 1 305 ? -11.266 7.812 19.453 1 96.62 305 LEU B O 1
ATOM 4760 N N . PHE B 1 306 ? -9.211 7.906 20.375 1 97.62 306 PHE B N 1
ATOM 4761 C CA . PHE B 1 306 ? -8.633 7.855 19.047 1 97.62 306 PHE B CA 1
ATOM 4762 C C . PHE B 1 306 ? -7.617 6.723 18.938 1 97.62 306 PHE B C 1
ATOM 4764 O O . PHE B 1 306 ? -7.855 5.73 18.25 1 97.62 306 PHE B O 1
ATOM 4771 N N . PHE B 1 307 ? -6.539 6.727 19.656 1 98.38 307 PHE B N 1
ATOM 4772 C CA . PHE B 1 307 ? -5.418 5.828 19.422 1 98.38 307 PHE B CA 1
ATOM 4773 C C . PHE B 1 307 ? -5.773 4.402 19.812 1 98.38 307 PHE B C 1
ATOM 4775 O O . PHE B 1 307 ? -5.418 3.451 19.109 1 98.38 307 PHE B O 1
ATOM 4782 N N . GLU B 1 308 ? -6.418 4.191 20.969 1 98.12 308 GLU B N 1
ATOM 4783 C CA . GLU B 1 308 ? -6.785 2.844 21.391 1 98.12 308 GLU B CA 1
ATOM 4784 C C . GLU B 1 308 ? -7.746 2.193 20.391 1 98.12 308 GLU B C 1
ATOM 4786 O O . GLU B 1 308 ? -7.5 1.079 19.922 1 98.12 308 GLU B O 1
ATOM 4791 N N . PRO B 1 309 ? -8.805 2.936 20.016 1 98 309 PRO B N 1
ATOM 4792 C CA . PRO B 1 309 ? -9.703 2.314 19.047 1 98 309 PRO B CA 1
ATOM 4793 C C . PRO B 1 309 ? -9.047 2.115 17.672 1 98 309 PRO B C 1
ATOM 4795 O O . PRO B 1 309 ? -9.328 1.13 16.984 1 98 309 PRO B O 1
ATOM 4798 N N . VAL B 1 310 ? -8.195 3.008 17.203 1 98.56 310 VAL B N 1
ATOM 4799 C CA . VAL B 1 310 ? -7.473 2.834 15.953 1 98.56 310 VAL B CA 1
ATOM 4800 C C . VAL B 1 310 ? -6.613 1.574 16.016 1 98.56 310 VAL B C 1
ATOM 4802 O O . VAL B 1 310 ? -6.609 0.767 15.086 1 98.56 310 VAL B O 1
ATOM 4805 N N . GLY B 1 311 ? -5.895 1.436 17.141 1 98.38 311 GLY B N 1
ATOM 4806 C CA . GLY B 1 311 ? -5.078 0.25 17.328 1 98.38 311 GLY B CA 1
ATOM 4807 C C . GLY B 1 311 ? -5.875 -1.038 17.312 1 98.38 311 GLY B C 1
ATOM 4808 O O . GLY B 1 311 ? -5.453 -2.027 16.703 1 98.38 311 GLY B O 1
ATOM 4809 N N . ALA B 1 312 ? -6.996 -1.049 17.969 1 97.81 312 ALA B N 1
ATOM 4810 C CA . ALA B 1 312 ? -7.859 -2.229 17.984 1 97.81 312 ALA B CA 1
ATOM 4811 C C . ALA B 1 312 ? -8.359 -2.572 16.594 1 97.81 312 ALA B C 1
ATOM 4813 O O . ALA B 1 312 ? -8.359 -3.74 16.203 1 97.81 312 ALA B O 1
ATOM 4814 N N . ALA B 1 313 ? -8.805 -1.556 15.898 1 97.25 313 ALA B N 1
ATOM 4815 C CA . ALA B 1 313 ? -9.273 -1.758 14.531 1 97.25 313 ALA B CA 1
ATOM 4816 C C . ALA B 1 313 ? -8.156 -2.275 13.633 1 97.25 313 ALA B C 1
ATOM 4818 O O . ALA B 1 313 ? -8.367 -3.184 12.828 1 97.25 313 ALA B O 1
ATOM 4819 N N . TYR B 1 314 ? -6.961 -1.729 13.789 1 97.75 314 TYR B N 1
ATOM 4820 C CA . TYR B 1 314 ? -5.781 -2.182 13.055 1 97.75 314 TYR B CA 1
ATOM 4821 C C . TYR B 1 314 ? -5.555 -3.674 13.266 1 97.75 314 TYR B C 1
ATOM 4823 O O . TYR B 1 314 ? -5.406 -4.426 12.297 1 97.75 314 TYR B O 1
ATOM 4831 N N . ARG B 1 315 ? -5.602 -4.102 14.445 1 96.81 315 ARG B N 1
ATOM 4832 C CA . ARG B 1 315 ? -5.332 -5.496 14.773 1 96.81 315 ARG B CA 1
ATOM 4833 C C . ARG B 1 315 ? -6.402 -6.414 14.188 1 96.81 315 ARG B C 1
ATOM 4835 O O . ARG B 1 315 ? -6.109 -7.543 13.789 1 96.81 315 ARG B O 1
ATOM 4842 N N . LYS B 1 316 ? -7.555 -5.918 14.117 1 94.38 316 LYS B N 1
ATOM 4843 C CA . LYS B 1 316 ? -8.68 -6.676 13.578 1 94.38 316 LYS B CA 1
ATOM 4844 C C . LYS B 1 316 ? -8.5 -6.938 12.086 1 94.38 316 LYS B C 1
ATOM 4846 O O . LYS B 1 316 ? -8.945 -7.969 11.57 1 94.38 316 LYS B O 1
ATOM 4851 N N . HIS B 1 317 ? -7.848 -6.043 11.367 1 94.25 317 HIS B N 1
ATOM 4852 C CA . HIS B 1 317 ? -7.922 -6.066 9.906 1 94.25 317 HIS B CA 1
ATOM 4853 C C . HIS B 1 317 ? -6.582 -6.461 9.297 1 94.25 317 HIS B C 1
ATOM 4855 O O . HIS B 1 317 ? -6.52 -6.855 8.125 1 94.25 317 HIS B O 1
ATOM 4861 N N . VAL B 1 318 ? -5.496 -6.328 10.008 1 94.81 318 VAL B N 1
ATOM 4862 C CA . VAL B 1 318 ? -4.16 -6.465 9.43 1 94.81 318 VAL B CA 1
ATOM 4863 C C . VAL B 1 318 ? -3.861 -7.938 9.172 1 94.81 318 VAL B C 1
ATOM 4865 O O . VAL B 1 318 ? -4.426 -8.82 9.82 1 94.81 318 VAL B O 1
ATOM 4868 N N . PHE B 1 319 ? -3.057 -8.211 8.141 1 92.88 319 PHE B N 1
ATOM 4869 C CA . PHE B 1 319 ? -2.479 -9.531 7.957 1 92.88 319 PHE B CA 1
ATOM 4870 C C . PHE B 1 319 ? -1.781 -10 9.227 1 92.88 319 PHE B C 1
ATOM 4872 O O . PHE B 1 319 ? -0.776 -9.422 9.641 1 92.88 319 PHE B O 1
ATOM 4879 N N . ALA B 1 320 ? -2.227 -11.062 9.836 1 89.38 320 ALA B N 1
ATOM 4880 C CA . ALA B 1 320 ? -1.923 -11.453 11.211 1 89.38 320 ALA B CA 1
ATOM 4881 C C . ALA B 1 320 ? -0.418 -11.594 11.422 1 89.38 320 ALA B C 1
ATOM 4883 O O . ALA B 1 320 ? 0.119 -11.141 12.43 1 89.38 320 ALA B O 1
ATOM 4884 N N . PRO B 1 321 ? 0.361 -12.125 10.508 1 85.69 321 PRO B N 1
ATOM 4885 C CA . PRO B 1 321 ? 1.803 -12.273 10.719 1 85.69 321 PRO B CA 1
ATOM 4886 C C . PRO B 1 321 ? 2.523 -10.938 10.828 1 85.69 321 PRO B C 1
ATOM 4888 O O . PRO B 1 321 ? 3.648 -10.875 11.336 1 85.69 321 PRO B O 1
ATOM 4891 N N . PHE B 1 322 ? 1.837 -9.844 10.336 1 90.44 322 PHE B N 1
ATOM 4892 C CA . PHE B 1 322 ? 2.465 -8.523 10.359 1 90.44 322 PHE B CA 1
ATOM 4893 C C . PHE B 1 322 ? 1.953 -7.699 11.531 1 90.44 322 PHE B C 1
ATOM 4895 O O . PHE B 1 322 ? 2.383 -6.562 11.734 1 90.44 322 PHE B O 1
ATOM 4902 N N . ALA B 1 323 ? 1.073 -8.234 12.398 1 92.12 323 ALA B N 1
ATOM 4903 C CA . ALA B 1 323 ? 0.323 -7.461 13.391 1 92.12 323 ALA B CA 1
ATOM 4904 C C . ALA B 1 323 ? 1.264 -6.75 14.359 1 92.12 323 ALA B C 1
ATOM 4906 O O . ALA B 1 323 ? 0.969 -5.645 14.82 1 92.12 323 ALA B O 1
ATOM 4907 N N . ASP B 1 324 ? 2.432 -7.316 14.594 1 91.38 324 ASP B N 1
ATOM 4908 C CA . ASP B 1 324 ? 3.307 -6.758 15.617 1 91.38 324 ASP B CA 1
ATOM 4909 C C . ASP B 1 324 ? 4.508 -6.051 14.992 1 91.38 324 ASP B C 1
ATOM 4911 O O . ASP B 1 324 ? 5.469 -5.711 15.688 1 91.38 324 ASP B O 1
ATOM 4915 N N . VAL B 1 325 ? 4.465 -5.84 13.734 1 88.62 325 VAL B N 1
ATOM 4916 C CA . VAL B 1 325 ? 5.605 -5.23 13.055 1 88.62 325 VAL B CA 1
ATOM 4917 C C . VAL B 1 325 ? 5.559 -3.713 13.227 1 88.62 325 VAL B C 1
ATOM 4919 O O . VAL B 1 325 ? 6.512 -3.105 13.719 1 88.62 325 VAL B O 1
ATOM 4922 N N . ALA B 1 326 ? 4.422 -3.16 12.914 1 92.88 326 ALA B N 1
ATOM 4923 C CA . ALA B 1 326 ? 4.328 -1.702 12.93 1 92.88 326 ALA B CA 1
ATOM 4924 C C . ALA B 1 326 ? 3.943 -1.192 14.32 1 92.88 326 ALA B C 1
ATOM 4926 O O . ALA B 1 326 ? 3.049 -1.742 14.961 1 92.88 326 ALA B O 1
ATOM 4927 N N . GLN B 1 327 ? 4.66 -0.239 14.789 1 96.5 327 GLN B N 1
ATOM 4928 C CA . GLN B 1 327 ? 4.266 0.524 15.969 1 96.5 327 GLN B CA 1
ATOM 4929 C C . GLN B 1 327 ? 3.529 1.802 15.57 1 96.5 327 GLN B C 1
ATOM 4931 O O . GLN B 1 327 ? 4.074 2.643 14.859 1 96.5 327 GLN B O 1
ATOM 4936 N N . ILE B 1 328 ? 2.303 1.928 16.047 1 98.19 328 ILE B N 1
ATOM 4937 C CA . ILE B 1 328 ? 1.493 3.115 15.805 1 98.19 328 ILE B CA 1
ATOM 4938 C C . ILE B 1 328 ? 1.687 4.121 16.938 1 98.19 328 ILE B C 1
ATOM 4940 O O . ILE B 1 328 ? 1.36 3.836 18.094 1 98.19 328 ILE B O 1
ATOM 4944 N N . VAL B 1 329 ? 2.207 5.324 16.609 1 98.31 329 VAL B N 1
ATOM 4945 C CA . VAL B 1 329 ? 2.543 6.285 17.656 1 98.31 329 VAL B CA 1
ATOM 4946 C C . VAL B 1 329 ? 2.072 7.68 17.25 1 98.31 329 VAL B C 1
ATOM 4948 O O . VAL B 1 329 ? 1.924 7.969 16.062 1 98.31 329 VAL B O 1
ATOM 4951 N N . PRO B 1 330 ? 1.81 8.57 18.234 1 98.38 330 PRO B N 1
ATOM 4952 C CA . PRO B 1 330 ? 1.495 9.961 17.906 1 98.38 330 PRO B CA 1
ATOM 4953 C C . PRO B 1 330 ? 2.689 10.719 17.328 1 98.38 330 PRO B C 1
ATOM 4955 O O . PRO B 1 330 ? 3.838 10.414 17.656 1 98.38 330 PRO B O 1
ATOM 4958 N N . ALA B 1 331 ? 2.418 11.633 16.484 1 98.25 331 ALA B N 1
ATOM 4959 C CA . ALA B 1 331 ? 3.457 12.539 15.992 1 98.25 331 ALA B CA 1
ATOM 4960 C C . ALA B 1 331 ? 4.07 13.344 17.141 1 98.25 331 ALA B C 1
ATOM 4962 O O . ALA B 1 331 ? 3.406 13.617 18.141 1 98.25 331 ALA B O 1
ATOM 4963 N N . ALA B 1 332 ? 5.328 13.719 16.938 1 97.75 332 ALA B N 1
ATOM 4964 C CA . ALA B 1 332 ? 6.066 14.336 18.047 1 97.75 332 ALA B CA 1
ATOM 4965 C C . ALA B 1 332 ? 6.258 15.836 17.797 1 97.75 332 ALA B C 1
ATOM 4967 O O . ALA B 1 332 ? 6.531 16.594 18.734 1 97.75 332 ALA B O 1
ATOM 4968 N N . LEU B 1 333 ? 6.062 16.328 16.562 1 95.62 333 LEU B N 1
ATOM 4969 C CA . LEU B 1 333 ? 6.535 17.656 16.234 1 95.62 333 LEU B CA 1
ATOM 4970 C C . LEU B 1 333 ? 5.383 18.656 16.25 1 95.62 333 LEU B C 1
ATOM 4972 O O . LEU B 1 333 ? 5.598 19.859 16.078 1 95.62 333 LEU B O 1
ATOM 4976 N N . GLY B 1 334 ? 4.219 18.203 16.359 1 91.81 334 GLY B N 1
ATOM 4977 C CA . GLY B 1 334 ? 3.074 19.094 16.531 1 91.81 334 GLY B CA 1
ATOM 4978 C C . GLY B 1 334 ? 2.824 19.984 15.344 1 91.81 334 GLY B C 1
ATOM 4979 O O . GLY B 1 334 ? 2.865 19.531 14.195 1 91.81 334 GLY B O 1
ATOM 4980 N N . GLU B 1 335 ? 2.51 21.25 15.602 1 87.19 335 GLU B N 1
ATOM 4981 C CA . GLU B 1 335 ? 2.061 22.203 14.586 1 87.19 335 GLU B CA 1
ATOM 4982 C C . GLU B 1 335 ? 3.211 22.625 13.68 1 87.19 335 GLU B C 1
ATOM 4984 O O . GLU B 1 335 ? 2.986 23.172 12.594 1 87.19 335 GLU B O 1
ATOM 4989 N N . GLU B 1 336 ? 4.398 22.391 14.055 1 92 336 GLU B N 1
ATOM 4990 C CA . GLU B 1 336 ? 5.535 22.844 13.266 1 92 336 GLU B CA 1
ATOM 4991 C C . GLU B 1 336 ? 6.098 21.719 12.398 1 92 336 GLU B C 1
ATOM 4993 O O . GLU B 1 336 ? 7.188 21.844 11.836 1 92 336 GLU B O 1
ATOM 4998 N N . VAL B 1 337 ? 5.359 20.672 12.25 1 96.31 337 VAL B N 1
ATOM 4999 C CA . VAL B 1 337 ? 5.883 19.484 11.57 1 96.31 337 VAL B CA 1
ATOM 5000 C C . VAL B 1 337 ? 6.195 19.828 10.109 1 96.31 337 VAL B C 1
ATOM 5002 O O . VAL B 1 337 ? 7.246 19.453 9.594 1 96.31 337 VAL B O 1
ATOM 5005 N N . VAL B 1 338 ? 5.371 20.609 9.453 1 96.75 338 VAL B N 1
ATOM 5006 C CA . VAL B 1 338 ? 5.539 20.859 8.023 1 96.75 338 VAL B CA 1
ATOM 5007 C C . VAL B 1 338 ? 6.715 21.812 7.809 1 96.75 338 VAL B C 1
ATOM 5009 O O . VAL B 1 338 ? 7.512 21.625 6.887 1 96.75 338 VAL B O 1
ATOM 5012 N N . ILE B 1 339 ? 6.879 22.812 8.672 1 96.38 339 ILE B N 1
ATOM 5013 C CA . ILE B 1 339 ? 7.969 23.766 8.5 1 96.38 339 ILE B CA 1
ATOM 5014 C C . ILE B 1 339 ? 9.305 23.078 8.773 1 96.38 339 ILE B C 1
ATOM 5016 O O . ILE B 1 339 ? 10.305 23.359 8.109 1 96.38 339 ILE B O 1
ATOM 5020 N N . HIS B 1 340 ? 9.352 22.203 9.766 1 96.94 340 HIS B N 1
ATOM 5021 C CA . HIS B 1 340 ? 10.547 21.391 9.984 1 96.94 340 HIS B CA 1
ATOM 5022 C C . HIS B 1 340 ? 10.867 20.531 8.766 1 96.94 340 HIS B C 1
ATOM 5024 O O . HIS B 1 340 ? 12.023 20.438 8.359 1 96.94 340 HIS B O 1
ATOM 5030 N N . GLY B 1 341 ? 9.82 19.969 8.211 1 97.94 341 GLY B N 1
ATOM 5031 C CA . GLY B 1 341 ? 10 19.141 7.023 1 97.94 341 GLY B CA 1
ATOM 5032 C C . GLY B 1 341 ? 10.461 19.938 5.816 1 97.94 341 GLY B C 1
ATOM 5033 O O . GLY B 1 341 ? 11.281 19.453 5.027 1 97.94 341 GLY B O 1
ATOM 5034 N N . ALA B 1 342 ? 9.914 21.094 5.66 1 97.75 342 ALA B N 1
ATOM 5035 C CA . ALA B 1 342 ? 10.305 21.953 4.543 1 97.75 342 ALA B CA 1
ATOM 5036 C C . ALA B 1 342 ? 11.789 22.297 4.621 1 97.75 342 ALA B C 1
ATOM 5038 O O . ALA B 1 342 ? 12.492 22.266 3.609 1 97.75 342 ALA B O 1
ATOM 5039 N N . LEU B 1 343 ? 12.258 22.609 5.754 1 97.12 343 LEU B N 1
ATOM 5040 C CA . LEU B 1 343 ? 13.672 22.906 5.938 1 97.12 343 LEU B CA 1
ATOM 5041 C C . LEU B 1 343 ? 14.516 21.656 5.695 1 97.12 343 LEU B C 1
ATOM 5043 O O . LEU B 1 343 ? 15.578 21.734 5.074 1 97.12 343 LEU B O 1
ATOM 5047 N N . ALA B 1 344 ? 14.047 20.547 6.191 1 96.56 344 ALA B N 1
ATOM 5048 C CA . ALA B 1 344 ? 14.75 19.297 5.957 1 96.56 344 ALA B CA 1
ATOM 5049 C C . ALA B 1 344 ? 14.859 19 4.465 1 96.56 344 ALA B C 1
ATOM 5051 O O . ALA B 1 344 ? 15.898 18.531 3.988 1 96.56 344 ALA B O 1
ATOM 5052 N N . LEU B 1 345 ? 13.805 19.234 3.807 1 96.06 345 LEU B N 1
ATOM 5053 C CA . LEU B 1 345 ? 13.773 19.047 2.361 1 96.06 345 LEU B CA 1
ATOM 5054 C C . LEU B 1 345 ? 14.867 19.859 1.682 1 96.06 345 LEU B C 1
ATOM 5056 O O . LEU B 1 345 ? 15.586 19.359 0.815 1 96.06 345 LEU B O 1
ATOM 5060 N N . ALA B 1 346 ? 15.008 21.078 2.047 1 96.69 346 ALA B N 1
ATOM 5061 C CA . ALA B 1 346 ? 16.047 21.953 1.508 1 96.69 346 ALA B CA 1
ATOM 5062 C C . ALA B 1 346 ? 17.438 21.438 1.863 1 96.69 346 ALA B C 1
ATOM 5064 O O . ALA B 1 346 ? 18.328 21.375 1.008 1 96.69 346 ALA B O 1
ATOM 5065 N N . ARG B 1 347 ? 17.609 21.016 3.061 1 95.75 347 ARG B N 1
ATOM 5066 C CA . ARG B 1 347 ? 18.906 20.531 3.537 1 95.75 347 ARG B CA 1
ATOM 5067 C C . ARG B 1 347 ? 19.312 19.266 2.783 1 95.75 347 ARG B C 1
ATOM 5069 O O . ARG B 1 347 ? 20.469 19.141 2.379 1 95.75 347 ARG B O 1
ATOM 5076 N N . ASP B 1 348 ? 18.422 18.391 2.588 1 93.62 348 ASP B N 1
ATOM 5077 C CA . ASP B 1 348 ? 18.703 17.125 1.891 1 93.62 348 ASP B CA 1
ATOM 5078 C C . ASP B 1 348 ? 19.078 17.391 0.431 1 93.62 348 ASP B C 1
ATOM 5080 O O . ASP B 1 348 ? 19.891 16.672 -0.145 1 93.62 348 ASP B O 1
ATOM 5084 N N . THR B 1 349 ? 18.484 18.391 -0.128 1 93.94 349 THR B N 1
ATOM 5085 C CA . THR B 1 349 ? 18.609 18.625 -1.562 1 93.94 349 THR B CA 1
ATOM 5086 C C . THR B 1 349 ? 19.828 19.484 -1.869 1 93.94 349 THR B C 1
ATOM 5088 O O . THR B 1 349 ? 20.5 19.281 -2.887 1 93.94 349 THR B O 1
ATOM 5091 N N . PHE B 1 350 ? 20.172 20.438 -0.986 1 94.19 350 PHE B N 1
ATOM 5092 C CA . PHE B 1 350 ? 21.109 21.469 -1.369 1 94.19 350 PHE B CA 1
ATOM 5093 C C . PHE B 1 350 ? 22.359 21.422 -0.493 1 94.19 350 PHE B C 1
ATOM 5095 O O . PHE B 1 350 ? 23.25 22.266 -0.625 1 94.19 350 PHE B O 1
ATOM 5102 N N . ALA B 1 351 ? 22.453 20.484 0.393 1 86.56 351 ALA B N 1
ATOM 5103 C CA . ALA B 1 351 ? 23.672 20.328 1.173 1 86.56 351 ALA B CA 1
ATOM 5104 C C . ALA B 1 351 ? 24.812 19.797 0.305 1 86.56 351 ALA B C 1
ATOM 5106 O O . ALA B 1 351 ? 24.578 19.062 -0.662 1 86.56 351 ALA B O 1
#

Nearest PDB structures (foldseek):
  3vov-assembly1_B  TM=9.041E-01  e=5.961E-27  Thermus thermophilus HB8
  2qm1-assembly1_B  TM=8.444E-01  e=4.723E-28  Enterococcus faecalis V583
  5f7q-assembly1_J  TM=8.592E-01  e=2.894E-22  Listeria monocytogenes EGD-e
  1z6r-assembly1_A  TM=8.136E-01  e=3.454E-22  Escherichia coli
  5f7q-assembly1_C  TM=8.390E-01  e=6.986E-21  Listeria monocytogenes EGD-e

Sequence (702 aa):
MTDKRAYALGVEIGGTKLQIGLGTLDSETIEQLWRADIDATQGAERIRAQIAQGVDELLKPRGLQHGDVAGMGIGFGGPVDADRGCTMTSHQVAGWDDFPIVDWAAETLGIPGILQNDADTAALAEAHYGAGRGFDTVFYITVGSGIGGGLILGGQVYRGSGRGAAEIGHLRPGNVPGHLPYPGTTVEQIASGFGITQRARQAIADQTAAASFAAAHRTAAAPEMIAQAEPSAPAGRLLELTGNDPEKITTKHIATAAAVGDPFCRGLLNDATDTLGWAIAQVVTLVNPARIVIGGGVSLMGDTLFFEPVGAAYRKHVFAPFADVAQIVPAALGEEVVIHGALALARDTFAMTDKRAYALGVEIGGTKLQIGLGTLDSETIEQLWRADIDATQGAERIRAQIAQGVDELLKPRGLQHGDVAGMGIGFGGPVDADRGCTMTSHQVAGWDDFPIVDWAAETLGIPGILQNDADTAALAEAHYGAGRGFDTVFYITVGSGIGGGLILGGQVYRGSGRGAAEIGHLRPGNVPGHLPYPGTTVEQIASGFGITQRARQAIADQTAAASFAAAHRTAAAPEMIAQAEPSAPAGRLLELTGNDPEKITTKHIATAAAVGDPFCRGLLNDATDTLGWAIAQVVTLVNPARIVIGGGVSLMGDTLFFEPVGAAYRKHVFAPFADVAQIVPAALGEEVVIHGALALARDTFA

InterPro domains:
  IPR000600 ROK family [PF00480] (9-348)
  IPR000600 ROK family [PTHR18964] (4-346)
  IPR043129 ATPase, nucleotide binding domain [SSF53067] (7-349)
  IPR049874 ROK, conserved site [PS01125] (143-170)

Foldseek 3Di:
DPLAQFKEKEWEAWLFKIKMFIDGLPDLDGPDMDIDTDDLVVADVVVVVVVLVRVCVVAVVVVHALVSYLAFFYAYAAFAQQVQCAGDDDPRHHHRHRPNVQVVCCVPRVHGYTYDYLQQLLQLLCCPPWDVDPFQWEKEWEAEQFIAIFIHHRSHTDAPPGRRDDRLQADFPPDDPLAQDDPDGGLGLQAHFNNLLVSVLVQVVVQVSLVVSLVSQQPPPDPVLVVPDLPPGRCRQLCVVQVNDSVSGTLVSLLVSVVSPRSSSLSSLLRNLLSLLLSVLVCCQVPNTQEYEYHYDNCVSDCPSHVVSNLVSVCVRHDPVSNNRYDYYYIGPHPCSNSSSRRVVRSVVRD/DPLAQFKEKEWEDWLFKIKMFIDGLPDLDGPDMDIDTDDLVVADVVVVVVVLVRVCVVAVVVVHALVSYLAFFYAYAAFAQQVQCAGDDDPRHHHRHRPNVQVCCCVPRVHGYTYDYLQQLLQLLCCPPWDVDPFQWEKEWEAEQFIAIFIHHRSHTDAPPGRRDDRLQADFPPDDPLAQDDPDGGLGLQAHFNNLLVSVLVQVVVQVSLVVSLVSQQPPPDPVLVPPDLPPGRCRQLCVVQVNDSVSGTLVSLLVSVVSPRSSSLSSLLRNLLSLLLSVLVCCQVPNTQEYEYHYDNCVSDCPSHVVSNLVSVCVRHDPVSNNRYDYYYIGPHPCSNSSSRRVVRSVVRD

pLDDT: mean 90.08, std 12.75, range [30.14, 98.88]

Secondary structure (DSSP, 8-state):
------EEEEEEE-SSEEEEEEEETT-SS-SEEEEEE--GGGHHHHHHHHHHHHHHHHHGGGT--GGGEEEEEEEESS-EETTTTEE---SSSTT-TT--HHHHIIIII---EEEEEHHHHHHHHHHHHSTTTT-SEEEEEEESSSEEEEEEETTEE--TTTT----GGG----B-TTSPP-S--SHHHHHSHHHHHHHHHHHHHSHHHHHHHHHHT-----TTTTTS---SSTTHHHHHHTTT-GGG--HHHHHHHHHTT-HHHHHHHHHHHHHHHHHHHHHHHHT--SEEEEESGGGGG-IIIIIHHHHHHHHHHS-GGGTTTPEEEE-SSGGGHHHHHHHHHHHHHH-/------EEEEEEE-SSEEEEEEEETT-SS-SEEEEEE--GGGHHHHHHHHHHHHHHHHHGGGT--GGGEEEEEEEESS-EETTTTEE---SSSTT-TT--HHHHIIIII---EEEEEHHHHHHHHHHHHSTTTT-SEEEEEEESSSEEEEEEETTEE--TTTT----GGG----B-TTSPP-S--SHHHHHSHHHHHHHHHHHHHSHHHHHHHHHHT-----TTTTTS---SSTTHHHHHHTTT-GGG--HHHHHHHHHTT-HHHHHHHHHHHHHHHHHHHHHHHHT--SEEEEESGGGGG-IIIIIHHHHHHHHHHS-GGGTTTPEEEE-SSGGGHHHHHHHHHHHHHH-